Protein AF-A0A9P6J308-F1 (afdb_monomer_lite)

Structure (mmCIF, N/CA/C/O backbone):
data_AF-A0A9P6J308-F1
#
_entry.id   AF-A0A9P6J308-F1
#
loop_
_atom_site.group_PDB
_atom_site.id
_atom_site.type_symbol
_atom_site.label_atom_id
_atom_site.label_alt_id
_atom_site.label_comp_id
_atom_site.label_asym_id
_atom_site.label_entity_id
_atom_site.label_seq_id
_atom_site.pdbx_PDB_ins_code
_atom_site.Cartn_x
_atom_site.Cartn_y
_atom_site.Cartn_z
_atom_site.occupancy
_atom_site.B_iso_or_equiv
_atom_site.auth_seq_id
_atom_site.auth_comp_id
_atom_site.auth_asym_id
_atom_site.auth_atom_id
_atom_site.pdbx_PDB_model_num
ATOM 1 N N . MET A 1 1 ? 26.395 -18.033 -65.351 1.00 56.28 1 MET A N 1
ATOM 2 C CA . MET A 1 1 ? 26.588 -17.649 -63.938 1.00 56.28 1 MET A CA 1
ATOM 3 C C . MET A 1 1 ? 26.725 -16.155 -63.956 1.00 56.28 1 MET A C 1
ATOM 5 O O . MET A 1 1 ? 27.656 -15.675 -64.588 1.00 56.28 1 MET A O 1
ATOM 9 N N . ASP A 1 2 ? 25.729 -15.463 -63.426 1.00 79.50 2 ASP A N 1
ATOM 10 C CA . ASP A 1 2 ? 25.574 -14.035 -63.654 1.00 79.50 2 ASP A CA 1
ATOM 11 C C . ASP A 1 2 ? 26.230 -13.268 -62.506 1.00 79.50 2 ASP A C 1
ATOM 13 O O . ASP A 1 2 ? 25.758 -13.326 -61.374 1.00 79.50 2 ASP A O 1
ATOM 17 N N . CYS A 1 3 ? 27.371 -12.636 -62.785 1.00 91.69 3 CYS A N 1
ATOM 18 C CA . CYS A 1 3 ? 28.010 -11.677 -61.875 1.00 91.69 3 CYS A CA 1
ATOM 19 C C . CYS A 1 3 ? 27.504 -10.253 -62.130 1.00 91.69 3 CYS A C 1
ATOM 21 O O . CYS A 1 3 ? 28.130 -9.292 -61.696 1.00 91.69 3 CYS A O 1
ATOM 23 N N . ARG A 1 4 ? 26.410 -10.126 -62.887 1.00 92.44 4 ARG A N 1
ATOM 24 C CA . ARG A 1 4 ? 25.768 -8.863 -63.204 1.00 92.44 4 ARG A CA 1
ATOM 25 C C . ARG A 1 4 ? 24.772 -8.478 -62.123 1.00 92.44 4 ARG A C 1
ATOM 27 O O . ARG A 1 4 ? 24.201 -9.331 -61.441 1.00 92.44 4 ARG A O 1
ATOM 34 N N . CYS A 1 5 ? 24.558 -7.180 -62.005 1.00 91.94 5 CYS A N 1
ATOM 35 C CA . CYS A 1 5 ? 23.537 -6.606 -61.150 1.00 91.94 5 CYS A CA 1
ATOM 36 C C . CYS A 1 5 ? 22.138 -7.081 -61.558 1.00 91.94 5 CYS A C 1
ATOM 38 O O . CYS A 1 5 ? 21.818 -7.145 -62.747 1.00 91.94 5 CYS A O 1
ATOM 40 N N . LYS A 1 6 ? 21.298 -7.427 -60.577 1.00 89.12 6 LYS A N 1
ATOM 41 C CA . LYS A 1 6 ? 19.918 -7.872 -60.837 1.00 89.12 6 LYS A CA 1
ATOM 42 C C . LYS A 1 6 ? 18.987 -6.698 -61.120 1.00 89.12 6 LYS A C 1
ATOM 44 O O . LYS A 1 6 ? 18.125 -6.798 -61.990 1.00 89.12 6 LYS A O 1
ATOM 49 N N . ASP A 1 7 ? 19.196 -5.587 -60.434 1.00 88.69 7 ASP A N 1
ATOM 50 C CA . ASP A 1 7 ? 18.455 -4.340 -60.575 1.00 88.69 7 ASP A CA 1
ATOM 51 C C . ASP A 1 7 ? 19.418 -3.146 -60.477 1.00 88.69 7 ASP A C 1
ATOM 53 O O . ASP A 1 7 ? 20.635 -3.324 -60.524 1.00 88.69 7 ASP A O 1
ATOM 57 N N . SER A 1 8 ? 18.869 -1.932 -60.428 1.00 89.25 8 SER A N 1
ATOM 58 C CA . SER A 1 8 ? 19.633 -0.685 -60.359 1.00 89.25 8 SER A CA 1
ATOM 59 C C . SER A 1 8 ? 19.885 -0.200 -58.922 1.00 89.25 8 SER A C 1
ATOM 61 O O . SER A 1 8 ? 20.004 1.006 -58.699 1.00 89.25 8 SER A O 1
ATOM 63 N N . THR A 1 9 ? 19.824 -1.087 -57.927 1.00 92.06 9 THR A N 1
ATOM 64 C CA . THR A 1 9 ? 20.034 -0.734 -56.517 1.00 92.06 9 THR A CA 1
ATOM 65 C C . THR A 1 9 ? 21.387 -1.227 -56.025 1.00 92.06 9 THR A C 1
ATOM 67 O O . THR A 1 9 ? 21.919 -2.217 -56.527 1.00 92.06 9 THR A O 1
ATOM 70 N N . SER A 1 10 ? 21.980 -0.513 -55.064 1.00 92.88 10 SER A N 1
ATOM 71 C CA . SER A 1 10 ? 23.251 -0.926 -54.469 1.00 92.88 10 SER A CA 1
ATOM 72 C C . SER A 1 10 ? 23.135 -2.330 -53.881 1.00 92.88 10 SER A C 1
ATOM 74 O O . SER A 1 10 ? 22.136 -2.646 -53.244 1.00 92.88 10 SER A O 1
ATOM 76 N N . ALA A 1 11 ? 24.164 -3.150 -54.066 1.00 93.56 11 ALA A N 1
ATOM 77 C CA . ALA A 1 11 ? 24.170 -4.540 -53.636 1.00 93.56 11 ALA A CA 1
ATOM 78 C C . ALA A 1 11 ? 25.440 -4.875 -52.848 1.00 93.56 11 ALA A C 1
ATOM 80 O O . ALA A 1 11 ? 26.550 -4.476 -53.210 1.00 93.56 11 ALA A O 1
ATOM 81 N N . CYS A 1 12 ? 25.303 -5.660 -51.788 1.00 94.88 12 CYS A N 1
ATOM 82 C CA . CYS A 1 12 ? 26.428 -6.223 -51.065 1.00 94.88 12 CYS A CA 1
ATOM 83 C C . CYS A 1 12 ? 27.186 -7.216 -51.944 1.00 94.88 12 CYS A C 1
ATOM 85 O O . CYS A 1 12 ? 26.590 -7.996 -52.685 1.00 94.88 12 CYS A O 1
ATOM 87 N N . GLY A 1 13 ? 28.513 -7.277 -51.809 1.00 93.44 13 GLY A N 1
ATOM 88 C CA . GLY A 1 13 ? 29.320 -8.287 -52.504 1.00 93.44 13 GLY A CA 1
ATOM 89 C C . GLY A 1 13 ? 28.880 -9.725 -52.194 1.00 93.44 13 GLY A C 1
ATOM 90 O O . GLY A 1 13 ? 29.021 -10.613 -53.034 1.00 93.44 13 GLY A O 1
ATOM 91 N N . SER A 1 14 ? 28.278 -9.942 -51.019 1.00 93.12 14 SER A N 1
ATOM 92 C CA . SER A 1 14 ? 27.678 -11.208 -50.579 1.00 93.12 14 SER A CA 1
ATOM 93 C C . SER A 1 14 ? 26.402 -11.592 -51.341 1.00 93.12 14 SER A C 1
ATOM 95 O O . SER A 1 14 ? 26.068 -12.776 -51.394 1.00 93.12 14 SER A O 1
ATOM 97 N N . SER A 1 15 ? 25.721 -10.631 -51.974 1.00 92.38 15 SER A N 1
ATOM 98 C CA . SER A 1 15 ? 24.547 -10.850 -52.832 1.00 92.38 15 SER A CA 1
ATOM 99 C C . SER A 1 15 ? 24.922 -11.478 -54.185 1.00 92.38 15 SER A C 1
ATOM 101 O O . SER A 1 15 ? 24.056 -11.985 -54.909 1.00 92.38 15 SER A O 1
ATOM 103 N N . PHE A 1 16 ? 26.218 -11.507 -54.518 1.00 91.94 16 PHE A N 1
ATOM 104 C CA . PHE A 1 16 ? 26.763 -12.136 -55.716 1.00 91.94 16 PHE A CA 1
ATOM 105 C C . PHE A 1 16 ? 27.376 -13.505 -55.402 1.00 91.94 16 PHE A C 1
ATOM 107 O O . PHE A 1 16 ? 27.815 -13.807 -54.295 1.00 91.94 16 PHE A O 1
ATOM 114 N N . SER A 1 17 ? 27.440 -14.372 -56.414 1.00 90.50 17 SER A N 1
ATOM 115 C CA . SER A 1 17 ? 28.100 -15.673 -56.276 1.00 90.50 17 SER A CA 1
ATOM 116 C C . SER A 1 17 ? 29.576 -15.488 -55.899 1.00 90.50 17 SER A C 1
ATOM 118 O O . SER A 1 17 ? 30.289 -14.744 -56.565 1.00 90.50 17 SER A O 1
ATOM 120 N N . ALA A 1 18 ? 30.081 -16.260 -54.931 1.00 89.12 18 ALA A N 1
ATOM 121 C CA . ALA A 1 18 ? 31.484 -16.216 -54.490 1.00 89.12 18 ALA A CA 1
ATOM 122 C C . ALA A 1 18 ? 32.519 -16.353 -55.633 1.00 89.12 18 ALA A C 1
ATOM 124 O O . ALA A 1 18 ? 33.642 -15.867 -55.532 1.00 89.12 18 ALA A O 1
ATOM 125 N N . LYS A 1 19 ? 32.141 -16.974 -56.760 1.00 90.19 19 LYS A N 1
ATOM 126 C CA . LYS A 1 19 ? 32.983 -17.073 -57.970 1.00 90.19 19 LYS A CA 1
ATOM 127 C C . LYS A 1 19 ? 33.226 -15.737 -58.688 1.00 90.19 19 LYS A C 1
ATOM 129 O O . LYS A 1 19 ? 34.091 -15.689 -59.554 1.00 90.19 19 LYS A O 1
ATOM 134 N N . CYS A 1 20 ? 32.471 -14.691 -58.357 1.00 91.25 20 CYS A N 1
ATOM 135 C CA . CYS A 1 20 ? 32.609 -13.352 -58.926 1.00 91.25 20 CYS A CA 1
ATOM 136 C C . CYS A 1 20 ? 33.774 -12.559 -58.308 1.00 91.25 20 CYS A C 1
ATOM 138 O O . CYS A 1 20 ? 34.148 -11.526 -58.851 1.00 91.25 20 CYS A O 1
ATOM 140 N N . GLY A 1 21 ? 34.362 -13.032 -57.200 1.00 92.38 21 GLY A N 1
ATOM 141 C CA . GLY A 1 21 ? 35.535 -12.403 -56.581 1.00 92.38 21 GLY A CA 1
ATOM 142 C C . GLY A 1 21 ? 35.266 -11.047 -55.921 1.00 92.38 21 GLY A C 1
ATOM 143 O O . GLY A 1 21 ? 36.209 -10.293 -55.697 1.00 92.38 21 GLY A O 1
ATOM 144 N N . LEU A 1 22 ? 34.002 -10.731 -55.629 1.00 93.56 22 LEU A N 1
ATOM 145 C CA . LEU A 1 22 ? 33.610 -9.508 -54.928 1.00 93.56 22 LEU A CA 1
ATOM 146 C C . LEU A 1 22 ? 33.795 -9.678 -53.414 1.00 93.56 22 LEU A C 1
ATOM 148 O O . LEU A 1 22 ? 33.597 -10.770 -52.880 1.00 93.56 22 LEU A O 1
ATOM 152 N N . ASP A 1 23 ? 34.189 -8.603 -52.730 1.00 93.94 23 ASP A N 1
ATOM 153 C CA . ASP A 1 23 ? 34.382 -8.592 -51.278 1.00 93.94 23 ASP A CA 1
ATOM 154 C C . ASP A 1 23 ? 33.003 -8.591 -50.590 1.00 93.94 23 ASP A C 1
ATOM 156 O O . ASP A 1 23 ? 32.234 -7.645 -50.782 1.00 93.94 23 ASP A O 1
ATOM 160 N N . PRO A 1 24 ? 32.649 -9.619 -49.795 1.00 92.19 24 PRO A N 1
ATOM 161 C CA . PRO A 1 24 ? 31.339 -9.695 -49.150 1.00 92.19 24 PRO A CA 1
ATOM 162 C C . PRO A 1 24 ? 31.083 -8.569 -48.136 1.00 92.19 24 PRO A C 1
ATOM 164 O O . PRO A 1 24 ? 29.929 -8.321 -47.798 1.00 92.19 24 PRO A O 1
ATOM 167 N N . ALA A 1 25 ? 32.131 -7.878 -47.673 1.00 93.50 25 ALA A N 1
ATOM 168 C CA . ALA A 1 25 ? 32.052 -6.741 -46.755 1.00 93.50 25 ALA A CA 1
ATOM 169 C C . ALA A 1 25 ? 31.985 -5.374 -47.470 1.00 93.50 25 ALA A C 1
ATOM 171 O O . ALA A 1 25 ? 32.153 -4.325 -46.840 1.00 93.50 25 ALA A O 1
ATOM 172 N N . SER A 1 26 ? 31.790 -5.369 -48.788 1.00 95.44 26 SER A N 1
ATOM 173 C CA . SER A 1 26 ? 31.740 -4.162 -49.608 1.00 95.44 26 SER A CA 1
ATOM 174 C C . SER A 1 26 ? 30.374 -3.956 -50.245 1.00 95.44 26 SER A C 1
ATOM 176 O O . SER A 1 26 ? 29.692 -4.915 -50.612 1.00 95.44 26 SER A O 1
ATOM 178 N N . LEU A 1 27 ? 30.019 -2.684 -50.412 1.00 94.94 27 LEU A N 1
ATOM 179 C CA . LEU A 1 27 ? 28.841 -2.243 -51.135 1.00 94.94 27 LEU A CA 1
ATOM 180 C C . LEU A 1 27 ? 29.224 -1.902 -52.579 1.00 94.94 27 LEU A C 1
ATOM 182 O O . LEU A 1 27 ? 30.201 -1.185 -52.824 1.00 94.94 27 LEU A O 1
ATOM 186 N N . TYR A 1 28 ? 28.447 -2.411 -53.527 1.00 95.25 28 TYR A N 1
ATOM 187 C CA . TYR A 1 28 ? 28.635 -2.210 -54.957 1.00 95.25 28 TYR A CA 1
ATOM 188 C C . TYR A 1 28 ? 27.468 -1.413 -55.537 1.00 95.25 28 TYR A C 1
ATOM 190 O O . TYR A 1 28 ? 26.317 -1.669 -55.204 1.00 95.25 28 TYR A O 1
ATOM 198 N N . ASP A 1 29 ? 27.776 -0.455 -56.404 1.00 94.44 29 ASP A N 1
ATOM 199 C CA . ASP A 1 29 ? 26.803 0.300 -57.183 1.00 94.44 29 ASP A CA 1
ATOM 200 C C . ASP A 1 29 ? 26.456 -0.468 -58.463 1.00 94.44 29 ASP A C 1
ATOM 202 O O . ASP A 1 29 ? 27.330 -0.955 -59.193 1.00 94.44 29 ASP A O 1
ATOM 206 N N . CYS A 1 30 ? 25.158 -0.562 -58.713 1.00 91.81 30 CYS A N 1
ATOM 207 C CA . CYS A 1 30 ? 24.558 -1.219 -59.854 1.00 91.81 30 CYS A CA 1
ATOM 208 C C . CYS A 1 30 ? 23.804 -0.164 -60.651 1.00 91.81 30 CYS A C 1
ATOM 210 O O . CYS A 1 30 ? 22.642 0.124 -60.387 1.00 91.81 30 CYS A O 1
ATOM 212 N N . SER A 1 31 ? 24.478 0.446 -61.623 1.00 86.69 31 SER A N 1
ATOM 213 C CA . SER A 1 31 ? 23.920 1.572 -62.378 1.00 86.69 31 SER A CA 1
ATOM 214 C C . SER A 1 31 ? 22.654 1.193 -63.162 1.00 86.69 31 SER A C 1
ATOM 216 O O . SER A 1 31 ? 21.773 2.028 -63.350 1.00 86.69 31 SER A O 1
ATOM 218 N N . GLU A 1 32 ? 22.552 -0.063 -63.611 1.00 89.31 32 GLU A N 1
ATOM 219 C CA . GLU A 1 32 ? 21.370 -0.624 -64.270 1.00 89.31 32 GLU A CA 1
ATOM 220 C C . GLU A 1 32 ? 21.344 -2.161 -64.173 1.00 89.31 32 GLU A C 1
ATOM 222 O O . GLU A 1 32 ? 22.366 -2.814 -63.959 1.00 89.31 32 GLU A O 1
ATOM 227 N N . SER A 1 33 ? 20.167 -2.766 -64.361 1.00 90.44 33 SER A N 1
ATOM 228 C CA . SER A 1 33 ? 20.042 -4.229 -64.415 1.00 90.44 33 SER A CA 1
ATOM 229 C C . SER A 1 33 ? 20.904 -4.799 -65.549 1.00 90.44 33 SER A C 1
ATOM 231 O O . SER A 1 33 ? 20.832 -4.341 -66.689 1.00 90.44 33 SER A O 1
ATOM 233 N N . GLY A 1 34 ? 21.728 -5.802 -65.245 1.00 89.38 34 GLY A N 1
ATOM 234 C CA . GLY A 1 34 ? 22.676 -6.394 -66.190 1.00 89.38 34 GLY A CA 1
ATOM 235 C C . GLY A 1 34 ? 24.043 -5.698 -66.262 1.00 89.38 34 GLY A C 1
ATOM 236 O O . GLY A 1 34 ? 24.921 -6.176 -66.989 1.00 89.38 34 GLY A O 1
ATOM 237 N N . SER A 1 35 ? 24.277 -4.612 -65.514 1.00 92.19 35 SER A N 1
ATOM 238 C CA . SER A 1 35 ? 25.592 -3.959 -65.453 1.00 92.19 35 SER A CA 1
ATOM 239 C C . SER A 1 35 ? 26.607 -4.773 -64.642 1.00 92.19 35 SER A C 1
ATOM 241 O O . SER A 1 35 ? 26.249 -5.653 -63.855 1.00 92.19 35 SER A O 1
ATOM 243 N N . ASP A 1 36 ? 27.897 -4.497 -64.851 1.00 92.75 36 ASP A N 1
ATOM 244 C CA . ASP A 1 36 ? 28.943 -4.998 -63.955 1.00 92.75 36 ASP A CA 1
ATOM 245 C C . ASP A 1 36 ? 28.890 -4.209 -62.630 1.00 92.75 36 ASP A C 1
ATOM 247 O O . ASP A 1 36 ? 28.761 -2.983 -62.681 1.00 92.75 36 ASP A O 1
ATOM 251 N N . PRO A 1 37 ? 28.969 -4.869 -61.460 1.00 94.69 37 PRO A N 1
ATOM 252 C CA . PRO A 1 37 ? 28.944 -4.192 -60.167 1.00 94.69 37 PRO A CA 1
ATOM 253 C C . PRO A 1 37 ? 30.229 -3.387 -59.958 1.00 94.69 37 PRO A C 1
ATOM 255 O O . PRO A 1 37 ? 31.338 -3.924 -60.043 1.00 94.69 37 PRO A O 1
ATOM 258 N N . LEU A 1 38 ? 30.088 -2.098 -59.656 1.00 94.81 38 LEU A N 1
ATOM 259 C CA . LEU A 1 38 ? 31.213 -1.202 -59.391 1.00 94.81 38 LEU A CA 1
ATOM 260 C C . LEU A 1 38 ? 31.369 -1.010 -57.888 1.00 94.81 38 LEU A C 1
ATOM 262 O O . LEU A 1 38 ? 30.403 -0.715 -57.200 1.00 94.81 38 LEU A O 1
ATOM 266 N N . LEU A 1 39 ? 32.579 -1.186 -57.354 1.00 94.94 39 LEU A N 1
ATOM 267 C CA . LEU A 1 39 ? 32.820 -0.998 -55.922 1.00 94.94 39 LEU A CA 1
ATOM 268 C C . LEU A 1 39 ? 32.491 0.449 -55.527 1.00 94.94 39 LEU A C 1
ATOM 270 O O . LEU A 1 39 ? 33.200 1.369 -55.934 1.00 94.94 39 LEU A O 1
ATOM 274 N N . ALA A 1 40 ? 31.446 0.634 -54.723 1.00 93.31 40 ALA A N 1
ATOM 275 C CA . ALA A 1 40 ? 31.028 1.943 -54.239 1.00 93.31 40 ALA A CA 1
ATOM 276 C C . ALA A 1 40 ? 31.773 2.299 -52.951 1.00 93.31 40 ALA A C 1
ATOM 278 O O . ALA A 1 40 ? 32.387 3.360 -52.842 1.00 93.31 40 ALA A O 1
ATOM 279 N N . SER A 1 41 ? 31.759 1.390 -51.973 1.00 92.12 41 SER A N 1
ATOM 280 C CA . SER A 1 41 ? 32.439 1.582 -50.695 1.00 92.12 41 SER A CA 1
ATOM 281 C C . SER A 1 41 ? 32.761 0.253 -50.011 1.00 92.12 41 SER A C 1
ATOM 283 O O . SER A 1 41 ? 32.182 -0.797 -50.295 1.00 92.12 41 SER A O 1
ATOM 285 N N . LYS A 1 42 ? 33.727 0.285 -49.092 1.00 91.94 42 LYS A N 1
ATOM 286 C CA . LYS A 1 42 ? 33.983 -0.816 -48.162 1.00 91.94 42 LYS A CA 1
ATOM 287 C C . LYS A 1 42 ? 33.340 -0.475 -46.824 1.00 91.94 42 LYS A C 1
ATOM 289 O O . LYS A 1 42 ? 33.567 0.623 -46.320 1.00 91.94 42 LYS A O 1
ATOM 294 N N . CYS A 1 43 ? 32.552 -1.390 -46.265 1.00 88.88 43 CYS A N 1
ATOM 295 C CA . CYS A 1 43 ? 31.863 -1.130 -45.010 1.00 88.88 43 CYS A CA 1
ATOM 296 C C . CYS A 1 43 ? 32.872 -1.092 -43.860 1.00 88.88 43 CYS A C 1
ATOM 298 O O . CYS A 1 43 ? 33.630 -2.039 -43.657 1.00 88.88 43 CYS A O 1
ATOM 300 N N . GLU A 1 44 ? 32.885 0.011 -43.111 1.00 85.69 44 GLU A N 1
ATOM 301 C CA . GLU A 1 44 ? 33.838 0.259 -42.019 1.00 85.69 44 GLU A CA 1
ATOM 302 C C . GLU A 1 44 ? 33.734 -0.795 -40.904 1.00 85.69 44 GLU A C 1
ATOM 304 O O . GLU A 1 44 ? 34.739 -1.229 -40.349 1.00 85.69 44 GLU A O 1
ATOM 309 N N . THR A 1 45 ? 32.518 -1.276 -40.646 1.00 81.00 45 THR A N 1
ATOM 310 C CA . THR A 1 45 ? 32.206 -2.360 -39.702 1.00 81.00 45 THR A CA 1
ATOM 311 C C . THR A 1 45 ? 32.526 -3.758 -40.245 1.00 81.00 45 THR A C 1
ATOM 313 O O . THR A 1 45 ? 32.398 -4.742 -39.521 1.00 81.00 45 THR A O 1
ATOM 316 N N . GLY A 1 46 ? 32.914 -3.873 -41.520 1.00 85.88 46 GLY A N 1
ATOM 317 C CA . GLY A 1 46 ? 33.088 -5.150 -42.213 1.00 85.88 46 GLY A CA 1
ATOM 318 C C . GLY A 1 46 ? 31.776 -5.876 -42.531 1.00 85.88 46 GLY A C 1
ATOM 319 O O . GLY A 1 46 ? 31.816 -7.018 -42.984 1.00 85.88 46 GLY A O 1
ATOM 320 N N . LEU A 1 47 ? 30.625 -5.235 -42.298 1.00 85.75 47 LEU A N 1
ATOM 321 C CA . LEU A 1 47 ? 29.299 -5.818 -42.486 1.00 85.75 47 LEU A CA 1
ATOM 322 C C . LEU A 1 47 ? 28.475 -4.987 -43.474 1.00 85.75 47 LEU A C 1
ATOM 324 O O . LEU A 1 47 ? 28.247 -3.791 -43.278 1.00 85.75 47 LEU A O 1
ATOM 328 N N . CYS A 1 48 ? 28.025 -5.658 -44.532 1.00 90.12 48 CYS A N 1
ATOM 329 C CA . CYS A 1 48 ? 27.082 -5.139 -45.512 1.00 90.12 48 CYS A CA 1
ATOM 330 C C . CYS A 1 48 ? 25.734 -5.848 -45.316 1.00 90.12 48 CYS A C 1
ATOM 332 O O . CYS A 1 48 ? 25.690 -7.080 -45.237 1.00 90.12 48 CYS A O 1
ATOM 334 N N . LEU A 1 49 ? 24.662 -5.071 -45.174 1.00 90.81 49 LEU A N 1
ATOM 335 C CA . LEU A 1 49 ? 23.313 -5.532 -44.861 1.00 90.81 49 LEU A CA 1
ATOM 336 C C . LEU A 1 49 ? 22.497 -5.650 -46.149 1.00 90.81 49 LEU A C 1
ATOM 338 O O . LEU A 1 49 ? 22.420 -4.690 -46.914 1.00 90.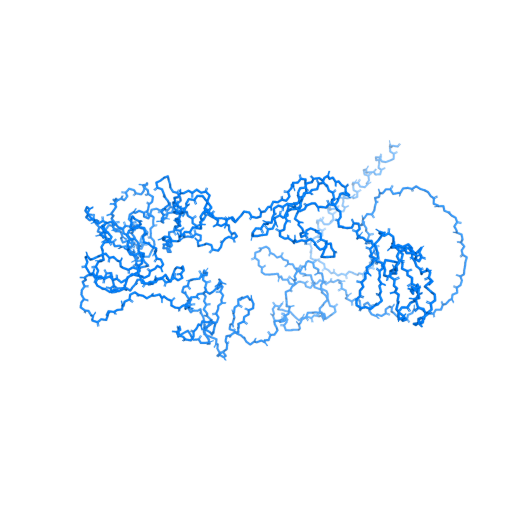81 49 LEU A O 1
ATOM 342 N N . ILE A 1 50 ? 21.895 -6.825 -46.356 1.00 89.50 50 ILE A N 1
ATOM 343 C CA . ILE A 1 50 ? 20.989 -7.076 -47.481 1.00 89.50 50 ILE A CA 1
ATOM 344 C C . ILE A 1 50 ? 19.584 -6.627 -47.075 1.00 89.50 50 ILE A C 1
ATOM 346 O O . ILE A 1 50 ? 19.021 -7.192 -46.133 1.00 89.50 50 ILE A O 1
ATOM 350 N N . GLU A 1 51 ? 19.029 -5.635 -47.765 1.00 87.75 51 GLU A N 1
ATOM 351 C CA . GLU A 1 51 ? 17.734 -5.022 -47.431 1.00 87.75 51 GLU A CA 1
ATOM 352 C C . GLU A 1 51 ? 16.696 -5.223 -48.552 1.00 87.75 51 GLU A C 1
ATOM 354 O O . GLU A 1 51 ? 17.026 -5.595 -49.677 1.00 87.75 51 GLU A O 1
ATOM 359 N N . GLU A 1 52 ? 15.406 -4.999 -48.266 1.00 82.12 52 GLU A N 1
ATOM 360 C CA . GLU A 1 52 ? 14.375 -4.931 -49.315 1.00 82.12 52 GLU A CA 1
ATOM 361 C C . GLU A 1 52 ? 14.515 -3.602 -50.081 1.00 82.12 52 GLU A C 1
ATOM 363 O O . GLU A 1 52 ? 13.780 -2.643 -49.851 1.00 82.12 52 GLU A O 1
ATOM 368 N N . GLY A 1 53 ? 15.512 -3.521 -50.965 1.00 84.81 53 GLY A N 1
ATOM 369 C CA . GLY A 1 53 ? 15.859 -2.310 -51.702 1.00 84.81 53 GLY A CA 1
ATOM 370 C C . GLY A 1 53 ? 17.361 -2.207 -51.947 1.00 84.81 53 GLY A C 1
ATOM 371 O O . GLY A 1 53 ? 17.992 -3.190 -52.313 1.00 84.81 53 GLY A O 1
ATOM 372 N N . ALA A 1 54 ? 17.918 -1.007 -51.764 1.00 87.56 54 ALA A N 1
ATOM 373 C CA . ALA A 1 54 ? 19.359 -0.807 -51.838 1.00 87.56 54 ALA A CA 1
ATOM 374 C C . ALA A 1 54 ? 20.025 -1.310 -50.555 1.00 87.56 54 ALA A C 1
ATOM 376 O O . ALA A 1 54 ? 19.713 -0.828 -49.468 1.00 87.56 54 ALA A O 1
ATOM 377 N N . ASP A 1 55 ? 20.973 -2.226 -50.708 1.00 92.31 55 ASP A N 1
ATOM 378 C CA . ASP A 1 55 ? 21.807 -2.711 -49.620 1.00 92.31 55 ASP A CA 1
ATOM 379 C C . ASP A 1 55 ? 22.621 -1.554 -49.009 1.00 92.31 55 ASP A C 1
ATOM 381 O O . ASP A 1 55 ? 22.966 -0.568 -49.677 1.00 92.31 55 ASP A O 1
ATOM 385 N N . ALA A 1 56 ? 22.960 -1.674 -47.727 1.00 89.56 56 ALA A N 1
ATOM 386 C CA . ALA A 1 56 ? 23.643 -0.619 -46.986 1.00 89.56 56 ALA A CA 1
ATOM 387 C C . ALA A 1 56 ? 24.775 -1.166 -46.115 1.00 89.56 56 ALA A C 1
ATOM 389 O O . ALA A 1 56 ? 24.734 -2.284 -45.602 1.00 89.56 56 ALA A O 1
ATOM 390 N N . CYS A 1 57 ? 25.806 -0.349 -45.900 1.00 88.62 57 CYS A N 1
ATOM 391 C CA . CYS A 1 57 ? 26.811 -0.660 -44.890 1.00 88.62 57 CYS A CA 1
ATOM 392 C C . CYS A 1 57 ? 26.233 -0.458 -43.492 1.00 88.62 57 CYS A C 1
ATOM 394 O O . CYS A 1 57 ? 25.607 0.569 -43.224 1.00 88.62 57 CYS A O 1
ATOM 396 N N . GLN A 1 58 ? 26.514 -1.393 -42.582 1.00 82.31 58 GLN A N 1
ATOM 397 C CA . GLN A 1 58 ? 26.133 -1.217 -41.188 1.00 82.31 58 GLN A CA 1
ATOM 398 C C . GLN A 1 58 ? 26.873 0.006 -40.616 1.00 82.31 58 GLN A C 1
ATOM 400 O O . GLN A 1 58 ? 28.112 0.017 -40.634 1.00 82.31 58 GLN A O 1
ATOM 405 N N . PRO A 1 59 ? 26.155 1.025 -40.110 1.00 71.62 59 PRO A N 1
ATOM 406 C CA . PRO A 1 59 ? 26.784 2.211 -39.548 1.00 71.62 59 PRO A CA 1
ATOM 407 C C . PRO A 1 59 ? 27.631 1.843 -38.316 1.00 71.62 59 PRO A C 1
ATOM 409 O O . PRO A 1 59 ? 27.262 0.927 -37.572 1.00 71.62 59 PRO A O 1
ATOM 412 N N . PRO A 1 60 ? 28.761 2.535 -38.070 1.00 64.56 60 PRO A N 1
ATOM 413 C CA . PRO A 1 60 ? 29.554 2.317 -36.866 1.00 64.56 60 PRO A CA 1
ATOM 414 C C . PRO A 1 60 ? 28.709 2.614 -35.620 1.00 64.56 60 PRO A C 1
ATOM 416 O O . PRO A 1 60 ? 28.022 3.636 -35.544 1.00 64.56 60 PRO A O 1
ATOM 419 N N . LYS A 1 61 ? 28.749 1.706 -34.637 1.00 58.16 61 LYS A N 1
ATOM 420 C CA . LYS A 1 61 ? 28.038 1.867 -33.361 1.00 58.16 61 LYS A CA 1
ATOM 421 C C . LYS A 1 61 ? 28.555 3.141 -32.668 1.00 58.16 61 LYS A C 1
ATOM 423 O O . LYS A 1 61 ? 29.774 3.300 -32.558 1.00 58.16 61 LYS A O 1
ATOM 428 N N . PRO A 1 62 ? 27.686 4.051 -32.196 1.00 58.84 62 PRO A N 1
ATOM 429 C CA . PRO A 1 62 ? 28.131 5.247 -31.489 1.00 58.84 62 PRO A CA 1
ATOM 430 C C . PRO A 1 62 ? 28.985 4.877 -30.266 1.00 58.84 62 PRO A C 1
ATOM 432 O O . PRO A 1 62 ? 28.597 4.019 -29.472 1.00 58.84 62 PRO A O 1
ATOM 435 N N . THR A 1 63 ? 30.114 5.562 -30.052 1.00 60.59 63 THR A N 1
ATOM 436 C CA . THR A 1 63 ? 30.980 5.395 -28.860 1.00 60.59 63 THR A CA 1
ATOM 437 C C . THR A 1 63 ? 30.262 5.691 -27.538 1.00 60.59 63 THR A C 1
ATOM 439 O O . THR A 1 63 ? 30.754 5.354 -26.467 1.00 60.59 63 THR A O 1
ATOM 442 N N . THR A 1 64 ? 29.063 6.273 -27.593 1.00 71.88 64 THR A N 1
ATOM 443 C CA . THR A 1 64 ? 28.178 6.494 -26.443 1.00 71.88 64 THR A CA 1
ATOM 444 C C . THR A 1 64 ? 27.512 5.219 -25.915 1.00 71.88 64 THR A C 1
ATOM 446 O O . THR A 1 64 ? 26.839 5.287 -24.892 1.00 71.88 64 THR A O 1
ATOM 449 N N . CYS A 1 65 ? 27.678 4.077 -26.592 1.00 84.44 65 CYS A N 1
ATOM 450 C CA . CYS A 1 65 ? 27.106 2.781 -26.210 1.00 84.44 65 CYS A CA 1
ATOM 451 C C . CYS A 1 65 ? 28.102 1.838 -25.513 1.00 84.44 65 CYS A C 1
ATOM 453 O O . CYS A 1 65 ? 27.834 0.642 -25.406 1.00 84.44 65 CYS A O 1
ATOM 455 N N . GLN A 1 66 ? 29.260 2.358 -25.100 1.00 90.38 66 GLN A N 1
ATOM 456 C CA . GLN A 1 66 ? 30.292 1.611 -24.384 1.00 90.38 66 GLN A CA 1
ATOM 457 C C . GLN A 1 66 ? 30.272 1.938 -22.892 1.00 90.38 66 GLN A C 1
ATOM 459 O O . GLN A 1 66 ? 29.932 3.054 -22.488 1.00 90.38 66 GLN A O 1
ATOM 464 N N . CYS A 1 67 ? 30.686 0.966 -22.088 1.00 90.25 67 CYS A N 1
ATOM 465 C CA . CYS A 1 67 ? 30.804 1.098 -20.646 1.00 90.25 67 CYS A CA 1
ATOM 466 C C . CYS A 1 67 ? 31.751 2.237 -20.252 1.00 90.25 67 CYS A C 1
ATOM 468 O O . CYS A 1 67 ? 32.848 2.376 -20.801 1.00 90.25 67 CYS A O 1
ATOM 470 N N . LYS A 1 68 ? 31.332 3.049 -19.276 1.00 87.69 68 LYS A N 1
ATOM 471 C CA . LYS A 1 68 ? 32.136 4.161 -18.740 1.00 87.69 68 LYS A CA 1
ATOM 472 C C . LYS A 1 68 ? 33.060 3.737 -17.600 1.00 87.69 68 LYS A C 1
ATOM 474 O O . LYS A 1 68 ? 34.047 4.423 -17.355 1.00 87.69 68 LYS A O 1
ATOM 479 N N . ASP A 1 69 ? 32.756 2.616 -16.955 1.00 87.56 69 ASP A N 1
ATOM 480 C CA . ASP A 1 69 ? 33.498 1.998 -15.856 1.00 87.56 69 ASP A CA 1
ATOM 481 C C . ASP A 1 69 ? 33.353 0.460 -15.917 1.00 87.56 69 ASP A C 1
ATOM 483 O O . ASP A 1 69 ? 33.013 -0.100 -16.963 1.00 87.56 69 ASP A O 1
ATOM 487 N N . SER A 1 70 ? 33.718 -0.229 -14.836 1.00 90.62 70 SER A N 1
ATOM 488 C CA . SER A 1 70 ? 33.617 -1.687 -14.687 1.00 90.62 70 SER A CA 1
ATOM 489 C C . SER A 1 70 ? 32.488 -2.117 -13.743 1.00 90.62 70 SER A C 1
ATOM 491 O O . SER A 1 70 ? 32.552 -3.214 -13.191 1.00 90.62 70 SER A O 1
ATOM 493 N N . LEU A 1 71 ? 31.525 -1.238 -13.463 1.00 91.31 71 LEU 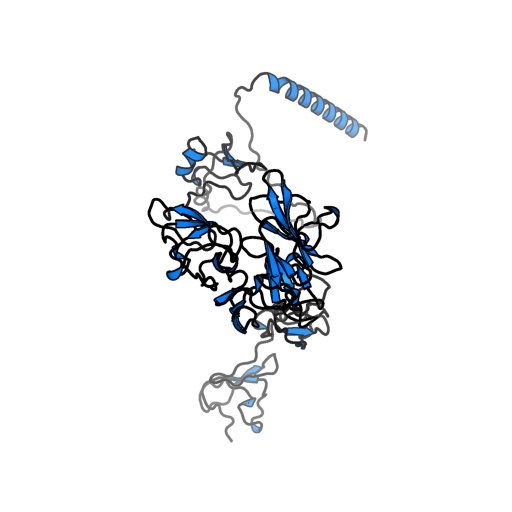A N 1
ATOM 494 C CA . LEU A 1 71 ? 30.390 -1.532 -12.595 1.00 91.31 71 LEU A CA 1
ATOM 495 C C . LEU A 1 71 ? 29.210 -2.050 -13.423 1.00 91.31 71 LEU A C 1
ATOM 497 O O . LEU A 1 71 ? 29.143 -1.841 -14.636 1.00 91.31 71 LEU A O 1
ATOM 501 N N . ASP A 1 72 ? 28.289 -2.759 -12.770 1.00 91.56 72 ASP A N 1
ATOM 502 C CA . ASP A 1 72 ? 27.021 -3.108 -13.407 1.00 91.56 72 ASP A CA 1
ATOM 503 C C . ASP A 1 72 ? 26.187 -1.833 -13.607 1.00 91.56 72 ASP A C 1
ATOM 505 O O . ASP A 1 72 ? 26.150 -0.965 -12.733 1.00 91.56 72 ASP A O 1
ATOM 509 N N . VAL A 1 73 ? 25.531 -1.718 -14.762 1.00 93.19 73 VAL A N 1
ATOM 510 C CA . VAL A 1 73 ? 24.793 -0.521 -15.184 1.00 93.19 73 VAL A CA 1
ATOM 511 C C . VAL A 1 73 ? 23.442 -0.883 -15.787 1.00 93.19 73 VAL A C 1
ATOM 513 O O . VAL A 1 73 ? 23.304 -1.865 -16.518 1.00 93.19 73 VAL A O 1
ATOM 516 N N . CYS A 1 74 ? 22.425 -0.070 -15.539 1.00 93.12 74 CYS A N 1
ATOM 517 C CA . CYS A 1 74 ? 21.120 -0.239 -16.161 1.00 93.12 74 CYS A CA 1
ATOM 518 C C . CYS A 1 74 ? 21.184 0.073 -17.659 1.00 93.12 74 CYS A C 1
ATOM 520 O O . CYS A 1 74 ? 21.770 1.076 -18.073 1.00 93.12 74 CYS A O 1
ATOM 522 N N . GLY A 1 75 ? 20.483 -0.709 -18.487 1.00 91.94 75 GLY A N 1
ATOM 523 C CA . GLY A 1 75 ? 20.379 -0.436 -19.926 1.00 91.94 75 GLY A CA 1
ATOM 524 C C . GLY A 1 75 ? 19.869 0.976 -20.239 1.00 91.94 75 GLY A C 1
ATOM 525 O O . GLY A 1 75 ? 20.298 1.588 -21.213 1.00 91.94 75 GLY A O 1
ATOM 526 N N . LYS A 1 76 ? 19.040 1.540 -19.350 1.00 91.62 76 LYS A N 1
ATOM 527 C CA . LYS A 1 76 ? 18.485 2.900 -19.439 1.00 91.62 76 LYS A CA 1
ATOM 528 C C . LYS A 1 76 ? 19.530 4.023 -19.364 1.00 91.62 76 LYS A C 1
ATOM 530 O O . LYS A 1 76 ? 19.235 5.148 -19.761 1.00 91.62 76 LYS A O 1
ATOM 535 N N . VAL A 1 77 ? 20.740 3.745 -18.869 1.00 88.88 77 VAL A N 1
ATOM 536 C CA . VAL A 1 77 ? 21.862 4.706 -18.870 1.00 88.88 77 VAL A CA 1
ATOM 537 C C . VAL A 1 77 ? 22.313 5.020 -20.299 1.00 88.88 77 VAL A C 1
ATOM 539 O O . VAL A 1 77 ? 22.831 6.106 -20.579 1.00 88.88 77 VAL A O 1
ATOM 542 N N . TYR A 1 78 ? 22.108 4.077 -21.215 1.00 88.12 78 TYR A N 1
ATOM 543 C CA . TYR A 1 78 ? 22.483 4.213 -22.608 1.00 88.12 78 TYR A CA 1
ATOM 544 C C . TYR A 1 78 ? 21.365 4.861 -23.421 1.00 88.12 78 TYR A C 1
ATOM 546 O O . TYR A 1 78 ? 20.177 4.734 -23.133 1.00 88.12 78 TYR A O 1
ATOM 554 N N . ASN A 1 79 ? 21.764 5.587 -24.463 1.00 84.69 79 ASN A N 1
ATOM 555 C CA . ASN A 1 79 ? 20.824 6.197 -25.391 1.00 84.69 79 ASN A CA 1
ATOM 556 C C . ASN A 1 79 ? 20.000 5.108 -26.105 1.00 84.69 79 ASN A C 1
ATOM 558 O O . ASN A 1 79 ? 20.531 4.040 -26.400 1.00 84.69 79 ASN A O 1
ATOM 562 N N . GLU A 1 80 ? 18.744 5.391 -26.458 1.00 81.12 80 GLU A N 1
ATOM 563 C CA . GLU A 1 80 ? 17.865 4.448 -27.175 1.00 81.12 80 GLU A CA 1
ATOM 564 C C . GLU A 1 80 ? 18.488 3.907 -28.476 1.00 81.12 80 GLU A C 1
ATOM 566 O O . GLU A 1 80 ? 18.252 2.763 -28.862 1.00 81.12 80 GLU A O 1
ATOM 571 N N . THR A 1 81 ? 19.368 4.685 -29.116 1.00 83.12 81 THR A N 1
ATOM 572 C CA . THR A 1 81 ? 20.147 4.259 -30.295 1.00 83.12 81 THR A CA 1
ATOM 573 C C . THR A 1 81 ? 21.070 3.061 -30.041 1.00 83.12 81 THR A C 1
ATOM 575 O O . THR A 1 81 ? 21.457 2.385 -30.992 1.00 83.12 81 THR A O 1
ATOM 578 N N . CYS A 1 82 ? 21.399 2.757 -28.783 1.00 84.81 82 CYS A N 1
ATOM 579 C CA . CYS A 1 82 ? 22.201 1.600 -28.391 1.00 84.81 82 CYS A CA 1
ATOM 580 C C . CYS A 1 82 ? 21.406 0.283 -28.364 1.00 84.81 82 CYS A C 1
ATOM 582 O O . CYS A 1 82 ? 22.027 -0.771 -28.241 1.00 84.81 82 CYS A O 1
ATOM 584 N N . GLN A 1 83 ? 20.070 0.335 -28.481 1.00 88.12 83 GLN A N 1
ATOM 585 C CA . GLN A 1 83 ? 19.164 -0.827 -28.503 1.00 88.12 83 GLN A CA 1
ATOM 586 C C . GLN A 1 83 ? 19.314 -1.777 -27.299 1.00 88.12 83 GLN A C 1
ATOM 588 O O . GLN A 1 83 ? 19.102 -2.983 -27.414 1.00 88.12 83 GLN A O 1
ATOM 593 N N . LEU A 1 84 ? 19.687 -1.241 -26.137 1.00 89.12 84 LEU A N 1
ATOM 594 C CA . LEU A 1 84 ? 19.748 -2.003 -24.893 1.00 89.12 84 LEU A CA 1
ATOM 595 C C . LEU A 1 84 ? 18.389 -1.951 -24.194 1.00 89.12 84 LEU A C 1
ATOM 597 O O . LEU A 1 84 ? 17.762 -0.896 -24.122 1.00 89.12 84 LEU A O 1
ATOM 601 N N . ASP A 1 85 ? 17.939 -3.091 -23.671 1.00 90.75 85 ASP A N 1
ATOM 602 C CA . ASP A 1 85 ? 16.723 -3.171 -22.858 1.00 90.75 85 ASP A CA 1
ATOM 603 C C . ASP A 1 85 ? 16.886 -2.307 -21.587 1.00 90.75 85 ASP A C 1
ATOM 605 O O . ASP A 1 85 ? 17.793 -2.585 -20.793 1.00 90.75 85 ASP A O 1
ATOM 609 N N . PRO A 1 86 ? 16.050 -1.269 -21.378 1.00 87.44 86 PRO A N 1
ATOM 610 C CA . PRO A 1 86 ? 16.203 -0.334 -20.266 1.00 87.44 86 PRO A CA 1
ATOM 611 C C . PRO A 1 86 ? 16.055 -0.988 -18.887 1.00 87.44 86 PRO A C 1
ATOM 613 O O . PRO A 1 86 ? 16.609 -0.468 -17.917 1.00 87.44 86 PRO A O 1
ATOM 616 N N . ASP A 1 87 ? 15.367 -2.129 -18.808 1.00 88.38 87 ASP A N 1
ATOM 617 C CA . ASP A 1 87 ? 15.079 -2.850 -17.567 1.00 88.38 87 ASP A CA 1
ATOM 618 C C . ASP A 1 87 ? 16.042 -4.021 -17.334 1.00 88.38 87 ASP A C 1
ATOM 620 O O . ASP A 1 87 ? 15.807 -4.861 -16.473 1.00 88.38 87 ASP A O 1
ATOM 624 N N . THR A 1 88 ? 17.134 -4.113 -18.090 1.00 92.25 88 THR A N 1
ATOM 625 C CA . THR A 1 88 ? 18.175 -5.126 -17.876 1.00 92.25 88 THR A CA 1
ATOM 626 C C . THR A 1 88 ? 19.394 -4.513 -17.200 1.00 92.25 88 THR A C 1
ATOM 628 O O . THR A 1 88 ? 19.829 -3.419 -17.566 1.00 92.25 88 THR A O 1
ATOM 631 N N . LEU A 1 89 ? 19.948 -5.227 -16.219 1.00 93.75 89 LEU A N 1
ATOM 632 C CA . LEU A 1 89 ? 21.231 -4.892 -15.614 1.00 93.75 89 LEU A CA 1
ATOM 633 C C . LEU A 1 89 ? 22.349 -5.461 -16.496 1.00 93.75 89 LEU A C 1
ATOM 635 O O . LEU A 1 89 ? 22.372 -6.663 -16.754 1.00 93.75 89 LEU A O 1
ATOM 639 N N . TYR A 1 90 ? 23.247 -4.614 -16.989 1.00 94.88 90 TYR A N 1
ATOM 640 C CA . TYR A 1 90 ? 24.367 -4.997 -17.849 1.00 94.88 90 TYR A CA 1
ATOM 641 C C . TYR A 1 90 ? 25.674 -4.986 -17.072 1.00 94.88 90 TYR A C 1
ATOM 643 O O . TYR A 1 90 ? 25.930 -4.065 -16.305 1.00 94.88 90 TYR A O 1
ATOM 651 N N . THR A 1 91 ? 26.532 -5.963 -17.344 1.00 94.62 91 THR A N 1
ATOM 652 C CA . THR A 1 91 ? 27.860 -6.071 -16.742 1.00 94.62 91 THR A CA 1
ATOM 653 C C . THR A 1 91 ? 28.922 -5.516 -17.680 1.00 94.62 91 THR A C 1
ATOM 655 O O . THR A 1 91 ? 28.961 -5.841 -18.871 1.00 94.62 91 THR A O 1
ATOM 658 N N . CYS A 1 92 ? 29.810 -4.693 -17.127 1.00 92.62 92 CYS A N 1
ATOM 659 C CA . CYS A 1 92 ? 30.890 -4.041 -17.854 1.00 92.62 92 CYS A CA 1
ATOM 660 C C . CYS A 1 92 ? 32.248 -4.662 -17.506 1.00 92.62 92 CYS A C 1
ATOM 662 O O . CYS A 1 92 ? 32.675 -4.663 -16.355 1.00 92.62 92 CYS A O 1
ATOM 664 N N . ALA A 1 93 ? 32.976 -5.151 -18.514 1.00 90.75 93 ALA A N 1
ATOM 665 C CA . ALA A 1 93 ? 34.315 -5.724 -18.319 1.00 90.75 93 ALA A CA 1
ATOM 666 C C . ALA A 1 93 ? 35.403 -4.653 -18.084 1.00 90.75 93 ALA A C 1
ATOM 668 O O . ALA A 1 93 ? 36.537 -4.976 -17.729 1.00 90.75 93 ALA A O 1
ATOM 669 N N . GLY A 1 94 ? 35.066 -3.381 -18.308 1.00 87.75 94 GLY A N 1
ATOM 670 C CA . GLY A 1 94 ? 35.943 -2.226 -18.157 1.00 87.75 94 GLY A CA 1
ATOM 671 C C . GLY A 1 94 ? 35.537 -1.063 -19.062 1.00 87.75 94 GLY A C 1
ATOM 672 O O . GLY A 1 94 ? 34.656 -1.189 -19.917 1.00 87.75 94 GLY A O 1
ATOM 673 N N . ILE A 1 95 ? 36.218 0.071 -18.900 1.00 87.75 95 ILE A N 1
ATOM 674 C CA . ILE A 1 95 ? 35.986 1.278 -19.705 1.00 87.75 95 ILE A CA 1
ATOM 675 C C . ILE A 1 95 ? 36.165 0.963 -21.196 1.00 87.75 95 ILE A C 1
ATOM 677 O O . ILE A 1 95 ? 37.172 0.380 -21.594 1.00 87.75 95 ILE A O 1
ATOM 681 N N . GLY A 1 96 ? 35.198 1.366 -22.021 1.00 85.62 96 GLY A N 1
ATOM 682 C CA . GLY A 1 96 ? 35.211 1.151 -23.469 1.00 85.62 96 GLY A CA 1
ATOM 683 C C . GLY A 1 96 ? 34.760 -0.245 -23.912 1.00 85.62 96 GLY A C 1
ATOM 684 O O . GLY A 1 96 ? 34.690 -0.497 -25.113 1.00 85.62 96 GLY A O 1
ATOM 685 N N . SER A 1 97 ? 34.446 -1.153 -22.979 1.00 90.31 97 SER A N 1
ATOM 686 C CA . SER A 1 97 ? 33.876 -2.462 -23.323 1.00 90.31 97 SER A CA 1
ATOM 687 C C . SER A 1 97 ? 32.409 -2.351 -23.747 1.00 90.31 97 SER A C 1
ATOM 689 O O . SER A 1 97 ? 31.708 -1.406 -23.375 1.00 90.31 97 SER A O 1
ATOM 691 N N . ASP A 1 98 ? 31.949 -3.317 -24.544 1.00 90.38 98 ASP A N 1
ATOM 692 C CA . ASP A 1 98 ? 30.524 -3.466 -24.823 1.00 90.38 98 ASP A CA 1
ATOM 693 C C . ASP A 1 98 ? 29.800 -4.013 -23.578 1.00 90.38 98 ASP A C 1
ATOM 695 O O . ASP A 1 98 ? 30.273 -4.989 -22.986 1.00 90.38 98 ASP A O 1
ATOM 699 N N . PRO A 1 99 ? 28.654 -3.426 -23.187 1.00 93.31 99 PRO A N 1
ATOM 700 C CA . PRO A 1 99 ? 27.866 -3.917 -22.063 1.00 93.31 99 PRO A CA 1
ATOM 701 C C . PRO A 1 99 ? 27.315 -5.314 -22.366 1.00 93.31 99 PRO A C 1
ATOM 703 O O . PRO A 1 99 ? 26.628 -5.523 -23.370 1.00 93.31 99 PRO A O 1
ATOM 706 N N . ALA A 1 100 ? 27.601 -6.275 -21.488 1.00 94.44 100 ALA A N 1
ATOM 707 C CA . ALA A 1 100 ? 27.097 -7.639 -21.595 1.00 94.44 100 ALA A CA 1
ATOM 708 C C . ALA A 1 100 ? 25.775 -7.773 -20.816 1.00 94.44 100 ALA A C 1
ATOM 710 O O . ALA A 1 100 ? 25.718 -7.344 -19.665 1.00 94.44 100 ALA A O 1
ATOM 711 N N . PRO A 1 101 ? 24.706 -8.345 -21.398 1.00 92.62 101 PRO A N 1
ATOM 712 C CA . PRO A 1 101 ? 23.418 -8.456 -20.719 1.00 92.62 101 PRO A CA 1
ATOM 713 C C . PRO A 1 101 ? 23.511 -9.385 -19.503 1.00 92.62 101 PRO A C 1
ATOM 715 O O . PRO A 1 101 ? 23.930 -10.537 -19.621 1.00 92.62 101 PRO A O 1
ATOM 718 N N . GLY A 1 102 ? 23.106 -8.874 -18.343 1.00 90.38 102 GLY A N 1
ATOM 719 C CA . GLY A 1 102 ? 22.935 -9.618 -17.100 1.00 90.38 102 GLY A CA 1
ATOM 720 C C . GLY A 1 102 ? 21.457 -9.949 -16.837 1.00 90.38 102 GLY A C 1
ATOM 721 O O . GLY A 1 102 ? 20.707 -10.220 -17.782 1.00 90.38 102 GLY A O 1
ATOM 722 N N . PRO A 1 103 ? 21.008 -9.991 -15.567 1.00 87.31 103 PRO A N 1
ATOM 723 C CA . PRO A 1 103 ? 19.620 -10.299 -15.243 1.00 87.31 103 PRO A CA 1
ATOM 724 C C . PRO A 1 103 ? 18.677 -9.174 -15.687 1.00 87.31 103 PRO A C 1
ATOM 726 O O . PRO A 1 103 ? 18.933 -7.989 -15.465 1.00 87.31 103 PRO A O 1
ATOM 729 N N . LYS A 1 104 ? 17.542 -9.561 -16.276 1.00 88.62 104 LYS A N 1
ATOM 730 C CA . LYS A 1 104 ? 16.427 -8.646 -16.518 1.00 88.62 104 LYS A CA 1
ATOM 731 C C . LYS A 1 104 ? 15.711 -8.362 -15.198 1.00 88.62 104 LYS A C 1
ATOM 733 O O . LYS A 1 104 ? 15.379 -9.289 -14.463 1.00 88.62 104 LYS A O 1
ATOM 738 N N . CYS A 1 105 ? 15.503 -7.090 -14.893 1.00 84.31 105 CYS A N 1
ATOM 739 C CA . CYS A 1 105 ? 14.864 -6.635 -13.673 1.00 84.31 105 CYS A CA 1
ATOM 740 C C . CYS A 1 105 ? 13.346 -6.576 -13.866 1.00 84.31 105 CYS A C 1
ATOM 742 O O . CYS A 1 105 ? 12.844 -5.767 -14.643 1.00 84.31 105 CYS A O 1
ATOM 744 N N . ASP A 1 106 ? 12.603 -7.396 -13.123 1.00 80.88 106 ASP A N 1
ATOM 745 C CA . ASP A 1 106 ? 11.142 -7.509 -13.265 1.00 80.88 106 ASP A CA 1
ATOM 746 C C . ASP A 1 106 ? 10.385 -6.197 -12.989 1.00 80.88 106 ASP A C 1
ATOM 748 O O . ASP A 1 106 ? 9.287 -5.992 -13.504 1.00 80.88 106 ASP A O 1
ATOM 752 N N . GLN A 1 107 ? 10.961 -5.308 -12.174 1.00 74.44 107 GLN A N 1
ATOM 753 C CA . GLN A 1 107 ? 10.374 -4.012 -11.807 1.00 74.44 107 GLN A CA 1
ATOM 754 C C . GLN A 1 107 ? 11.230 -2.816 -12.231 1.00 74.44 107 GLN A C 1
ATOM 756 O O . GLN A 1 107 ? 11.063 -1.710 -11.718 1.00 74.44 107 GLN A O 1
ATOM 761 N N . GLY A 1 108 ? 12.139 -3.038 -13.178 1.00 78.19 108 GLY A N 1
ATOM 762 C CA . GLY A 1 108 ? 13.075 -2.029 -13.645 1.00 78.19 108 GLY A CA 1
ATOM 763 C C . GLY A 1 108 ? 14.359 -1.969 -12.823 1.00 78.19 108 GLY A C 1
ATOM 764 O O . GLY A 1 108 ? 14.545 -2.656 -11.814 1.00 78.19 108 GLY A O 1
ATOM 765 N N . CYS A 1 109 ? 15.288 -1.161 -13.311 1.00 83.62 109 CYS A N 1
ATOM 766 C CA . CYS A 1 109 ? 16.652 -1.083 -12.811 1.00 83.62 109 CYS A CA 1
ATOM 767 C C . CYS A 1 109 ? 16.900 0.272 -12.120 1.00 83.62 109 CYS A C 1
ATOM 769 O O . CYS A 1 109 ? 16.491 1.321 -12.627 1.00 83.62 109 CYS A O 1
ATOM 771 N N . LEU A 1 110 ? 17.519 0.244 -10.936 1.00 83.50 110 LEU A N 1
ATOM 772 C CA . LEU A 1 110 ? 17.837 1.414 -10.123 1.00 83.50 110 LEU A CA 1
ATOM 773 C C . LEU A 1 110 ? 19.231 1.926 -10.488 1.00 83.50 110 LEU A C 1
ATOM 775 O O . LEU A 1 110 ? 20.221 1.235 -10.260 1.00 83.50 110 LEU A O 1
ATOM 779 N N . MET A 1 111 ? 19.286 3.154 -11.007 1.00 85.62 111 MET A N 1
ATOM 780 C CA . MET A 1 111 ? 20.546 3.835 -11.302 1.00 85.62 111 MET A CA 1
ATOM 781 C C . MET A 1 111 ? 21.103 4.481 -10.034 1.00 85.62 111 MET A C 1
ATOM 783 O O . MET A 1 111 ? 20.455 5.359 -9.452 1.00 85.62 111 MET A O 1
ATOM 787 N N . HIS A 1 112 ? 22.306 4.093 -9.632 1.00 80.06 112 HIS A N 1
ATOM 788 C CA . HIS A 1 112 ? 23.041 4.745 -8.557 1.00 80.06 112 HIS A CA 1
ATOM 789 C C . HIS A 1 112 ? 23.962 5.833 -9.126 1.00 80.06 112 HIS A C 1
ATOM 791 O O . HIS A 1 112 ? 24.473 5.746 -10.239 1.00 80.06 112 HIS A O 1
ATOM 797 N N . SER A 1 113 ? 24.170 6.915 -8.374 1.00 71.50 113 SER A N 1
ATOM 798 C CA . SER A 1 113 ? 25.097 7.978 -8.777 1.00 71.50 113 SER A CA 1
ATOM 799 C C . SER A 1 113 ? 26.482 7.747 -8.169 1.00 71.50 113 SER A C 1
ATOM 801 O O . SER A 1 113 ? 26.606 7.769 -6.945 1.00 71.50 113 SER A O 1
ATOM 803 N N . GLY A 1 114 ? 27.523 7.627 -8.996 1.00 70.12 114 GLY A N 1
ATOM 804 C CA . GLY A 1 114 ? 28.920 7.545 -8.545 1.00 70.12 114 GLY A CA 1
ATOM 805 C C . GLY A 1 114 ? 29.532 6.151 -8.696 1.00 70.12 114 GLY A C 1
ATOM 806 O O . GLY A 1 114 ? 29.221 5.450 -9.647 1.00 70.12 114 GLY A O 1
ATOM 807 N N . ASP A 1 115 ? 30.409 5.767 -7.761 1.00 79.31 115 ASP A N 1
ATOM 808 C CA . ASP A 1 115 ? 31.229 4.539 -7.815 1.00 79.31 115 ASP A CA 1
ATOM 809 C C . ASP A 1 115 ? 30.498 3.276 -7.300 1.00 79.31 115 ASP A C 1
ATOM 811 O O . ASP A 1 115 ? 31.117 2.330 -6.807 1.00 79.31 115 ASP A O 1
ATOM 815 N N . THR A 1 116 ? 29.168 3.263 -7.357 1.00 82.50 116 THR A N 1
ATOM 816 C CA . THR A 1 116 ? 28.317 2.151 -6.904 1.00 82.50 116 THR A CA 1
ATOM 817 C C . THR A 1 116 ? 27.593 1.537 -8.088 1.00 82.50 116 THR A C 1
ATOM 819 O O . THR A 1 116 ? 26.983 2.267 -8.861 1.00 82.50 116 THR A O 1
ATOM 822 N N . ALA A 1 117 ? 27.653 0.208 -8.205 1.00 87.44 117 ALA A N 1
ATOM 823 C CA . ALA A 1 117 ? 26.965 -0.531 -9.258 1.00 87.44 117 ALA A CA 1
ATOM 824 C C . ALA A 1 117 ? 25.447 -0.364 -9.157 1.00 87.44 117 ALA A C 1
ATOM 826 O O . ALA A 1 117 ? 24.894 -0.372 -8.054 1.00 87.44 117 ALA A O 1
ATOM 827 N N . ASP A 1 118 ? 24.801 -0.256 -10.313 1.00 90.56 118 ASP A N 1
ATOM 828 C CA . ASP A 1 118 ? 23.352 -0.280 -10.433 1.00 90.56 118 ASP A CA 1
ATOM 829 C C . ASP A 1 118 ? 22.808 -1.634 -9.962 1.00 90.56 118 ASP A C 1
ATOM 831 O O . ASP A 1 118 ? 23.492 -2.661 -9.985 1.00 90.56 118 ASP A O 1
ATOM 835 N N . GLU A 1 119 ? 21.553 -1.661 -9.528 1.00 89.31 119 GLU A N 1
ATOM 836 C CA . GLU A 1 119 ? 20.915 -2.904 -9.102 1.00 89.31 119 GLU A CA 1
ATOM 837 C C . GLU A 1 119 ? 19.477 -2.988 -9.602 1.00 89.31 119 GLU A C 1
ATOM 839 O O . GLU A 1 119 ? 18.812 -1.979 -9.837 1.00 89.31 119 GLU A O 1
ATOM 844 N N . CYS A 1 120 ? 18.958 -4.206 -9.747 1.00 83.25 120 CYS A N 1
ATOM 845 C CA . CYS A 1 120 ? 17.533 -4.367 -9.995 1.00 83.25 120 CYS A CA 1
ATOM 846 C C . CYS A 1 120 ? 16.731 -3.815 -8.818 1.00 83.25 120 CYS A C 1
ATOM 848 O O . CYS A 1 120 ? 17.048 -4.104 -7.659 1.00 83.25 120 CYS A O 1
ATOM 850 N N . ILE A 1 121 ? 15.656 -3.081 -9.123 1.00 73.31 121 ILE A N 1
ATOM 851 C CA . ILE A 1 121 ? 14.697 -2.638 -8.116 1.00 73.31 121 ILE A CA 1
ATOM 852 C C . ILE A 1 121 ? 14.110 -3.900 -7.488 1.00 73.31 121 ILE A C 1
ATOM 854 O O . ILE A 1 121 ? 13.287 -4.601 -8.076 1.00 73.31 121 ILE A O 1
ATOM 858 N N . LYS A 1 122 ? 14.568 -4.218 -6.278 1.00 68.31 122 LYS A N 1
ATOM 859 C CA . LYS A 1 122 ? 13.862 -5.150 -5.407 1.00 68.31 122 LYS A CA 1
ATOM 860 C C . LYS A 1 122 ? 12.589 -4.424 -5.026 1.00 68.31 122 LYS A C 1
ATOM 862 O O . LYS A 1 122 ? 12.691 -3.321 -4.498 1.00 68.31 122 LYS A O 1
ATOM 867 N N . ASP A 1 123 ? 11.436 -5.013 -5.330 1.00 65.75 123 ASP A N 1
ATOM 868 C CA . ASP A 1 123 ? 10.125 -4.464 -4.986 1.00 65.75 123 ASP A CA 1
ATOM 869 C C . ASP A 1 123 ? 10.128 -4.100 -3.492 1.00 65.75 123 ASP A C 1
ATOM 871 O O . ASP A 1 123 ? 10.014 -4.954 -2.607 1.00 65.75 123 ASP A O 1
ATOM 875 N N . SER A 1 124 ? 10.377 -2.820 -3.203 1.00 68.56 124 SER A N 1
ATOM 876 C CA . SER A 1 124 ? 10.561 -2.310 -1.845 1.00 68.56 124 SER A CA 1
ATOM 877 C C . SER A 1 124 ? 9.242 -2.346 -1.075 1.00 68.56 124 SER A C 1
ATOM 879 O O . SER A 1 124 ? 9.213 -2.104 0.127 1.00 68.56 124 SER A O 1
ATOM 881 N N . CYS A 1 125 ? 8.149 -2.667 -1.771 1.00 80.75 125 CYS A N 1
ATOM 882 C CA . CYS A 1 125 ? 6.808 -2.811 -1.242 1.00 80.75 125 CYS A CA 1
ATOM 883 C C . CYS A 1 125 ? 6.478 -4.253 -0.837 1.00 80.75 125 CYS A C 1
ATOM 885 O O . CYS A 1 125 ? 5.323 -4.553 -0.530 1.00 80.75 125 CYS A O 1
ATOM 887 N N . LEU A 1 126 ? 7.477 -5.139 -0.806 1.00 84.38 126 LEU A N 1
ATOM 888 C CA . LEU A 1 126 ? 7.357 -6.485 -0.262 1.00 84.38 126 LEU A CA 1
ATOM 889 C C . LEU A 1 126 ? 7.811 -6.545 1.195 1.00 84.38 126 LEU A C 1
ATOM 891 O O . LEU A 1 126 ? 8.666 -5.793 1.658 1.00 84.38 126 LEU A O 1
ATOM 895 N N . CYS A 1 127 ? 7.252 -7.509 1.910 1.00 85.62 127 CYS A N 1
ATOM 896 C CA . CYS A 1 127 ? 7.607 -7.812 3.280 1.00 85.62 127 CYS A CA 1
ATOM 897 C C . CYS A 1 127 ? 9.079 -8.221 3.399 1.00 85.62 127 CYS A C 1
ATOM 899 O O . CYS A 1 127 ? 9.549 -9.128 2.707 1.00 85.62 127 CYS A O 1
ATOM 901 N N . THR A 1 128 ? 9.811 -7.587 4.311 1.00 81.31 128 THR A N 1
ATOM 902 C CA . THR A 1 128 ? 11.204 -7.939 4.627 1.00 81.31 128 THR A CA 1
ATOM 903 C C . THR A 1 128 ? 11.293 -9.136 5.572 1.00 81.31 128 THR A C 1
ATOM 905 O O . THR A 1 128 ? 12.248 -9.912 5.493 1.00 81.31 128 THR A O 1
ATOM 908 N N . GLU A 1 129 ? 10.272 -9.324 6.407 1.00 82.25 129 GLU A N 1
ATOM 909 C CA . GLU A 1 129 ? 10.155 -10.382 7.410 1.00 82.25 129 GLU A CA 1
ATOM 910 C C . GLU A 1 129 ? 8.725 -10.947 7.439 1.00 82.25 129 GLU A C 1
ATOM 912 O O . GLU A 1 129 ? 7.791 -10.357 6.894 1.00 82.25 129 GLU A O 1
ATOM 917 N N . SER A 1 130 ? 8.550 -12.120 8.049 1.00 86.56 130 SER A N 1
ATOM 918 C CA . SER A 1 130 ? 7.225 -12.686 8.325 1.00 86.56 130 SER A CA 1
ATOM 919 C C . SER A 1 130 ? 6.613 -12.053 9.571 1.00 86.56 130 SER A C 1
ATOM 921 O O . SER A 1 130 ? 7.311 -11.875 10.567 1.00 86.56 130 SER A O 1
ATOM 923 N N . GLY A 1 131 ? 5.301 -11.831 9.560 1.00 87.88 131 GLY A N 1
ATOM 924 C CA . GLY A 1 131 ? 4.562 -11.305 10.705 1.00 87.88 131 GLY A CA 1
ATOM 925 C C . GLY A 1 131 ? 3.783 -10.043 10.364 1.00 87.88 131 GLY A C 1
ATOM 926 O O . GLY A 1 131 ? 3.600 -9.694 9.201 1.00 87.88 131 GLY A O 1
ATOM 927 N N . ARG A 1 132 ? 3.299 -9.361 11.399 1.00 91.56 132 ARG A N 1
ATOM 928 C CA . ARG A 1 132 ? 2.504 -8.143 11.244 1.00 91.56 132 ARG A CA 1
ATOM 929 C C . ARG A 1 132 ? 3.409 -6.918 11.329 1.00 91.56 132 ARG A C 1
ATOM 931 O O . ARG A 1 132 ? 4.275 -6.858 12.197 1.00 91.56 132 ARG A O 1
ATOM 938 N N . ILE A 1 133 ? 3.170 -5.933 10.471 1.00 92.25 133 ILE A N 1
ATOM 939 C CA . ILE A 1 133 ? 3.921 -4.674 10.411 1.00 92.25 133 ILE A CA 1
ATOM 940 C C . ILE A 1 133 ? 2.975 -3.474 10.363 1.00 92.25 133 ILE A C 1
ATOM 942 O O . ILE A 1 133 ? 1.832 -3.584 9.921 1.00 92.25 133 ILE A O 1
ATOM 946 N N . CYS A 1 134 ? 3.454 -2.312 10.797 1.00 92.75 134 CYS A N 1
ATOM 947 C CA . CYS A 1 134 ? 2.755 -1.057 10.541 1.00 92.75 134 CYS A CA 1
ATOM 948 C C . CYS A 1 134 ? 3.028 -0.572 9.119 1.00 92.75 134 CYS A C 1
ATOM 950 O O . CYS A 1 134 ? 4.148 -0.692 8.628 1.00 92.75 134 CYS A O 1
ATOM 952 N N . GLY A 1 135 ? 2.035 0.046 8.480 1.00 89.44 135 GLY A N 1
ATOM 953 C CA . GLY A 1 135 ? 2.203 0.698 7.182 1.00 89.44 135 GLY A CA 1
ATOM 954 C C . GLY A 1 135 ? 3.275 1.789 7.214 1.00 89.44 135 GLY A C 1
ATOM 955 O O . GLY A 1 135 ? 3.968 1.993 6.227 1.00 89.44 135 GLY A O 1
ATOM 956 N N . SER A 1 136 ? 3.486 2.418 8.372 1.00 88.12 136 SER A N 1
ATOM 957 C CA . SER A 1 136 ? 4.579 3.364 8.625 1.00 88.12 136 SER A CA 1
ATOM 958 C C . SER A 1 136 ? 5.985 2.761 8.567 1.00 88.12 136 SER A C 1
ATOM 960 O O . SER A 1 136 ? 6.946 3.496 8.357 1.00 88.12 136 SER A O 1
ATOM 962 N N . ALA A 1 137 ? 6.118 1.444 8.748 1.00 89.00 137 ALA A N 1
ATOM 963 C CA . ALA A 1 137 ? 7.384 0.730 8.601 1.00 89.00 137 ALA A CA 1
ATOM 964 C C . ALA A 1 137 ? 7.682 0.360 7.137 1.00 89.00 137 ALA A C 1
ATOM 966 O O . ALA A 1 137 ? 8.796 -0.067 6.834 1.00 89.00 137 ALA A O 1
ATOM 967 N N . MET A 1 138 ? 6.706 0.517 6.234 1.00 85.38 138 MET A N 1
ATOM 968 C CA . MET A 1 138 ? 6.909 0.309 4.804 1.00 85.38 138 MET A CA 1
ATOM 969 C C . MET A 1 138 ? 7.524 1.555 4.154 1.00 85.38 138 MET A C 1
ATOM 971 O O . MET A 1 138 ? 7.277 2.677 4.604 1.00 85.38 138 MET A O 1
ATOM 975 N N . PRO A 1 139 ? 8.307 1.391 3.074 1.00 81.25 139 PRO A N 1
ATOM 976 C CA . PRO A 1 139 ? 8.850 2.517 2.325 1.00 81.25 139 PRO A CA 1
ATOM 977 C C . PRO A 1 139 ? 7.757 3.472 1.823 1.00 81.25 139 PRO A C 1
ATOM 979 O O . PRO A 1 139 ? 6.709 3.044 1.343 1.00 81.25 139 PRO A O 1
ATOM 982 N N . SER A 1 140 ? 8.009 4.781 1.903 1.00 75.56 140 SER A N 1
ATOM 983 C CA . SER A 1 140 ? 7.031 5.826 1.557 1.00 75.56 140 SER A CA 1
ATOM 984 C C . SER A 1 140 ? 6.675 5.891 0.068 1.00 75.56 140 SER A C 1
ATOM 986 O O . SER A 1 140 ? 5.670 6.498 -0.292 1.00 75.56 140 SER A O 1
ATOM 988 N N . ASN A 1 141 ? 7.473 5.264 -0.802 1.00 72.31 141 ASN A N 1
ATOM 989 C CA . ASN A 1 141 ? 7.160 5.104 -2.224 1.00 72.31 141 ASN A CA 1
ATOM 990 C C . ASN A 1 141 ? 6.075 4.045 -2.481 1.00 72.31 141 ASN A C 1
ATOM 992 O O . ASN A 1 141 ? 5.587 3.935 -3.604 1.00 72.31 141 ASN A O 1
ATOM 996 N N . CYS A 1 142 ? 5.689 3.275 -1.465 1.00 75.12 142 CYS A N 1
ATOM 997 C CA . CYS A 1 142 ? 4.624 2.295 -1.556 1.00 75.12 142 CYS A CA 1
ATOM 998 C C . CYS A 1 142 ? 3.284 2.928 -1.169 1.00 75.12 142 CYS A C 1
ATOM 1000 O O . CYS A 1 142 ? 3.180 3.585 -0.136 1.00 75.12 142 CYS A O 1
ATOM 1002 N N . SER A 1 143 ? 2.231 2.703 -1.962 1.00 76.69 143 SER A N 1
ATOM 1003 C CA . SER A 1 143 ? 0.871 3.222 -1.718 1.00 76.69 143 SER A CA 1
ATOM 1004 C C . SER A 1 143 ? 0.141 2.517 -0.559 1.00 76.69 143 SER A C 1
ATOM 1006 O O . SER A 1 143 ? -1.039 2.185 -0.668 1.00 76.69 143 SER A O 1
ATOM 1008 N N . PHE A 1 144 ? 0.839 2.243 0.544 1.00 82.81 144 PHE A N 1
ATOM 1009 C CA . PHE A 1 144 ? 0.257 1.695 1.764 1.00 82.81 144 PHE A CA 1
ATOM 1010 C C . PHE A 1 144 ? -0.260 2.814 2.666 1.00 82.81 144 PHE A C 1
ATOM 1012 O O . PHE A 1 144 ? 0.295 3.909 2.745 1.00 82.81 144 PHE A O 1
ATOM 1019 N N . THR A 1 145 ? -1.330 2.524 3.394 1.00 80.94 145 THR A N 1
ATOM 1020 C CA . THR A 1 145 ? -1.875 3.412 4.410 1.00 80.94 145 THR A CA 1
ATOM 1021 C C . THR A 1 145 ? -0.918 3.440 5.598 1.00 80.94 145 THR A C 1
ATOM 1023 O O . THR A 1 145 ? -0.769 2.445 6.303 1.00 80.94 145 THR A O 1
ATOM 1026 N N . PHE A 1 146 ? -0.282 4.589 5.842 1.00 81.88 146 PHE A N 1
ATOM 1027 C CA . PHE A 1 146 ? 0.690 4.771 6.930 1.00 81.88 146 PHE A CA 1
ATOM 1028 C C . PHE A 1 146 ? 0.123 4.350 8.297 1.00 81.88 146 PHE A C 1
ATOM 1030 O O . PHE A 1 146 ? 0.809 3.731 9.109 1.00 81.88 146 PHE A O 1
ATOM 1037 N N . ASN A 1 147 ? -1.161 4.644 8.522 1.00 85.06 147 ASN A N 1
ATOM 1038 C CA . ASN A 1 147 ? -1.866 4.369 9.766 1.00 85.06 147 ASN A CA 1
ATOM 1039 C C . ASN A 1 147 ? -2.677 3.061 9.735 1.00 85.06 147 ASN A C 1
ATOM 1041 O O . ASN A 1 147 ? -3.878 3.043 10.007 1.00 85.06 147 ASN A O 1
ATOM 1045 N N . ALA A 1 148 ? -2.037 1.967 9.340 1.00 87.31 148 ALA A N 1
ATOM 1046 C CA . ALA A 1 148 ? -2.678 0.664 9.256 1.00 87.31 148 ALA A CA 1
ATOM 1047 C C . ALA A 1 148 ? -1.720 -0.471 9.624 1.00 87.31 148 ALA A C 1
ATOM 1049 O O . ALA A 1 148 ? -0.502 -0.318 9.561 1.00 87.31 148 ALA A O 1
ATOM 1050 N N . ILE A 1 149 ? -2.286 -1.616 9.992 1.00 91.19 149 ILE A N 1
ATOM 1051 C CA . ILE A 1 149 ? -1.573 -2.861 10.263 1.00 91.19 149 ILE A CA 1
ATOM 1052 C C . ILE A 1 149 ? -1.699 -3.764 9.040 1.00 91.19 149 ILE A C 1
ATOM 1054 O O . ILE A 1 149 ? -2.807 -4.084 8.599 1.00 91.19 149 ILE A O 1
ATOM 1058 N N . TYR A 1 150 ? -0.557 -4.212 8.537 1.00 92.31 150 TYR A N 1
ATOM 1059 C CA . TYR A 1 150 ? -0.434 -5.180 7.458 1.00 92.31 150 TYR A CA 1
ATOM 1060 C C . TYR A 1 150 ? 0.121 -6.501 7.984 1.00 92.31 150 TYR A C 1
ATOM 1062 O O . TYR A 1 150 ? 0.803 -6.539 9.006 1.00 92.31 150 TYR A O 1
ATOM 1070 N N . ASP A 1 151 ? -0.158 -7.583 7.270 1.00 91.12 151 ASP A N 1
ATOM 1071 C CA . ASP A 1 151 ? 0.325 -8.924 7.572 1.00 91.12 151 ASP A CA 1
ATOM 1072 C C . ASP A 1 151 ? 1.069 -9.523 6.387 1.00 91.12 151 ASP A C 1
ATOM 1074 O O . ASP A 1 151 ? 0.614 -9.499 5.242 1.00 91.12 151 ASP A O 1
ATOM 1078 N N . CYS A 1 152 ? 2.239 -10.055 6.701 1.00 89.19 152 CYS A N 1
ATOM 1079 C CA . CYS A 1 152 ? 3.197 -10.648 5.792 1.00 89.19 152 CYS A CA 1
ATOM 1080 C C . CYS A 1 152 ? 3.124 -12.172 5.882 1.00 89.19 152 CYS A C 1
ATOM 1082 O O . CYS A 1 152 ? 4.111 -12.844 6.197 1.00 89.19 152 CYS A O 1
ATOM 1084 N N . THR A 1 153 ? 1.937 -12.729 5.630 1.00 80.81 153 THR A N 1
ATOM 1085 C CA . THR A 1 153 ? 1.647 -14.165 5.792 1.00 80.81 153 THR A CA 1
ATOM 1086 C C . THR A 1 153 ? 2.481 -15.059 4.877 1.00 80.81 153 THR A C 1
ATOM 1088 O O . THR A 1 153 ? 2.792 -16.190 5.243 1.00 80.81 153 THR A O 1
ATOM 1091 N N . GLY A 1 154 ? 2.895 -14.558 3.710 1.00 74.81 154 GLY A N 1
ATOM 1092 C CA . GLY A 1 154 ? 3.785 -15.276 2.793 1.00 74.81 154 GLY A CA 1
ATOM 1093 C C . GLY A 1 154 ? 5.271 -15.194 3.164 1.00 74.81 154 GLY A C 1
ATOM 1094 O O . GLY A 1 154 ? 6.105 -15.750 2.454 1.00 74.81 154 GLY A O 1
ATOM 1095 N N . GLY A 1 155 ? 5.620 -14.502 4.252 1.00 79.56 155 GLY A N 1
ATOM 1096 C CA . GLY A 1 155 ? 6.998 -14.296 4.683 1.00 79.56 155 GLY A CA 1
ATOM 1097 C C . GLY A 1 155 ? 7.764 -13.281 3.831 1.00 79.56 155 GLY A C 1
ATOM 1098 O O . GLY A 1 155 ? 7.181 -12.417 3.169 1.00 79.56 155 GLY A O 1
ATOM 1099 N N . ARG A 1 156 ? 9.098 -13.366 3.873 1.00 78.38 156 ARG A N 1
ATOM 1100 C CA . ARG A 1 156 ? 9.988 -12.450 3.149 1.00 78.38 156 ARG A CA 1
ATOM 1101 C C . ARG A 1 156 ? 9.735 -12.519 1.640 1.00 78.38 156 ARG A C 1
ATOM 1103 O O . ARG A 1 156 ? 9.781 -13.596 1.057 1.00 78.38 156 ARG A O 1
ATOM 1110 N N . GLY A 1 157 ? 9.518 -11.364 1.016 1.00 72.81 157 GLY A N 1
ATOM 1111 C CA . GLY A 1 157 ? 9.197 -11.240 -0.407 1.00 72.81 157 GLY A CA 1
ATOM 1112 C C . GLY A 1 157 ? 7.706 -11.378 -0.734 1.00 72.81 157 GLY A C 1
ATOM 1113 O O . GLY A 1 157 ? 7.341 -11.343 -1.904 1.00 72.81 157 GLY A O 1
ATOM 1114 N N . SER A 1 158 ? 6.828 -11.528 0.262 1.00 80.75 158 SER A N 1
ATOM 1115 C CA . SER A 1 158 ? 5.379 -11.509 0.033 1.00 80.75 158 SER A CA 1
ATOM 1116 C C . SER A 1 158 ? 4.820 -10.086 0.004 1.00 80.75 158 SER A C 1
ATOM 1118 O O . SER A 1 158 ? 5.409 -9.163 0.566 1.00 80.75 158 SER A O 1
ATOM 1120 N N . ARG A 1 159 ? 3.675 -9.895 -0.661 1.00 81.75 159 ARG A N 1
ATOM 1121 C CA . ARG A 1 159 ? 2.947 -8.623 -0.606 1.00 81.75 159 ARG A CA 1
ATOM 1122 C C . ARG A 1 159 ? 2.217 -8.498 0.737 1.00 81.75 159 ARG A C 1
ATOM 1124 O O . ARG A 1 159 ? 1.467 -9.417 1.070 1.00 81.75 159 ARG A O 1
ATOM 1131 N N . PRO A 1 160 ? 2.374 -7.381 1.469 1.00 88.62 160 PRO A N 1
ATOM 1132 C CA . PRO A 1 160 ? 1.637 -7.159 2.704 1.00 88.62 160 PRO A CA 1
ATOM 1133 C C . PRO A 1 160 ? 0.128 -7.106 2.442 1.00 88.62 160 PRO A C 1
ATOM 1135 O O . PRO A 1 160 ? -0.339 -6.398 1.547 1.00 88.62 160 PRO A O 1
ATOM 1138 N N . VAL A 1 161 ? -0.642 -7.831 3.249 1.00 87.44 161 VAL A N 1
ATOM 1139 C CA . VAL A 1 161 ? -2.108 -7.832 3.209 1.00 87.44 161 VAL A CA 1
ATOM 1140 C C . VAL A 1 161 ? -2.627 -6.936 4.323 1.00 87.44 161 VAL A C 1
ATOM 1142 O O . VAL A 1 161 ? -2.242 -7.092 5.478 1.00 87.44 161 VAL A O 1
ATOM 1145 N N . LEU A 1 162 ? -3.491 -5.979 3.993 1.00 85.50 162 LEU A N 1
ATOM 1146 C CA . LEU A 1 162 ? -4.079 -5.075 4.979 1.00 85.50 162 LEU A CA 1
ATOM 1147 C C . LEU A 1 162 ? -4.971 -5.857 5.957 1.00 85.50 162 LEU A C 1
ATOM 1149 O O . LEU A 1 162 ? -5.966 -6.446 5.541 1.00 85.50 162 LEU A O 1
ATOM 1153 N N . GLN A 1 163 ? -4.625 -5.836 7.246 1.00 84.75 163 GLN A N 1
ATOM 1154 C CA . GLN A 1 163 ? -5.384 -6.514 8.301 1.00 84.75 163 GLN A CA 1
ATOM 1155 C C . GLN A 1 163 ? -6.260 -5.573 9.119 1.00 84.75 163 GLN A C 1
ATOM 1157 O O . GLN A 1 163 ? -7.303 -5.998 9.591 1.00 84.75 163 GLN A O 1
ATOM 1162 N N . LYS A 1 164 ? -5.847 -4.323 9.356 1.00 82.12 164 LYS A N 1
ATOM 1163 C CA . LYS A 1 164 ? -6.634 -3.381 10.170 1.00 82.12 164 LYS A CA 1
ATOM 1164 C C . LYS A 1 164 ? -6.250 -1.941 9.862 1.00 82.12 164 LYS A C 1
ATOM 1166 O O . LYS A 1 164 ? -5.062 -1.630 9.838 1.00 82.12 164 LYS A O 1
ATOM 1171 N N . LEU A 1 165 ? -7.228 -1.056 9.672 1.00 80.31 165 LEU A N 1
ATOM 1172 C CA . LEU A 1 165 ? -6.980 0.387 9.712 1.00 80.31 165 LEU A CA 1
ATOM 1173 C C . LEU A 1 165 ? -7.031 0.880 11.157 1.00 80.31 165 LEU A C 1
ATOM 1175 O O . LEU A 1 165 ? -7.892 0.471 11.937 1.00 80.31 165 LEU A O 1
ATOM 1179 N N . CYS A 1 166 ? -6.122 1.783 11.505 1.00 78.94 166 CYS A N 1
ATOM 1180 C CA . CYS A 1 166 ? -6.168 2.457 12.790 1.00 78.94 166 CYS A CA 1
ATOM 1181 C C . CYS A 1 166 ? -7.150 3.632 12.727 1.00 78.94 166 CYS A C 1
ATOM 1183 O O . CYS A 1 166 ? -7.159 4.408 11.769 1.00 78.94 166 CYS A O 1
ATOM 1185 N N . LEU A 1 167 ? -7.995 3.744 13.754 1.00 71.19 167 LEU A N 1
ATOM 1186 C CA . LEU A 1 167 ? -9.029 4.772 13.835 1.00 71.19 167 LEU A CA 1
ATOM 1187 C C . LEU A 1 167 ? -8.410 6.177 13.951 1.00 71.19 167 LEU A C 1
ATOM 1189 O O . LEU A 1 167 ? -7.297 6.315 14.475 1.00 71.19 167 LEU A O 1
ATOM 1193 N N . PRO A 1 168 ? -9.118 7.234 13.511 1.00 60.03 168 PRO A N 1
ATOM 1194 C CA . PRO A 1 168 ? -8.681 8.613 13.704 1.00 60.03 168 PRO A CA 1
ATOM 1195 C C . PRO A 1 168 ? -8.325 8.902 15.171 1.00 60.03 168 PRO A C 1
ATOM 1197 O O . PRO A 1 168 ? -9.112 8.634 16.072 1.00 60.03 168 PRO A O 1
ATOM 1200 N N . GLY A 1 169 ? -7.132 9.453 15.413 1.00 61.28 169 GLY A N 1
ATOM 1201 C CA . GLY A 1 169 ? -6.615 9.710 16.765 1.00 61.28 169 GLY A CA 1
ATOM 1202 C C . GLY A 1 169 ? -5.768 8.579 17.361 1.00 61.28 169 GLY A C 1
ATOM 1203 O O . GLY A 1 169 ? -5.143 8.790 18.397 1.00 61.28 169 GLY A O 1
ATOM 1204 N N . SER A 1 170 ? -5.687 7.426 16.693 1.00 73.19 170 SER A N 1
ATOM 1205 C CA . SER A 1 170 ? -4.716 6.365 16.984 1.00 73.19 170 SER A CA 1
ATOM 1206 C C . SER A 1 170 ? -3.658 6.293 15.881 1.00 73.19 170 SER A C 1
AT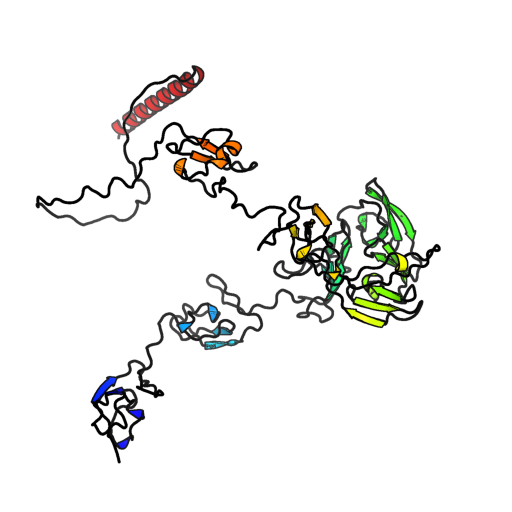OM 1208 O O . SER A 1 170 ? -3.952 6.610 14.728 1.00 73.19 170 SER A O 1
ATOM 1210 N N . THR A 1 171 ? -2.445 5.873 16.229 1.00 81.56 171 THR A N 1
ATOM 1211 C CA . THR A 1 171 ? -1.339 5.625 15.297 1.00 81.56 171 THR A CA 1
ATOM 1212 C C . THR A 1 171 ? -0.984 4.138 15.330 1.00 81.56 171 THR A C 1
ATOM 1214 O O . THR A 1 171 ? -1.049 3.508 16.384 1.00 81.56 171 THR A O 1
ATOM 1217 N N . CYS A 1 172 ? -0.603 3.541 14.202 1.00 87.81 172 CYS A N 1
ATOM 1218 C CA . CYS A 1 172 ? -0.011 2.206 14.230 1.00 87.81 172 CYS A CA 1
ATOM 1219 C C . CYS A 1 172 ? 1.358 2.257 14.919 1.00 87.81 172 CYS A C 1
ATOM 1221 O O . CYS A 1 172 ? 2.290 2.892 14.418 1.00 87.81 172 CYS A O 1
ATOM 1223 N N . LEU A 1 173 ? 1.475 1.575 16.054 1.00 86.38 173 LEU A N 1
ATOM 1224 C CA . LEU A 1 173 ? 2.691 1.464 16.846 1.00 86.38 173 LEU A CA 1
ATOM 1225 C C . LEU A 1 173 ? 3.250 0.048 16.707 1.00 86.38 173 LEU A C 1
ATOM 1227 O O . LEU A 1 173 ? 2.538 -0.934 16.911 1.00 86.38 173 LEU A O 1
ATOM 1231 N N . GLY A 1 174 ? 4.530 -0.068 16.353 1.00 82.00 174 GLY A N 1
ATOM 1232 C CA . GLY A 1 174 ? 5.230 -1.351 16.347 1.00 82.00 174 GLY A CA 1
ATOM 1233 C C . GLY A 1 174 ? 5.643 -1.750 17.765 1.00 82.00 174 GLY A C 1
ATOM 1234 O O . GLY A 1 174 ? 6.448 -1.052 18.379 1.00 82.00 174 GLY A O 1
ATOM 1235 N N . HIS A 1 175 ? 5.132 -2.875 18.273 1.00 74.81 175 HIS A N 1
ATOM 1236 C CA . HIS A 1 175 ? 5.558 -3.466 19.548 1.00 74.81 175 HIS A CA 1
ATOM 1237 C C . HIS A 1 175 ? 6.248 -4.819 19.337 1.00 74.81 175 HIS A C 1
ATOM 1239 O O . HIS A 1 175 ? 6.106 -5.445 18.286 1.00 74.81 175 HIS A O 1
ATOM 1245 N N . THR A 1 176 ? 6.964 -5.302 20.359 1.00 71.62 176 THR A N 1
ATOM 1246 C CA . THR A 1 176 ? 7.592 -6.638 20.354 1.00 71.62 176 THR A CA 1
ATOM 1247 C C . THR A 1 176 ? 6.575 -7.769 20.205 1.00 71.62 176 THR A C 1
ATOM 1249 O O . THR A 1 176 ? 6.894 -8.798 19.619 1.00 71.62 176 THR A O 1
ATOM 1252 N N . ASP A 1 177 ? 5.344 -7.553 20.673 1.00 71.12 177 ASP A N 1
ATOM 1253 C CA . ASP A 1 177 ? 4.247 -8.527 20.603 1.00 71.12 177 ASP A CA 1
ATOM 1254 C C . ASP A 1 177 ? 3.418 -8.396 19.304 1.00 71.12 177 ASP A C 1
ATOM 1256 O O . ASP A 1 177 ? 2.408 -9.081 19.104 1.00 71.12 177 ASP A O 1
ATOM 1260 N N . GLY A 1 178 ? 3.864 -7.526 18.394 1.00 80.44 178 GLY A N 1
ATOM 1261 C CA . GLY A 1 178 ? 3.214 -7.191 17.134 1.00 80.44 178 GLY A CA 1
ATOM 1262 C C . GLY A 1 178 ? 2.649 -5.766 17.119 1.00 80.44 178 GLY A C 1
ATOM 1263 O O . GLY A 1 178 ? 2.460 -5.150 18.165 1.00 80.44 178 GLY A O 1
ATOM 1264 N N . PRO A 1 179 ? 2.391 -5.208 15.929 1.00 86.38 179 PRO A N 1
ATOM 1265 C CA . PRO A 1 179 ? 1.843 -3.872 15.789 1.00 86.38 179 PRO A CA 1
ATOM 1266 C C . PRO A 1 179 ? 0.410 -3.785 16.320 1.00 86.38 179 PRO A C 1
ATOM 1268 O O . PRO A 1 179 ? -0.399 -4.699 16.126 1.00 86.38 179 PRO A O 1
ATOM 1271 N N . SER A 1 180 ? 0.085 -2.651 16.933 1.00 82.94 180 SER A N 1
ATOM 1272 C CA . SER A 1 180 ? -1.262 -2.309 17.391 1.00 82.94 180 SER A CA 1
ATOM 1273 C C . SER A 1 180 ? -1.589 -0.855 17.070 1.00 82.94 180 SER A C 1
ATOM 1275 O O . SER A 1 180 ? -0.710 -0.002 16.983 1.00 82.94 180 SER A O 1
ATOM 1277 N N . CYS A 1 181 ? -2.872 -0.564 16.884 1.00 82.00 181 CYS A N 1
ATOM 1278 C CA . CYS A 1 181 ? -3.350 0.802 16.711 1.00 82.00 181 CYS A CA 1
ATOM 1279 C C . CYS A 1 181 ? -3.525 1.434 18.085 1.00 82.00 181 CYS A C 1
ATOM 1281 O O . CYS A 1 181 ? -4.372 0.950 18.826 1.00 82.00 181 CYS A O 1
ATOM 1283 N N . GLY A 1 182 ? -2.779 2.486 18.423 1.00 77.25 182 GLY A N 1
ATOM 1284 C CA . GLY A 1 182 ? -2.908 3.152 19.716 1.00 77.25 182 GLY A CA 1
ATOM 1285 C C . GLY A 1 182 ? -2.391 4.589 19.760 1.00 77.25 182 GLY A C 1
ATOM 1286 O O . GLY A 1 182 ? -1.734 5.062 18.837 1.00 77.25 182 GLY A O 1
ATOM 1287 N N . GLY A 1 183 ? -2.741 5.314 20.820 1.00 71.94 183 GLY A N 1
ATOM 1288 C CA . GLY A 1 183 ? -2.256 6.675 21.069 1.00 71.94 183 GLY A CA 1
ATOM 1289 C C . GLY A 1 183 ? -0.885 6.694 21.756 1.00 71.94 183 GLY A C 1
ATOM 1290 O O . GLY A 1 183 ? -0.580 5.823 22.567 1.00 71.94 183 GLY A O 1
ATOM 1291 N N . GLU A 1 184 ? -0.066 7.718 21.483 1.00 70.19 184 GLU A N 1
ATOM 1292 C CA . GLU A 1 184 ? 1.165 7.984 22.259 1.00 70.19 184 GLU A CA 1
ATOM 1293 C C . GLU A 1 184 ? 0.864 8.427 23.701 1.00 70.19 184 GLU A C 1
ATOM 1295 O O . GLU A 1 184 ? 1.723 8.361 24.581 1.00 70.19 184 GLU A O 1
ATOM 1300 N N . THR A 1 185 ? -0.360 8.891 23.952 1.00 80.88 185 THR A N 1
ATOM 1301 C CA . THR A 1 185 ? -0.834 9.315 25.266 1.00 80.88 185 THR A CA 1
ATOM 1302 C C . THR A 1 185 ? -1.974 8.422 25.744 1.00 80.88 185 THR A C 1
ATOM 1304 O O . THR A 1 185 ? -2.635 7.733 24.971 1.00 80.88 185 THR A O 1
ATOM 1307 N N . CYS A 1 186 ? -2.235 8.461 27.049 1.00 85.50 186 CYS A N 1
ATOM 1308 C CA . CYS A 1 186 ? -3.379 7.782 27.662 1.00 85.50 186 CYS A CA 1
ATOM 1309 C C . CYS A 1 186 ? -4.704 8.530 27.467 1.00 85.50 186 CYS A C 1
ATOM 1311 O O . CYS A 1 186 ? -5.700 8.179 28.103 1.00 85.50 186 CYS A O 1
ATOM 1313 N N . ASP A 1 187 ? -4.700 9.579 26.644 1.00 84.00 187 ASP A N 1
ATOM 1314 C CA . ASP A 1 187 ? -5.870 10.397 26.385 1.00 84.00 187 ASP A CA 1
ATOM 1315 C C . ASP A 1 187 ? -6.543 9.932 25.096 1.00 84.00 187 ASP A C 1
ATOM 1317 O O . ASP A 1 187 ? -5.884 9.728 24.079 1.00 84.00 187 ASP A O 1
ATOM 1321 N N . CYS A 1 188 ? -7.865 9.830 25.108 1.00 84.62 188 CYS A N 1
ATOM 1322 C CA . CYS A 1 188 ? -8.655 9.641 23.905 1.00 84.62 188 CYS A CA 1
ATOM 1323 C C . CYS A 1 188 ? -9.687 10.764 23.768 1.00 84.62 188 CYS A C 1
ATOM 1325 O O . CYS A 1 188 ? -10.296 11.207 24.743 1.00 84.62 188 CYS A O 1
ATOM 1327 N N . LYS A 1 189 ? -9.827 11.291 22.549 1.00 78.88 189 LYS A N 1
ATOM 1328 C CA . LYS A 1 189 ? -10.681 12.445 22.242 1.00 78.88 189 LYS A CA 1
ATOM 1329 C C . LYS A 1 189 ? -11.908 12.003 21.452 1.00 78.88 189 LYS A C 1
ATOM 1331 O O . LYS A 1 189 ? -11.814 11.119 20.609 1.00 78.88 189 LYS A O 1
ATOM 1336 N N . GLY A 1 190 ? -13.025 12.690 21.681 1.00 82.38 190 GLY A N 1
ATOM 1337 C CA . GLY A 1 190 ? -14.306 12.421 21.026 1.00 82.38 190 GLY A CA 1
ATOM 1338 C C . GLY A 1 190 ? -15.225 11.529 21.858 1.00 82.38 190 GLY A C 1
ATOM 1339 O O . GLY A 1 190 ? -14.907 11.197 22.996 1.00 82.38 190 GLY A O 1
ATOM 1340 N N . ASP A 1 191 ? -16.356 11.149 21.264 1.00 83.81 191 ASP A N 1
ATOM 1341 C CA . ASP A 1 191 ? -17.411 10.348 21.904 1.00 83.81 191 ASP A CA 1
ATOM 1342 C C . ASP A 1 191 ? -17.385 8.878 21.448 1.00 83.81 191 ASP A C 1
ATOM 1344 O O . ASP A 1 191 ? -18.383 8.163 21.536 1.00 83.81 191 ASP A O 1
ATOM 1348 N N . GLN A 1 192 ? -16.244 8.408 20.945 1.00 85.62 192 GLN A N 1
ATOM 1349 C CA . GLN A 1 192 ? -16.098 7.042 20.451 1.00 85.62 192 GLN A CA 1
ATOM 1350 C C . GLN A 1 192 ? -15.751 6.065 21.576 1.00 85.62 192 GLN A C 1
ATOM 1352 O O . GLN A 1 192 ? -15.167 6.430 22.602 1.00 85.62 192 GLN A O 1
ATOM 1357 N N . THR A 1 193 ? -16.101 4.799 21.362 1.00 91.94 193 THR A N 1
ATOM 1358 C CA . THR A 1 193 ? -15.614 3.699 22.190 1.00 91.94 193 THR A CA 1
ATOM 1359 C C . THR A 1 193 ? -14.323 3.144 21.600 1.00 91.94 193 THR A C 1
ATOM 1361 O O . THR A 1 193 ? -14.182 3.010 20.389 1.00 91.94 193 THR A O 1
ATOM 1364 N N . VAL A 1 194 ? -13.364 2.821 22.458 1.00 90.31 194 VAL A N 1
ATOM 1365 C CA . VAL A 1 194 ? -12.037 2.324 22.084 1.00 90.31 194 VAL A CA 1
ATOM 1366 C C . VAL A 1 194 ? -11.668 1.125 22.943 1.00 90.31 194 VAL A C 1
ATOM 1368 O O . VAL A 1 194 ? -12.101 0.993 24.089 1.00 90.31 194 VAL A O 1
ATOM 1371 N N . CYS A 1 195 ? -10.872 0.220 22.389 1.00 92.00 195 CYS A N 1
ATOM 1372 C CA . CYS A 1 195 ? -10.385 -0.926 23.138 1.00 92.00 195 CYS A CA 1
ATOM 1373 C C . CYS A 1 195 ? -9.179 -0.554 23.999 1.00 92.00 195 CYS A C 1
ATOM 1375 O O . CYS A 1 195 ? -8.389 0.321 23.660 1.00 92.00 195 CYS A O 1
ATOM 1377 N N . SER A 1 196 ? -9.019 -1.252 25.123 1.00 91.75 196 SER A N 1
ATOM 1378 C CA . SER A 1 196 ? -7.894 -1.081 26.048 1.00 91.75 196 SER A CA 1
ATOM 1379 C C . SER A 1 196 ? -6.517 -1.273 25.400 1.00 91.75 196 SER A C 1
ATOM 1381 O O . SER A 1 196 ? -5.524 -0.802 25.938 1.00 91.75 196 SER A O 1
ATOM 1383 N N . ASP A 1 197 ? -6.450 -2.024 24.296 1.00 86.19 197 ASP A N 1
ATOM 1384 C CA . ASP A 1 197 ? -5.232 -2.276 23.516 1.00 86.19 197 ASP A CA 1
ATOM 1385 C C . ASP A 1 197 ? -4.809 -1.071 22.660 1.00 86.19 197 ASP A C 1
ATOM 1387 O O . ASP A 1 197 ? -3.680 -1.039 22.182 1.00 86.19 197 ASP A O 1
ATOM 1391 N N . GLN A 1 198 ? -5.674 -0.058 22.521 1.00 85.19 198 GLN A N 1
ATOM 1392 C CA . GLN A 1 198 ? -5.329 1.210 21.879 1.00 85.19 198 GLN A CA 1
ATOM 1393 C C . GLN A 1 198 ? -4.565 2.177 22.785 1.00 85.19 198 GLN A C 1
ATOM 1395 O O . GLN A 1 198 ? -4.207 3.280 22.371 1.00 85.19 198 GLN A O 1
ATOM 1400 N N . PHE A 1 199 ? -4.312 1.785 24.026 1.00 85.06 199 PHE A N 1
ATOM 1401 C CA . PHE A 1 199 ? -3.560 2.582 24.978 1.00 85.06 199 PHE A CA 1
ATOM 1402 C C . PHE A 1 199 ? -2.266 1.869 25.331 1.00 85.06 199 PHE A C 1
ATOM 1404 O O . PHE A 1 199 ? -2.217 0.640 25.414 1.00 85.06 199 PHE A O 1
ATOM 1411 N N . LEU A 1 200 ? -1.226 2.657 25.600 1.00 83.00 200 LEU A N 1
ATOM 1412 C CA . LEU A 1 200 ? 0.028 2.138 26.129 1.00 83.00 200 LEU A CA 1
ATOM 1413 C C . LEU A 1 200 ? -0.212 1.375 27.438 1.00 83.00 200 LEU A C 1
ATOM 1415 O O . LEU A 1 200 ? -1.022 1.772 28.276 1.00 83.00 200 LEU A O 1
ATOM 1419 N N . ASP A 1 201 ? 0.569 0.323 27.668 1.00 83.69 201 ASP A N 1
ATOM 1420 C CA . ASP A 1 201 ? 0.531 -0.452 28.915 1.00 83.69 201 ASP A CA 1
ATOM 1421 C C . ASP A 1 201 ? 0.760 0.420 30.157 1.00 83.69 201 ASP A C 1
ATOM 1423 O O . ASP A 1 201 ? 0.185 0.173 31.220 1.00 83.69 201 ASP A O 1
ATOM 1427 N N . SER A 1 202 ? 1.547 1.491 30.005 1.00 84.81 202 SER A N 1
ATOM 1428 C CA . SER A 1 202 ? 1.814 2.491 31.043 1.00 84.81 202 SER A CA 1
ATOM 1429 C C . SER A 1 202 ? 0.562 3.238 31.514 1.00 84.81 202 SER A C 1
ATOM 1431 O O . SER A 1 202 ? 0.570 3.793 32.612 1.00 84.81 202 SER A O 1
ATOM 1433 N N . CYS A 1 203 ? -0.524 3.221 30.738 1.00 88.06 203 CYS A N 1
ATOM 1434 C CA . CYS A 1 203 ? -1.798 3.826 31.109 1.00 88.06 203 CYS A CA 1
ATOM 1435 C C . CYS A 1 203 ? -2.539 3.049 32.205 1.00 88.06 203 CYS A C 1
ATOM 1437 O O . CYS A 1 203 ? -3.494 3.573 32.778 1.00 88.06 203 CYS A O 1
ATOM 1439 N N . GLY A 1 204 ? -2.128 1.809 32.505 1.00 91.81 204 GLY A N 1
ATOM 1440 C CA . GLY A 1 204 ? -2.711 1.006 33.584 1.00 91.81 204 GLY A CA 1
ATOM 1441 C C . GLY A 1 204 ? -4.180 0.631 33.363 1.00 91.81 204 GLY A C 1
ATOM 1442 O O . GLY A 1 204 ? -4.891 0.335 34.324 1.00 91.81 204 GLY A O 1
ATOM 1443 N N . LEU A 1 205 ? -4.653 0.666 32.114 1.00 92.88 205 LEU A N 1
ATOM 1444 C CA . LEU A 1 205 ? -6.017 0.279 31.771 1.00 92.88 205 LEU A CA 1
ATOM 1445 C C . LEU A 1 205 ? -6.182 -1.241 31.841 1.00 92.88 205 LEU A C 1
ATOM 1447 O O . LEU A 1 205 ? -5.270 -2.013 31.536 1.00 92.88 205 LEU A O 1
ATOM 1451 N N . GLN A 1 206 ? -7.374 -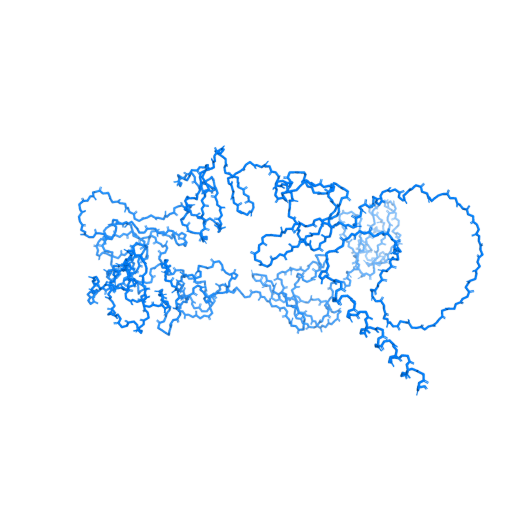1.679 32.236 1.00 94.38 206 GLN A N 1
ATOM 1452 C CA . GLN A 1 206 ? -7.709 -3.091 32.302 1.00 94.38 206 GLN A CA 1
ATOM 1453 C C . GLN A 1 206 ? -7.724 -3.668 30.885 1.00 94.38 206 GLN A C 1
ATOM 1455 O O . GLN A 1 206 ? -8.472 -3.209 30.024 1.00 94.38 206 GLN A O 1
ATOM 1460 N N . LYS A 1 207 ? -6.898 -4.690 30.644 1.00 92.62 207 LYS A N 1
ATOM 1461 C CA . LYS A 1 207 ? -6.830 -5.382 29.352 1.00 92.62 207 LYS A CA 1
ATOM 1462 C C . LYS A 1 207 ? -8.183 -5.992 28.975 1.00 92.62 207 LYS A C 1
ATOM 1464 O O . LYS A 1 207 ? -8.995 -6.316 29.843 1.00 92.62 207 LYS A O 1
ATOM 1469 N N . ASN A 1 208 ? -8.399 -6.178 27.676 1.00 92.25 208 ASN A N 1
ATOM 1470 C CA . ASN A 1 208 ? -9.616 -6.758 27.109 1.00 92.25 208 ASN A CA 1
ATOM 1471 C C . ASN A 1 208 ? -10.907 -6.024 27.530 1.00 92.25 208 ASN A C 1
ATOM 1473 O O . ASN A 1 208 ? -11.906 -6.648 27.891 1.00 92.25 208 ASN A O 1
ATOM 1477 N N . THR A 1 209 ? -10.869 -4.691 27.545 1.00 94.88 209 THR A N 1
ATOM 1478 C CA . THR A 1 209 ? -11.976 -3.844 28.015 1.00 94.88 209 THR A CA 1
ATOM 1479 C C . THR A 1 209 ? -12.276 -2.740 27.002 1.00 94.88 209 THR A C 1
ATOM 1481 O O . THR A 1 209 ? -11.358 -2.152 26.435 1.00 94.88 209 THR A O 1
ATOM 1484 N N . VAL A 1 210 ? -13.561 -2.463 26.788 1.00 94.62 210 VAL A N 1
ATOM 1485 C CA . VAL A 1 210 ? -14.083 -1.330 26.019 1.00 94.62 210 VAL A CA 1
ATOM 1486 C C . VAL A 1 210 ? -14.152 -0.104 26.929 1.00 94.62 210 VAL A C 1
ATOM 1488 O O . VAL A 1 210 ? -14.753 -0.145 28.009 1.00 94.62 210 VAL A O 1
ATOM 1491 N N . TYR A 1 211 ? -13.561 0.994 26.476 1.00 94.81 211 TYR A N 1
ATOM 1492 C CA . TYR A 1 211 ? -13.560 2.296 27.128 1.00 94.81 211 TYR A CA 1
ATOM 1493 C C . TYR A 1 211 ? -14.332 3.311 26.286 1.00 94.81 211 TYR A C 1
ATOM 1495 O O . TYR A 1 211 ? -14.238 3.306 25.066 1.00 94.81 211 TYR A O 1
ATOM 1503 N N . GLN A 1 212 ? -15.079 4.196 26.936 1.00 94.50 212 GLN A N 1
ATOM 1504 C CA . GLN A 1 212 ? -15.718 5.357 26.325 1.00 94.50 212 GLN A CA 1
ATOM 1505 C C . GLN A 1 212 ? -14.787 6.563 26.459 1.00 94.50 212 GLN A C 1
ATOM 1507 O O . GLN A 1 212 ? -14.344 6.882 27.567 1.00 94.50 212 GLN A O 1
ATOM 1512 N N . CYS A 1 213 ? -14.517 7.259 25.358 1.00 90.50 213 CYS A N 1
ATOM 1513 C CA . CYS A 1 213 ? -13.792 8.520 25.414 1.00 90.50 213 CYS A CA 1
ATOM 1514 C C . CYS A 1 213 ? -14.669 9.613 26.018 1.00 90.50 213 CYS A C 1
ATOM 1516 O O . CYS A 1 213 ? -15.845 9.747 25.674 1.00 90.50 213 CYS A O 1
ATOM 1518 N N . ALA A 1 214 ? -14.102 10.345 26.979 1.00 88.44 214 ALA A N 1
ATOM 1519 C CA . ALA A 1 214 ? -14.758 11.464 27.637 1.00 88.44 214 ALA A CA 1
ATOM 1520 C C . ALA A 1 214 ? -14.165 12.795 27.144 1.00 88.44 214 ALA A C 1
ATOM 1522 O O . ALA A 1 214 ? -12.975 12.852 26.825 1.00 88.44 214 ALA A O 1
ATOM 1523 N N . PRO A 1 215 ? -14.921 13.910 27.195 1.00 83.12 215 PRO A N 1
ATOM 1524 C CA . PRO A 1 215 ? -14.418 15.238 26.820 1.00 83.12 215 PRO A CA 1
ATOM 1525 C C . PRO A 1 215 ? -13.172 15.688 27.599 1.00 83.12 215 PRO A C 1
ATOM 1527 O O . PRO A 1 215 ? -12.435 16.561 27.151 1.00 83.12 215 PRO A O 1
ATOM 1530 N N . SER A 1 216 ? -12.928 15.092 28.770 1.00 84.56 216 SER A N 1
ATOM 1531 C CA . SER A 1 216 ? -11.740 15.326 29.594 1.00 84.56 216 SER A CA 1
ATOM 1532 C C . SER A 1 216 ? -10.456 14.710 29.027 1.00 84.56 216 SER A C 1
ATOM 1534 O O . SER A 1 216 ? -9.394 14.921 29.607 1.00 84.56 216 SER A O 1
ATOM 1536 N N . GLY A 1 217 ? -10.549 13.918 27.956 1.00 85.62 217 GLY A N 1
ATOM 1537 C CA . GLY A 1 217 ? -9.461 13.106 27.419 1.00 85.62 217 GLY A CA 1
ATOM 1538 C C . GLY A 1 217 ? -9.309 11.757 28.122 1.00 85.62 217 GLY A C 1
ATOM 1539 O O . GLY A 1 217 ? -8.742 10.839 27.550 1.00 85.62 217 GLY A O 1
ATOM 1540 N N . LYS A 1 218 ? -9.841 11.577 29.337 1.00 89.94 218 LYS A N 1
ATOM 1541 C CA . LYS A 1 218 ? -9.622 10.339 30.097 1.00 89.94 218 LYS A CA 1
ATOM 1542 C C . LYS A 1 218 ? -10.613 9.241 29.695 1.00 89.94 218 LYS A C 1
ATOM 1544 O O . LYS A 1 218 ? -11.818 9.480 29.787 1.00 89.94 218 LYS A O 1
ATOM 1549 N N . PRO A 1 219 ? -10.145 8.033 29.333 1.00 93.44 219 PRO A N 1
ATOM 1550 C CA . PRO A 1 219 ? -11.027 6.921 29.003 1.00 93.44 219 PRO A CA 1
ATOM 1551 C C . PRO A 1 219 ? -11.809 6.453 30.237 1.00 93.44 219 PRO A C 1
ATOM 1553 O O . PRO A 1 219 ? -11.246 6.239 31.312 1.00 93.44 219 PRO A O 1
ATOM 1556 N N . VAL A 1 220 ? -13.120 6.272 30.080 1.00 95.75 220 VAL A N 1
ATOM 1557 C CA . VAL A 1 220 ? -14.025 5.767 31.122 1.00 95.75 220 VAL A CA 1
ATOM 1558 C C . VAL A 1 220 ? -14.363 4.314 30.815 1.00 95.75 220 VAL A C 1
ATOM 1560 O O . VAL A 1 220 ? -14.791 3.998 29.709 1.00 95.75 220 VAL A O 1
ATOM 1563 N N . LEU A 1 221 ? -14.155 3.413 31.777 1.00 96.44 221 LEU A N 1
ATOM 1564 C CA . LEU A 1 221 ? -14.445 1.988 31.603 1.00 96.44 221 LEU A CA 1
ATOM 1565 C C . LEU A 1 221 ? -15.938 1.787 31.311 1.00 96.44 221 LEU A C 1
ATOM 1567 O O . LEU A 1 221 ? -16.775 2.154 32.135 1.00 96.44 221 LEU A O 1
ATOM 1571 N N . LEU A 1 222 ? -16.256 1.206 30.151 1.00 96.25 222 LEU A N 1
ATOM 1572 C CA . LEU A 1 222 ? -17.630 0.938 29.726 1.00 96.25 222 LEU A CA 1
ATOM 1573 C C . LEU A 1 222 ? -17.992 -0.535 29.941 1.00 96.25 222 LEU A C 1
ATOM 1575 O O . LEU A 1 222 ? -19.002 -0.839 30.572 1.00 96.25 222 LEU A O 1
ATOM 1579 N N . GLN A 1 223 ? -17.160 -1.456 29.443 1.00 96.00 223 GLN A N 1
ATOM 1580 C CA . GLN A 1 223 ? -17.433 -2.892 29.522 1.00 96.00 223 GLN A CA 1
ATOM 1581 C C . GLN A 1 223 ? -16.158 -3.737 29.441 1.00 96.00 223 GLN A C 1
ATOM 1583 O O . GLN A 1 223 ? -15.393 -3.618 28.492 1.00 96.00 223 GLN A O 1
ATOM 1588 N N . THR A 1 224 ? -15.960 -4.670 30.373 1.00 96.31 224 THR A N 1
ATOM 1589 C CA . THR A 1 224 ? -14.915 -5.705 30.258 1.00 96.31 224 THR A CA 1
ATOM 1590 C C . THR A 1 224 ? -15.426 -6.890 29.439 1.00 96.31 224 THR A C 1
ATOM 1592 O O . THR A 1 224 ? -16.505 -7.425 29.713 1.00 96.31 224 THR A O 1
ATOM 1595 N N . CYS A 1 225 ? -14.657 -7.328 28.443 1.00 93.94 225 CYS A N 1
ATOM 1596 C CA . CYS A 1 225 ? -15.012 -8.478 27.622 1.00 93.94 225 CYS A CA 1
ATOM 1597 C C . CYS A 1 225 ? -14.794 -9.788 28.399 1.00 93.94 225 CYS A C 1
ATOM 1599 O O . CYS A 1 225 ? -13.790 -9.970 29.087 1.00 93.94 225 CYS A O 1
ATOM 1601 N N . GLY A 1 226 ? -15.758 -10.711 28.304 1.00 92.19 226 GLY A N 1
ATOM 1602 C CA . GLY A 1 226 ? -15.682 -12.021 28.962 1.00 92.19 226 GLY A CA 1
ATOM 1603 C C . GLY A 1 226 ? -14.550 -12.905 28.420 1.00 92.19 226 GLY A C 1
ATOM 1604 O O . GLY A 1 226 ? -13.944 -12.597 27.403 1.00 92.19 226 GLY A O 1
ATOM 1605 N N . VAL A 1 227 ? -14.294 -14.045 29.069 1.00 89.56 227 VAL A N 1
ATOM 1606 C CA . VAL A 1 227 ? -13.136 -14.927 28.779 1.00 89.56 227 VAL A CA 1
ATOM 1607 C C . VAL A 1 227 ? -13.066 -15.386 27.310 1.00 89.56 227 VAL A C 1
ATOM 1609 O O . VAL A 1 227 ? -11.981 -15.438 26.725 1.00 89.56 227 VAL A O 1
ATOM 1612 N N . ASN A 1 228 ? -14.230 -15.632 26.699 1.00 86.69 228 ASN A N 1
ATOM 1613 C CA . ASN A 1 228 ? -14.372 -16.086 25.308 1.00 86.69 228 ASN A CA 1
ATOM 1614 C C . ASN A 1 228 ? -14.574 -14.931 24.314 1.00 86.69 228 ASN A C 1
ATOM 1616 O O . ASN A 1 228 ? -14.899 -15.156 23.150 1.00 86.69 228 ASN A O 1
ATOM 1620 N N . LYS A 1 229 ? -14.437 -13.687 24.776 1.00 89.19 229 LYS A N 1
ATOM 1621 C CA . LYS A 1 229 ? -14.565 -12.495 23.949 1.00 89.19 229 LYS A CA 1
ATOM 1622 C C . LYS A 1 229 ? -13.277 -11.689 23.965 1.00 89.19 229 LYS A C 1
ATOM 1624 O O . LYS A 1 229 ? -12.525 -11.705 24.939 1.00 89.19 229 LYS A O 1
ATOM 1629 N N . GLU A 1 230 ? -13.041 -10.987 22.878 1.00 91.50 230 GLU A N 1
ATOM 1630 C CA . GLU A 1 230 ? -11.932 -10.068 22.706 1.00 91.50 230 GLU A CA 1
ATOM 1631 C C . GLU A 1 230 ? -12.481 -8.692 22.351 1.00 91.50 230 GLU A C 1
ATOM 1633 O O . GLU A 1 230 ? -13.456 -8.579 21.606 1.00 91.50 230 GLU A O 1
ATOM 1638 N N . CYS A 1 231 ? -11.897 -7.649 22.930 1.00 90.12 231 CYS A N 1
ATOM 1639 C CA . CYS A 1 231 ? -12.203 -6.293 22.517 1.00 90.12 231 CYS A CA 1
ATOM 1640 C C . CYS A 1 231 ? -11.651 -6.073 21.108 1.00 90.12 231 CYS A C 1
ATOM 1642 O O . CYS A 1 231 ? -10.454 -6.231 20.883 1.00 90.12 231 CYS A O 1
ATOM 1644 N N . VAL A 1 232 ? -12.514 -5.688 20.176 1.00 86.44 232 VAL A N 1
ATOM 1645 C CA . VAL A 1 232 ? -12.147 -5.347 18.802 1.00 86.44 232 VAL A CA 1
ATOM 1646 C C . VAL A 1 232 ? -12.597 -3.936 18.490 1.00 86.44 232 VAL A C 1
ATOM 1648 O O . VAL A 1 232 ? -13.690 -3.515 18.868 1.00 86.44 232 VAL A O 1
ATOM 1651 N N . SER A 1 233 ? -11.728 -3.206 17.801 1.00 80.38 233 SER A N 1
ATOM 1652 C CA . SER A 1 233 ? -12.027 -1.873 17.281 1.00 80.38 233 SER A CA 1
ATOM 1653 C C . SER A 1 233 ? -12.543 -2.003 15.855 1.00 80.38 233 SER A C 1
ATOM 1655 O O . SER A 1 233 ? -11.872 -2.623 15.033 1.00 80.38 233 SER A O 1
ATOM 1657 N N . VAL A 1 234 ? -13.693 -1.399 15.598 1.00 77.62 234 VAL A N 1
ATOM 1658 C CA . VAL A 1 234 ? -14.421 -1.317 14.329 1.00 77.62 234 VAL A CA 1
ATOM 1659 C C . VAL A 1 234 ? -14.587 0.156 13.940 1.00 77.62 234 VAL A C 1
ATOM 1661 O O . VAL A 1 234 ? -14.320 1.035 14.761 1.00 77.62 234 VAL A O 1
ATOM 1664 N N . SER A 1 235 ? -15.019 0.448 12.710 1.00 67.44 235 SER A N 1
ATOM 1665 C CA . SER A 1 235 ? -15.138 1.825 12.195 1.00 67.44 235 SER A CA 1
ATOM 1666 C C . SER A 1 235 ? -15.912 2.782 13.116 1.00 67.44 235 SER A C 1
ATOM 1668 O O . SER A 1 235 ? -15.536 3.948 13.237 1.00 67.44 235 SER A O 1
ATOM 1670 N N . ASP A 1 236 ? -16.941 2.278 13.806 1.00 70.69 236 ASP A N 1
ATOM 1671 C CA . ASP A 1 236 ? -17.839 3.089 14.642 1.00 70.69 236 ASP A CA 1
ATOM 1672 C C . ASP A 1 236 ? -17.555 2.960 16.151 1.00 70.69 236 ASP A C 1
ATOM 1674 O O . ASP A 1 236 ? -18.335 3.440 16.978 1.00 70.69 236 ASP A O 1
ATOM 1678 N N . GLY A 1 237 ? -16.447 2.320 16.542 1.00 83.56 237 GLY A N 1
ATOM 1679 C CA . GLY A 1 237 ? -16.025 2.239 17.940 1.00 83.56 237 GLY A CA 1
ATOM 1680 C C . GLY A 1 237 ? -15.389 0.909 18.331 1.00 83.56 237 GLY A C 1
ATOM 1681 O O . GLY A 1 237 ? -14.676 0.279 17.560 1.00 83.56 237 GLY A O 1
ATOM 1682 N N . ALA A 1 238 ? -15.623 0.466 19.561 1.00 87.50 238 ALA A N 1
ATOM 1683 C CA . ALA A 1 238 ? -15.076 -0.764 20.110 1.00 87.50 238 ALA A CA 1
ATOM 1684 C C . ALA A 1 238 ? -16.172 -1.644 20.705 1.00 87.50 238 ALA A C 1
ATOM 1686 O O . ALA A 1 238 ? -17.079 -1.171 21.389 1.00 87.50 238 ALA A O 1
ATOM 1687 N N . THR A 1 239 ? -16.062 -2.949 20.476 1.00 89.38 239 THR A N 1
ATOM 1688 C CA . THR A 1 239 ? -17.026 -3.941 20.958 1.00 89.38 239 THR A CA 1
ATOM 1689 C C . THR A 1 239 ? -16.335 -5.236 21.370 1.00 89.38 239 THR A C 1
ATOM 1691 O O . THR A 1 239 ? -15.191 -5.495 21.012 1.00 89.38 239 THR A O 1
ATOM 1694 N N . CYS A 1 240 ? -17.028 -6.073 22.137 1.00 89.50 240 CYS A N 1
ATOM 1695 C CA . CYS A 1 240 ? -16.534 -7.388 22.528 1.00 89.50 240 CYS A CA 1
ATOM 1696 C C . CYS A 1 240 ? -16.992 -8.455 21.520 1.00 89.50 240 CYS A C 1
ATOM 1698 O O . CYS A 1 240 ? -18.123 -8.947 21.628 1.00 89.50 240 CYS A O 1
ATOM 1700 N N . ALA A 1 241 ? -16.123 -8.863 20.593 1.00 86.56 241 ALA A N 1
ATOM 1701 C CA . ALA A 1 241 ? -16.406 -9.954 19.655 1.00 86.56 241 ALA A CA 1
ATOM 1702 C C . ALA A 1 241 ? -15.960 -11.316 20.199 1.00 86.56 241 ALA A C 1
ATOM 1704 O O . ALA A 1 241 ? -15.189 -11.399 21.150 1.00 86.56 241 ALA A O 1
ATOM 1705 N N . SER A 1 242 ? -16.468 -12.402 19.618 1.00 85.06 242 SER A N 1
ATOM 1706 C CA . SER A 1 242 ? -16.077 -13.762 20.007 1.00 85.06 242 SER A CA 1
ATOM 1707 C C . SER A 1 242 ? -14.668 -14.098 19.517 1.00 85.06 242 SER A C 1
ATOM 1709 O O . SER A 1 242 ? -14.345 -13.827 18.362 1.00 85.06 242 SER A O 1
ATOM 1711 N N . LYS A 1 243 ? -13.865 -14.758 20.359 1.00 86.06 243 LYS A N 1
ATOM 1712 C CA . LYS A 1 243 ? -12.561 -15.321 19.957 1.00 86.06 243 LYS A CA 1
ATOM 1713 C C . LYS A 1 243 ? -12.689 -16.513 19.013 1.00 86.06 243 LYS A C 1
ATOM 1715 O O . LYS A 1 243 ? -11.751 -16.821 18.293 1.00 86.06 243 LYS A O 1
ATOM 1720 N N . ASP A 1 244 ? -13.854 -17.154 18.987 1.00 88.31 244 ASP A N 1
ATOM 1721 C CA . ASP A 1 244 ? -14.112 -18.329 18.149 1.00 88.31 244 ASP A CA 1
ATOM 1722 C C . ASP A 1 244 ? -14.363 -17.967 16.674 1.00 88.31 244 ASP A C 1
ATOM 1724 O O . ASP A 1 244 ? -14.801 -18.814 15.898 1.00 88.31 244 ASP A O 1
ATOM 1728 N N . CYS A 1 245 ? -14.164 -16.697 16.298 1.00 90.62 245 CYS A N 1
ATOM 1729 C CA . CYS A 1 245 ? -14.362 -16.170 14.945 1.00 90.62 245 CYS A CA 1
ATOM 1730 C C . CYS A 1 245 ? -15.765 -16.411 14.377 1.00 90.62 245 CYS A C 1
ATOM 1732 O O . CYS A 1 245 ? -15.965 -16.358 13.169 1.00 90.62 245 CYS A O 1
ATOM 1734 N N . LYS A 1 246 ? -16.749 -16.669 15.246 1.00 91.06 246 LYS A N 1
ATOM 1735 C CA . LYS A 1 246 ? -18.139 -16.901 14.859 1.00 91.06 246 LYS A CA 1
ATOM 1736 C C . LYS A 1 246 ? -18.867 -15.590 14.617 1.00 91.06 246 LYS A C 1
ATOM 1738 O O . LYS A 1 246 ? -18.672 -14.612 15.340 1.00 91.06 246 LYS A O 1
ATOM 1743 N N . CYS A 1 247 ? -19.766 -15.606 13.645 1.00 89.69 247 CYS A N 1
ATOM 1744 C CA . CYS A 1 247 ? -20.566 -14.452 13.279 1.00 89.69 247 CYS A CA 1
ATOM 1745 C C . CYS A 1 247 ? -21.462 -13.994 14.448 1.00 89.69 247 CYS A C 1
ATOM 1747 O O . CYS A 1 247 ? -22.232 -14.801 14.985 1.00 89.69 247 CYS A O 1
ATOM 1749 N N . PRO A 1 248 ? -21.413 -12.713 14.848 1.00 84.00 248 PRO A N 1
ATOM 1750 C CA . PRO A 1 248 ? -22.230 -12.198 15.949 1.00 84.00 248 PRO A CA 1
ATOM 1751 C C . PRO A 1 248 ? -23.722 -12.078 15.595 1.00 84.00 248 PRO A C 1
ATOM 1753 O O . PRO A 1 248 ? -24.574 -12.157 16.485 1.00 84.00 248 PRO A O 1
ATOM 1756 N N . ALA A 1 249 ? -24.039 -11.924 14.309 1.00 86.50 249 ALA A N 1
ATOM 1757 C CA . ALA A 1 249 ? -25.386 -11.776 13.771 1.00 86.50 249 ALA A CA 1
ATOM 1758 C C . ALA A 1 249 ? -25.495 -12.424 12.380 1.00 86.50 249 ALA A C 1
ATOM 1760 O O . ALA A 1 249 ? -24.479 -12.721 11.748 1.00 86.50 249 ALA A O 1
ATOM 1761 N N . ASP A 1 250 ? -26.728 -12.654 11.929 1.00 88.38 250 ASP A N 1
ATOM 1762 C CA . ASP A 1 250 ? -27.016 -13.019 10.541 1.00 88.38 250 ASP A CA 1
ATOM 1763 C C . ASP A 1 250 ? -26.816 -11.798 9.630 1.00 88.38 250 ASP A C 1
ATOM 1765 O O . ASP A 1 250 ? -27.148 -10.678 10.021 1.00 88.38 250 ASP A O 1
ATOM 1769 N N . GLY A 1 251 ? -26.316 -12.002 8.412 1.00 91.12 251 GLY A N 1
ATOM 1770 C CA . GLY A 1 251 ? -26.180 -10.940 7.411 1.00 91.12 251 GLY A CA 1
ATOM 1771 C C . GLY A 1 251 ? -24.825 -10.933 6.716 1.00 91.12 251 GLY A C 1
ATOM 1772 O O . GLY A 1 251 ? -24.124 -11.938 6.687 1.00 91.12 251 GLY A O 1
ATOM 1773 N N . THR A 1 252 ? -24.471 -9.801 6.113 1.00 91.81 252 THR A N 1
ATOM 1774 C CA . THR A 1 252 ? -23.131 -9.588 5.547 1.00 91.81 252 THR A CA 1
ATOM 1775 C C . THR A 1 252 ? -22.353 -8.691 6.489 1.00 91.81 252 THR A C 1
ATOM 1777 O O . THR A 1 252 ? -22.897 -7.681 6.935 1.00 91.81 252 THR A O 1
ATOM 1780 N N . LEU A 1 253 ? -21.124 -9.091 6.805 1.00 91.19 253 LEU A N 1
ATOM 1781 C CA . LEU A 1 253 ? -20.267 -8.455 7.793 1.00 91.19 253 LEU A CA 1
ATOM 1782 C C . LEU A 1 253 ? -18.886 -8.152 7.210 1.00 91.19 253 LEU A C 1
ATOM 1784 O O . LEU A 1 253 ? -18.331 -8.957 6.458 1.00 91.19 253 LEU A O 1
ATOM 1788 N N . CYS A 1 254 ? -18.313 -7.013 7.576 1.00 90.31 254 CYS A N 1
ATOM 1789 C CA . CYS A 1 254 ? -16.939 -6.673 7.238 1.00 90.31 254 CYS A CA 1
ATOM 1790 C C . CYS A 1 254 ? -15.941 -7.502 8.040 1.00 90.31 254 CYS A C 1
ATOM 1792 O O . CYS A 1 254 ? -16.124 -7.724 9.231 1.00 90.31 254 CYS A O 1
ATOM 1794 N N . GLY A 1 255 ? -14.842 -7.923 7.413 1.00 88.38 255 GLY A N 1
ATOM 1795 C CA . GLY A 1 255 ? -13.788 -8.690 8.082 1.00 88.38 255 GLY A CA 1
ATOM 1796 C C . GLY A 1 255 ? -13.215 -7.994 9.319 1.00 88.38 255 GLY A C 1
ATOM 1797 O O . GLY A 1 255 ? -12.773 -8.666 10.243 1.00 88.38 255 GLY A O 1
ATOM 1798 N N . GLU A 1 256 ? -13.267 -6.658 9.361 1.00 84.81 256 GLU A N 1
ATOM 1799 C CA . GLU A 1 256 ? -12.750 -5.848 10.469 1.00 84.81 256 GLU A CA 1
ATOM 1800 C C . GLU A 1 256 ? -13.465 -6.075 11.809 1.00 84.81 256 GLU A C 1
ATOM 1802 O O . GLU A 1 256 ? -12.890 -5.784 12.856 1.00 84.81 256 GLU A O 1
ATOM 1807 N N . ILE A 1 257 ? -14.696 -6.608 11.805 1.00 84.88 257 ILE A N 1
ATOM 1808 C CA . ILE A 1 257 ? -15.421 -6.890 13.055 1.00 84.88 257 ILE A CA 1
ATOM 1809 C C . ILE A 1 257 ? -14.839 -8.089 13.805 1.00 84.88 257 ILE A C 1
ATOM 1811 O O . ILE A 1 257 ? -15.131 -8.295 14.987 1.00 84.88 257 ILE A O 1
ATOM 1815 N N . PHE A 1 258 ? -14.075 -8.925 13.103 1.00 87.50 258 PHE A N 1
ATOM 1816 C CA . PHE A 1 258 ? -13.496 -10.127 13.664 1.00 87.50 258 PHE A CA 1
ATOM 1817 C C . PHE A 1 258 ? -12.146 -9.800 14.309 1.00 87.50 258 PHE A C 1
ATOM 1819 O O . PHE A 1 258 ? -11.381 -8.990 13.780 1.00 87.50 258 PHE A O 1
ATOM 1826 N N . PRO A 1 259 ? -11.818 -10.426 15.451 1.00 84.00 259 PRO A N 1
ATOM 1827 C CA . PRO A 1 259 ? -10.499 -10.291 16.053 1.00 84.00 259 PRO A CA 1
ATOM 1828 C C . PRO A 1 259 ? -9.371 -10.610 15.067 1.00 84.00 259 PRO A C 1
ATOM 1830 O O . PRO A 1 259 ? -9.493 -11.506 14.234 1.00 84.00 259 PRO A O 1
ATOM 1833 N N . LEU A 1 260 ? -8.223 -9.941 15.220 1.00 78.88 260 LEU A N 1
ATOM 1834 C CA . LEU A 1 260 ? -7.027 -10.196 14.400 1.00 78.88 260 LEU A CA 1
ATOM 1835 C C . LEU A 1 260 ? -6.571 -11.665 14.453 1.00 78.88 260 LEU A C 1
ATOM 1837 O O . LEU A 1 260 ? -5.972 -12.167 13.504 1.00 78.88 260 LEU A O 1
ATOM 1841 N N . SER A 1 261 ? -6.873 -12.364 15.549 1.00 81.50 261 SER A N 1
ATOM 1842 C CA . SER A 1 261 ? -6.611 -13.796 15.720 1.00 81.50 261 SER A CA 1
ATOM 1843 C C . SER A 1 261 ? -7.349 -14.679 14.703 1.00 81.50 261 SER A C 1
ATOM 1845 O O . SER A 1 261 ? -6.902 -15.795 14.445 1.00 81.50 261 SER A O 1
ATOM 1847 N N . CYS A 1 262 ? -8.412 -14.172 14.075 1.00 86.50 262 CYS A N 1
ATOM 1848 C CA . CYS A 1 262 ? -9.194 -14.876 13.062 1.00 86.50 262 CYS A CA 1
ATOM 1849 C C . CYS A 1 262 ? -8.557 -14.894 11.669 1.00 86.50 262 CYS A C 1
ATOM 1851 O O . CYS A 1 262 ? -9.016 -15.653 10.820 1.00 86.50 262 CYS A O 1
ATOM 1853 N N . GLN A 1 263 ? -7.522 -14.079 11.422 1.00 85.19 263 GLN A N 1
ATOM 1854 C CA . GLN A 1 263 ? -6.822 -13.988 10.128 1.00 85.19 263 GLN A CA 1
ATOM 1855 C C . GLN A 1 263 ? -7.743 -13.688 8.929 1.00 85.19 263 GLN A C 1
ATOM 1857 O O . GLN A 1 263 ? -7.440 -14.040 7.788 1.00 85.19 263 GLN A O 1
ATOM 1862 N N . LEU A 1 264 ? -8.880 -13.036 9.174 1.00 88.62 264 LEU A N 1
ATOM 1863 C CA . LEU A 1 264 ? -9.802 -12.614 8.127 1.00 88.62 264 LEU A CA 1
ATOM 1864 C C . LEU A 1 264 ? -9.359 -11.260 7.580 1.00 88.62 264 LEU A C 1
ATOM 1866 O O . LEU A 1 264 ? -9.062 -10.344 8.337 1.00 88.62 264 LEU A O 1
ATOM 1870 N N . ASN A 1 265 ? -9.352 -11.113 6.256 1.00 86.44 265 ASN A N 1
ATOM 1871 C CA . ASN A 1 265 ? -9.022 -9.843 5.618 1.00 86.44 265 ASN A CA 1
ATOM 1872 C C . ASN A 1 265 ? -10.077 -8.781 5.980 1.00 86.44 265 ASN A C 1
ATOM 1874 O O . ASN A 1 265 ? -11.240 -8.927 5.590 1.00 86.44 265 ASN A O 1
ATOM 1878 N N . ALA A 1 266 ? -9.666 -7.714 6.676 1.00 83.25 266 ALA A N 1
ATOM 1879 C CA . ALA A 1 266 ? -10.560 -6.659 7.157 1.00 83.25 266 ALA A CA 1
ATOM 1880 C C . ALA A 1 266 ? -11.330 -5.928 6.057 1.00 83.25 266 ALA A C 1
ATOM 1882 O O . ALA A 1 266 ? -12.436 -5.448 6.292 1.00 83.25 266 ALA A O 1
ATOM 1883 N N . THR A 1 267 ? -10.778 -5.870 4.846 1.00 82.56 267 THR A N 1
ATOM 1884 C CA . THR A 1 267 ? -11.420 -5.200 3.714 1.00 82.56 267 THR A CA 1
ATOM 1885 C C . THR A 1 267 ? -12.384 -6.121 2.982 1.00 82.56 267 THR A C 1
ATOM 1887 O O . THR A 1 267 ? -12.969 -5.711 1.992 1.00 82.56 267 THR A O 1
ATOM 1890 N N . SER A 1 268 ? -12.545 -7.376 3.401 1.00 89.75 268 SER A N 1
ATOM 1891 C CA . SER A 1 268 ? -13.438 -8.324 2.734 1.00 89.75 268 SER A CA 1
ATOM 1892 C C . SER A 1 268 ? -14.802 -8.390 3.409 1.00 89.75 268 SER A C 1
ATOM 1894 O O . SER A 1 268 ? -14.912 -8.232 4.621 1.00 89.75 268 SER A O 1
ATOM 1896 N N . LEU A 1 269 ? -15.838 -8.637 2.612 1.00 91.69 269 LEU A N 1
ATOM 1897 C CA . LEU A 1 269 ? -17.173 -8.968 3.093 1.00 91.69 269 LEU A CA 1
ATOM 1898 C C . LEU A 1 269 ? -17.297 -10.473 3.290 1.00 91.69 269 LEU A C 1
ATOM 1900 O O . LEU A 1 269 ? -16.843 -11.266 2.456 1.00 91.69 269 LEU A O 1
ATOM 1904 N N . TYR A 1 270 ? -17.982 -10.834 4.365 1.00 93.94 270 TYR A N 1
ATOM 1905 C CA . TYR A 1 270 ? -18.299 -12.201 4.725 1.00 93.94 270 TYR A CA 1
ATOM 1906 C C . TYR A 1 270 ? -19.804 -12.341 4.910 1.00 93.94 270 TYR A C 1
ATOM 1908 O O . TYR A 1 270 ? -20.427 -11.557 5.625 1.00 93.94 270 TYR A O 1
ATOM 1916 N N . THR A 1 271 ? -20.393 -13.360 4.296 1.00 94.69 271 THR A N 1
ATOM 1917 C CA . THR A 1 271 ? -21.759 -13.772 4.601 1.00 94.69 271 THR A CA 1
ATOM 1918 C C . THR A 1 271 ? -21.750 -14.593 5.886 1.00 94.69 271 THR A C 1
ATOM 1920 O O . THR A 1 271 ? -20.934 -15.498 6.070 1.00 94.69 271 THR A O 1
ATOM 1923 N N . CYS A 1 272 ? -22.673 -14.278 6.781 1.00 93.38 272 CYS A N 1
ATOM 1924 C CA . CYS A 1 272 ? -22.682 -14.747 8.149 1.00 93.38 272 CYS A CA 1
ATOM 1925 C C . CYS A 1 272 ? -24.054 -15.284 8.552 1.00 93.38 272 CYS A C 1
ATOM 1927 O O . CYS A 1 272 ? -25.079 -14.644 8.322 1.00 93.38 272 CYS A O 1
ATOM 1929 N N . ALA A 1 273 ? -24.049 -16.449 9.201 1.00 92.88 273 ALA A N 1
ATOM 1930 C CA . ALA A 1 273 ? -25.168 -16.952 9.990 1.00 92.88 273 ALA A CA 1
ATOM 1931 C C . ALA A 1 273 ? -24.788 -16.848 11.469 1.00 92.88 273 ALA A C 1
ATOM 1933 O O . ALA A 1 273 ? -23.676 -17.223 11.837 1.00 92.88 273 ALA A O 1
ATOM 1934 N N . LYS A 1 274 ? -25.675 -16.353 12.330 1.00 89.75 274 LYS A N 1
ATOM 1935 C CA . LYS A 1 274 ? -25.415 -16.106 13.750 1.00 89.75 274 LYS A CA 1
ATOM 1936 C C . LYS A 1 274 ? -24.869 -17.362 14.438 1.00 89.75 274 LYS A C 1
ATOM 1938 O O . LYS A 1 274 ? -25.527 -18.398 14.489 1.00 89.75 274 LYS A O 1
ATOM 1943 N N . GLY A 1 275 ? -23.667 -17.254 15.003 1.00 88.19 275 GLY A N 1
ATOM 1944 C CA . GLY A 1 275 ? -22.942 -18.358 15.642 1.00 88.19 275 GLY A CA 1
ATOM 1945 C C . GLY A 1 275 ? -22.231 -19.324 14.681 1.00 88.19 275 GLY A C 1
ATOM 1946 O O . GLY A 1 275 ? -21.522 -20.213 15.149 1.00 88.19 275 GLY A O 1
ATOM 1947 N N . GLY A 1 276 ? -22.394 -19.160 13.367 1.00 92.81 276 GLY A N 1
ATOM 1948 C CA . GLY A 1 276 ? -21.693 -19.901 12.316 1.00 92.81 276 GLY A CA 1
ATOM 1949 C C . GLY A 1 276 ? -20.339 -19.292 11.940 1.00 92.81 276 GLY A C 1
ATOM 1950 O O . GLY A 1 276 ? -19.959 -18.235 12.447 1.00 92.81 276 GLY A O 1
ATOM 1951 N N . ASP A 1 277 ? -19.602 -19.986 11.069 1.00 93.56 277 ASP A N 1
ATOM 1952 C CA . ASP A 1 277 ? -18.336 -19.499 10.507 1.00 93.56 277 ASP A CA 1
ATOM 1953 C C . ASP A 1 277 ? -18.586 -18.455 9.404 1.00 93.56 277 ASP A C 1
ATOM 1955 O O . ASP A 1 277 ? -19.489 -18.655 8.584 1.00 93.56 277 ASP A O 1
ATOM 1959 N N . PRO A 1 278 ? -17.807 -17.360 9.354 1.00 95.25 278 PRO A N 1
ATOM 1960 C CA . PRO A 1 278 ? -17.907 -16.364 8.297 1.00 95.25 278 PRO A CA 1
ATOM 1961 C C . PRO A 1 278 ? -17.491 -16.972 6.959 1.00 95.25 278 PRO A C 1
ATOM 1963 O O . PRO A 1 278 ? -16.407 -17.540 6.819 1.00 95.25 278 PRO A O 1
ATOM 1966 N N . VAL A 1 279 ? -18.351 -16.832 5.953 1.00 96.19 279 VAL A N 1
ATOM 1967 C CA . VAL A 1 279 ? -18.102 -17.325 4.597 1.00 96.19 279 VAL A CA 1
ATOM 1968 C C . VAL A 1 279 ? -17.659 -16.155 3.734 1.00 96.19 279 VAL A C 1
ATOM 1970 O O . VAL A 1 279 ? -18.408 -15.198 3.568 1.00 96.19 279 VAL A O 1
ATOM 1973 N N . PHE A 1 280 ? -16.443 -16.215 3.189 1.00 94.38 280 PHE A N 1
ATOM 1974 C CA . PHE A 1 280 ? -15.923 -15.170 2.306 1.00 94.38 280 PHE A CA 1
ATOM 1975 C C . PHE A 1 280 ? -16.857 -14.940 1.110 1.00 94.38 280 PHE A C 1
ATOM 1977 O O . PHE A 1 280 ? -17.179 -15.882 0.385 1.00 94.38 280 PHE A O 1
ATOM 1984 N N . GLU A 1 281 ? -17.252 -13.687 0.890 1.00 93.25 281 GLU A N 1
ATOM 1985 C CA . GLU A 1 281 ? -18.082 -13.292 -0.249 1.00 93.25 281 GLU A CA 1
ATOM 1986 C C . GLU A 1 281 ? -17.242 -12.593 -1.324 1.00 93.25 281 GLU A C 1
ATOM 1988 O O . GLU A 1 281 ? -17.217 -13.020 -2.479 1.00 93.25 281 GLU A O 1
ATOM 1993 N N . LYS A 1 282 ? -16.544 -11.512 -0.954 1.00 89.12 282 LYS A N 1
ATOM 1994 C CA . LYS A 1 282 ? -15.682 -10.735 -1.859 1.00 89.12 282 LYS A CA 1
ATOM 1995 C C . LYS A 1 282 ? -14.739 -9.813 -1.094 1.00 89.12 282 LYS A C 1
ATOM 1997 O O . LYS A 1 282 ? -15.051 -9.366 0.005 1.00 89.12 282 LYS A O 1
ATOM 2002 N N . THR A 1 283 ? -13.625 -9.446 -1.718 1.00 83.94 283 THR A N 1
ATOM 2003 C CA . THR A 1 283 ? -12.705 -8.426 -1.198 1.00 83.94 283 THR A CA 1
ATOM 2004 C C . THR A 1 283 ? -13.141 -7.035 -1.656 1.00 83.94 283 THR A C 1
ATOM 2006 O O . THR A 1 283 ? -13.269 -6.794 -2.856 1.00 83.94 283 THR A O 1
ATOM 2009 N N . CYS A 1 284 ? -13.372 -6.115 -0.717 1.00 80.00 284 CYS A N 1
ATOM 2010 C CA . CYS A 1 284 ? -13.497 -4.689 -1.012 1.00 80.00 284 CYS A CA 1
ATOM 2011 C C . CYS A 1 284 ? -12.103 -4.067 -1.161 1.00 80.00 284 CYS A C 1
ATOM 2013 O O . CYS A 1 284 ? -11.098 -4.597 -0.672 1.00 80.00 284 CYS A O 1
ATOM 2015 N N . LEU A 1 285 ? -12.049 -2.906 -1.811 1.00 69.44 285 LEU A N 1
ATOM 2016 C CA . LEU A 1 285 ? -10.841 -2.089 -1.853 1.00 69.44 285 LEU A CA 1
ATOM 2017 C C . LEU A 1 285 ? -10.377 -1.733 -0.408 1.00 69.44 285 LEU A C 1
ATOM 2019 O O . LEU A 1 285 ? -11.203 -1.704 0.512 1.00 69.44 285 LEU A O 1
ATOM 2023 N N . PRO A 1 286 ? -9.082 -1.446 -0.181 1.00 59.56 286 PRO A N 1
ATOM 2024 C CA . PRO A 1 286 ? -8.550 -1.048 1.127 1.00 59.56 286 PRO A CA 1
ATOM 2025 C C . PRO A 1 286 ? -9.335 0.082 1.811 1.00 59.56 286 PRO A C 1
ATOM 2027 O O . PRO A 1 286 ? -9.431 1.166 1.259 1.00 59.56 286 PRO A O 1
ATOM 2030 N N . GLY A 1 287 ? -9.890 -0.160 3.007 1.00 59.28 287 GLY A N 1
ATOM 2031 C CA . GLY A 1 287 ? -10.693 0.836 3.741 1.00 59.28 287 GLY A CA 1
ATOM 2032 C C . GLY A 1 287 ? -12.141 1.002 3.254 1.00 59.28 287 GLY A C 1
ATOM 2033 O O . GLY A 1 287 ? -12.812 1.953 3.643 1.00 59.28 287 GLY A O 1
ATOM 2034 N N . HIS A 1 288 ? -12.638 0.094 2.408 1.00 70.00 288 HIS A N 1
ATOM 2035 C CA . HIS A 1 288 ? -13.953 0.219 1.768 1.00 70.00 288 HIS A CA 1
ATOM 2036 C C . HIS A 1 288 ? -14.976 -0.821 2.204 1.00 70.00 288 HIS A C 1
ATOM 2038 O O . HIS A 1 288 ? -15.948 -1.036 1.489 1.00 70.00 288 HIS A O 1
ATOM 2044 N N . CYS A 1 289 ? -14.793 -1.459 3.352 1.00 78.38 289 CYS A N 1
ATOM 2045 C CA . CYS A 1 289 ? -15.869 -2.203 3.987 1.00 78.38 289 CYS A CA 1
ATOM 2046 C C . CYS A 1 289 ? -16.406 -1.331 5.125 1.00 78.38 289 CYS A C 1
ATOM 2048 O O . CYS A 1 289 ? -15.634 -1.011 6.019 1.00 78.38 289 CYS A O 1
ATOM 2050 N N . ILE A 1 290 ? -17.665 -0.877 5.051 1.00 72.81 290 ILE A N 1
ATOM 2051 C CA . ILE A 1 290 ? -18.287 -0.165 6.178 1.00 72.81 290 ILE A CA 1
ATOM 2052 C C . ILE A 1 290 ? -19.135 -1.158 6.960 1.00 72.81 290 ILE A C 1
ATOM 2054 O O . ILE A 1 290 ? -20.110 -1.692 6.414 1.00 72.81 290 ILE A O 1
ATOM 2058 N N . ALA A 1 291 ? -18.802 -1.336 8.235 1.00 65.75 291 ALA A N 1
ATOM 2059 C CA . ALA A 1 291 ? -19.701 -1.963 9.181 1.00 65.75 291 ALA A CA 1
ATOM 2060 C C . ALA A 1 291 ? -20.948 -1.086 9.373 1.00 65.75 291 ALA A C 1
ATOM 2062 O O . ALA A 1 291 ? -20.879 0.083 9.739 1.00 65.75 291 ALA A O 1
ATOM 2063 N N . SER A 1 292 ? -22.117 -1.635 9.080 1.00 63.78 292 SER A N 1
ATOM 2064 C CA . SER A 1 292 ? -23.394 -0.992 9.353 1.00 63.78 292 SER A CA 1
ATOM 2065 C C . SER A 1 292 ? -23.626 -0.894 10.865 1.00 63.78 292 SER A C 1
ATOM 2067 O O . SER A 1 292 ? -23.402 -1.843 11.608 1.00 63.78 292 SER A O 1
ATOM 2069 N N . ALA A 1 293 ? -24.180 0.214 11.360 1.00 54.59 293 ALA A N 1
ATOM 2070 C CA . ALA A 1 293 ? -24.530 0.328 12.784 1.00 54.59 293 ALA A CA 1
ATOM 2071 C C . ALA A 1 293 ? -25.472 -0.805 13.276 1.00 54.59 293 ALA A C 1
ATOM 2073 O O . ALA A 1 293 ? -25.493 -1.145 14.462 1.00 54.59 293 ALA A O 1
ATOM 2074 N N . ALA A 1 294 ? -26.224 -1.428 12.358 1.00 54.91 294 ALA A N 1
ATOM 2075 C CA . ALA A 1 294 ? -27.104 -2.562 12.626 1.00 54.91 294 ALA A CA 1
ATOM 2076 C C . ALA A 1 294 ? -26.344 -3.851 12.994 1.00 54.91 294 ALA A C 1
ATOM 2078 O O . ALA A 1 294 ? -26.870 -4.652 13.767 1.00 54.91 294 ALA A O 1
ATOM 2079 N N . SER A 1 295 ? -25.110 -4.048 12.515 1.00 52.75 295 SER A N 1
ATOM 2080 C CA . SER A 1 295 ? -24.294 -5.208 12.892 1.00 52.75 295 SER A CA 1
ATOM 2081 C C . SER A 1 295 ? -23.689 -5.096 14.302 1.00 52.75 295 SER A C 1
ATOM 2083 O O . SER A 1 295 ? -23.214 -6.097 14.844 1.00 52.75 295 SER A O 1
ATOM 2085 N N . MET A 1 296 ? -23.776 -3.922 14.948 1.00 52.50 296 MET A N 1
ATOM 2086 C CA . MET A 1 296 ? -23.180 -3.658 16.267 1.00 52.50 296 MET A CA 1
ATOM 2087 C C . MET A 1 296 ? -24.181 -3.613 17.432 1.00 52.50 296 MET A C 1
ATOM 2089 O O . MET A 1 296 ? -23.811 -3.886 18.577 1.00 52.50 296 MET A O 1
ATOM 2093 N N . ALA A 1 297 ? -25.452 -3.289 17.178 1.00 47.31 297 ALA A N 1
ATOM 2094 C CA . ALA A 1 297 ? -26.451 -3.115 18.230 1.00 47.31 297 ALA A CA 1
ATOM 2095 C C . ALA A 1 297 ? -27.264 -4.398 18.472 1.00 47.31 297 ALA A C 1
ATOM 2097 O O . ALA A 1 297 ? -28.268 -4.666 17.820 1.00 47.31 297 ALA A O 1
ATOM 2098 N N . ALA A 1 298 ? -26.897 -5.165 19.502 1.00 43.78 298 ALA A N 1
ATOM 2099 C CA . ALA A 1 298 ? -27.713 -6.284 19.984 1.00 43.78 298 ALA A CA 1
ATOM 2100 C C . ALA A 1 298 ? -29.010 -5.850 20.711 1.00 43.78 298 ALA A C 1
ATOM 2102 O O . ALA A 1 298 ? -29.702 -6.702 21.269 1.00 43.78 298 ALA A O 1
ATOM 2103 N N . VAL A 1 299 ? -29.351 -4.553 20.764 1.00 41.81 299 VAL A N 1
ATOM 2104 C CA . VAL A 1 299 ? -30.484 -4.060 21.561 1.00 41.81 299 VAL A CA 1
ATOM 2105 C C . VAL A 1 299 ? -31.208 -2.884 20.881 1.00 41.81 299 VAL A C 1
ATOM 2107 O O . VAL A 1 299 ? -30.637 -1.814 20.715 1.00 41.81 299 VAL A O 1
ATOM 2110 N N . ALA A 1 300 ? -32.504 -3.111 20.622 1.00 37.47 300 ALA A N 1
ATOM 2111 C CA . ALA A 1 300 ? -33.618 -2.172 20.396 1.00 37.47 300 ALA A CA 1
ATOM 2112 C C . ALA A 1 300 ? -34.062 -1.810 18.951 1.00 37.47 300 ALA A C 1
ATOM 2114 O O . ALA A 1 300 ? -33.682 -0.796 18.384 1.00 37.47 300 ALA A O 1
ATOM 2115 N N . VAL A 1 301 ? -35.010 -2.619 18.448 1.00 40.28 301 VAL A N 1
ATOM 2116 C CA . VAL A 1 301 ? -36.291 -2.240 17.800 1.00 40.28 301 VAL A CA 1
ATOM 2117 C C . VAL A 1 301 ? -36.264 -1.088 16.774 1.00 40.28 301 VAL A C 1
ATOM 2119 O O . VAL A 1 301 ? -36.913 -0.079 16.998 1.00 40.28 301 VAL A O 1
ATOM 2122 N N . PHE A 1 302 ? -35.615 -1.252 15.618 1.00 38.62 302 PHE A N 1
ATOM 2123 C CA . PHE A 1 302 ? -36.083 -0.659 14.349 1.00 38.62 302 PHE A CA 1
ATOM 2124 C C . PHE A 1 302 ? -35.603 -1.516 13.162 1.00 38.62 302 PHE A C 1
ATOM 2126 O O . PHE A 1 302 ? -34.431 -1.861 13.057 1.00 38.62 302 PHE A O 1
ATOM 2133 N N . ASP A 1 303 ? -36.545 -1.895 12.298 1.00 41.09 303 ASP A N 1
ATOM 2134 C CA . ASP A 1 303 ? -36.449 -2.981 11.310 1.00 41.09 303 ASP A CA 1
ATOM 2135 C C . ASP A 1 303 ? -35.834 -2.513 9.974 1.00 41.09 303 ASP A C 1
ATOM 2137 O O . ASP A 1 303 ? -36.460 -2.557 8.916 1.00 41.09 303 ASP A O 1
ATOM 2141 N N . VAL A 1 304 ? -34.610 -1.979 10.025 1.00 43.03 304 VAL A N 1
ATOM 2142 C CA . VAL A 1 304 ? -33.834 -1.648 8.820 1.00 43.03 304 VAL A CA 1
ATOM 2143 C C . VAL A 1 304 ? -32.499 -2.378 8.903 1.00 43.03 304 VAL A C 1
ATOM 2145 O O . VAL A 1 304 ? -31.521 -1.858 9.436 1.00 43.03 304 VAL A O 1
ATOM 2148 N N . SER A 1 305 ? -32.459 -3.610 8.390 1.00 49.19 305 SER A N 1
ATOM 2149 C CA . SER A 1 305 ? -31.213 -4.362 8.227 1.00 49.19 305 SER A CA 1
ATOM 2150 C C . SER A 1 305 ? -30.381 -3.725 7.112 1.00 49.19 305 SER A C 1
ATOM 2152 O O . SER A 1 305 ? -30.464 -4.106 5.941 1.00 49.19 305 SER A O 1
ATOM 2154 N N . VAL A 1 306 ? -29.591 -2.713 7.445 1.00 58.75 306 VAL A N 1
ATOM 2155 C CA . VAL A 1 306 ? -28.527 -2.275 6.545 1.00 58.75 306 VAL A CA 1
ATOM 2156 C C . VAL A 1 306 ? -27.443 -3.337 6.675 1.00 58.75 306 VAL A C 1
ATOM 2158 O O . VAL A 1 306 ? -26.854 -3.446 7.734 1.00 58.75 306 VAL A O 1
ATOM 2161 N N . ALA A 1 307 ? -27.260 -4.196 5.675 1.00 70.38 307 ALA A N 1
ATOM 2162 C CA . ALA A 1 307 ? -26.129 -5.124 5.658 1.00 70.38 307 ALA A CA 1
ATOM 2163 C C . ALA A 1 307 ? -24.831 -4.342 5.417 1.00 70.38 307 ALA A C 1
ATOM 2165 O O . ALA A 1 307 ? -24.870 -3.305 4.744 1.00 70.38 307 ALA A O 1
ATOM 2166 N N . ASP A 1 308 ? -23.699 -4.847 5.911 1.00 74.56 308 ASP A N 1
ATOM 2167 C CA . ASP A 1 308 ? -22.396 -4.281 5.572 1.00 74.56 308 ASP A CA 1
ATOM 2168 C C . ASP A 1 308 ? -22.199 -4.382 4.057 1.00 74.56 308 ASP A C 1
ATOM 2170 O O . ASP A 1 308 ? -22.555 -5.376 3.414 1.00 74.56 308 ASP A O 1
ATOM 2174 N N . GLN A 1 309 ? -21.669 -3.323 3.456 1.00 80.25 309 GLN A N 1
ATOM 2175 C CA . GLN A 1 309 ? -21.464 -3.255 2.015 1.00 80.25 309 GLN A CA 1
ATOM 2176 C C . GLN A 1 309 ? -20.063 -2.745 1.724 1.00 80.25 309 GLN A C 1
ATOM 2178 O O . GLN A 1 309 ? -19.533 -1.885 2.430 1.00 80.25 309 GLN A O 1
ATOM 2183 N N . CYS A 1 310 ? -19.485 -3.229 0.622 1.00 78.38 310 CYS A N 1
ATOM 2184 C CA . CYS A 1 310 ? -18.340 -2.553 0.053 1.00 78.38 310 CYS A CA 1
ATOM 2185 C C . CYS A 1 310 ? -18.822 -1.168 -0.379 1.00 78.38 310 CYS A C 1
ATOM 2187 O O . CYS A 1 310 ? -19.718 -1.082 -1.228 1.00 78.38 310 CYS A O 1
ATOM 2189 N N . LEU A 1 311 ? -18.222 -0.108 0.161 1.00 67.62 311 LEU A N 1
ATOM 2190 C CA . LEU A 1 311 ? -18.270 1.225 -0.430 1.00 67.62 311 LEU A CA 1
ATOM 2191 C C . LEU A 1 311 ? -17.820 1.078 -1.880 1.00 67.62 311 LEU A C 1
ATOM 2193 O O . LEU A 1 311 ? -16.636 0.920 -2.173 1.00 67.62 311 LEU A O 1
ATOM 2197 N N . ARG A 1 312 ? -18.775 1.072 -2.807 1.00 59.31 312 ARG A N 1
ATOM 2198 C CA . ARG A 1 312 ? -18.453 1.102 -4.229 1.00 59.31 312 ARG A CA 1
ATOM 2199 C C . ARG A 1 312 ? -17.915 2.492 -4.517 1.00 59.31 312 ARG A C 1
ATOM 2201 O O . ARG A 1 312 ? -18.692 3.421 -4.435 1.00 59.31 312 ARG A O 1
ATOM 2208 N N . ASN A 1 313 ? -16.623 2.632 -4.806 1.00 66.38 313 ASN A N 1
ATOM 2209 C CA . ASN A 1 313 ? -15.973 3.762 -5.492 1.00 66.38 313 ASN A CA 1
ATOM 2210 C C . ASN A 1 313 ? -16.288 5.219 -5.038 1.00 66.38 313 ASN A C 1
ATOM 2212 O O . ASN A 1 313 ? -15.838 6.158 -5.686 1.00 66.38 313 ASN A O 1
ATOM 2216 N N . CYS A 1 314 ? -17.012 5.452 -3.938 1.00 82.00 314 CYS A N 1
ATOM 2217 C CA . CYS A 1 314 ? -17.452 6.780 -3.477 1.00 82.00 314 CYS A CA 1
ATOM 2218 C C . CYS A 1 314 ? -16.477 7.445 -2.513 1.00 82.00 314 CYS A C 1
ATOM 2220 O O . CYS A 1 314 ? -16.873 8.079 -1.533 1.00 82.00 314 CYS A O 1
ATOM 2222 N N . VAL A 1 315 ? -15.198 7.243 -2.773 1.00 83.12 315 VAL A N 1
ATOM 2223 C CA . VAL A 1 315 ? -14.099 7.643 -1.907 1.00 83.12 315 VAL A CA 1
ATOM 2224 C C . VAL A 1 315 ? -13.074 8.427 -2.691 1.00 83.12 315 VAL A C 1
ATOM 2226 O O . VAL A 1 315 ? -13.016 8.354 -3.917 1.00 83.12 315 VAL A O 1
ATOM 2229 N N . CYS A 1 316 ? -12.292 9.212 -1.972 1.00 87.62 316 CYS A N 1
ATOM 2230 C CA . CYS A 1 316 ? -11.296 10.082 -2.560 1.00 87.62 316 CYS A CA 1
ATOM 2231 C C . CYS A 1 316 ? -10.238 9.278 -3.321 1.00 87.62 316 CYS A C 1
ATOM 2233 O O . CYS A 1 316 ? -9.556 8.445 -2.724 1.00 87.62 316 CYS A O 1
ATOM 2235 N N . SER A 1 317 ? -10.070 9.528 -4.621 1.00 83.81 317 SER A N 1
ATOM 2236 C CA . SER A 1 317 ? -8.980 8.916 -5.391 1.00 83.81 317 SER A CA 1
ATOM 2237 C C . SER A 1 317 ? -7.639 9.616 -5.162 1.00 83.81 317 SER A C 1
ATOM 2239 O O . SER A 1 317 ? -6.604 8.988 -5.344 1.00 83.81 317 SER A O 1
ATOM 2241 N N . ASN A 1 318 ? -7.662 10.884 -4.737 1.00 83.56 318 ASN A N 1
ATOM 2242 C CA . ASN A 1 318 ? -6.499 11.712 -4.422 1.00 83.56 318 ASN A CA 1
ATOM 2243 C C . ASN A 1 318 ? -6.700 12.436 -3.080 1.00 83.56 318 ASN A C 1
ATOM 2245 O O . ASN A 1 318 ? -7.824 12.574 -2.598 1.00 83.56 318 ASN A O 1
ATOM 2249 N N . THR A 1 319 ? -5.608 12.895 -2.468 1.00 87.38 319 THR A N 1
ATOM 2250 C CA . THR A 1 319 ? -5.665 13.875 -1.371 1.00 87.38 319 THR A CA 1
ATOM 2251 C C . THR A 1 319 ? -5.917 15.272 -1.921 1.00 87.38 319 THR A C 1
ATOM 2253 O O . THR A 1 319 ? -5.442 15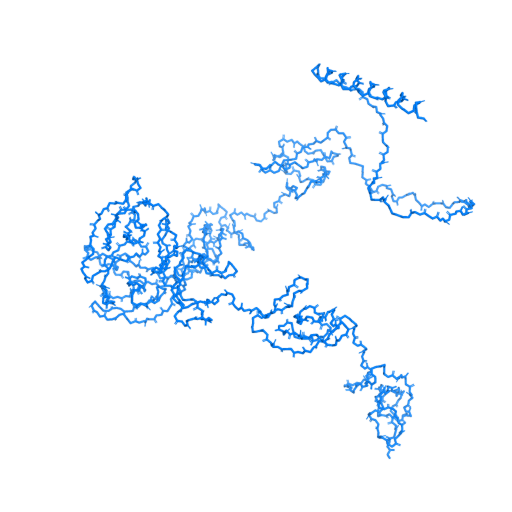.568 -3.013 1.00 87.38 319 THR A O 1
ATOM 2256 N N . GLY A 1 320 ? -6.573 16.132 -1.143 1.00 92.56 320 GLY A N 1
ATOM 2257 C CA . GLY A 1 320 ? -6.829 17.523 -1.511 1.00 92.56 320 GLY A CA 1
ATOM 2258 C C . GLY A 1 320 ? -8.303 17.795 -1.786 1.00 92.56 320 GLY A C 1
ATOM 2259 O O . GLY A 1 320 ? -9.165 17.255 -1.089 1.00 92.56 320 GLY A O 1
ATOM 2260 N N . PHE A 1 321 ? -8.604 18.644 -2.761 1.00 95.50 321 PHE A N 1
ATOM 2261 C CA . PHE A 1 321 ? -9.984 18.977 -3.119 1.00 95.50 321 PHE A CA 1
ATOM 2262 C C . PHE A 1 321 ? -10.426 18.237 -4.381 1.00 95.50 321 PHE A C 1
ATOM 2264 O O . PHE A 1 321 ? -9.689 18.171 -5.360 1.00 95.50 321 PHE A O 1
ATOM 2271 N N . MET A 1 322 ? -11.637 17.679 -4.352 1.00 96.00 322 MET A N 1
ATOM 2272 C CA . MET A 1 322 ? -12.217 16.901 -5.447 1.00 96.00 322 MET A CA 1
ATOM 2273 C C . MET A 1 322 ? -13.662 17.317 -5.715 1.00 96.00 322 MET A C 1
ATOM 2275 O O . MET A 1 322 ? -14.484 17.414 -4.803 1.00 96.00 322 MET A O 1
ATOM 2279 N N . CYS A 1 323 ? -14.014 17.502 -6.978 1.00 97.50 323 CYS A N 1
ATOM 2280 C CA . CYS A 1 323 ? -15.371 17.780 -7.407 1.00 97.50 323 CYS A CA 1
ATOM 2281 C C . CYS A 1 323 ? -16.252 16.552 -7.244 1.00 97.50 323 CYS A C 1
ATOM 2283 O O . CYS A 1 323 ? -15.871 15.448 -7.628 1.00 97.50 323 CYS A O 1
ATOM 2285 N N . GLY A 1 324 ? -17.493 16.746 -6.802 1.00 95.75 324 GLY A N 1
ATOM 2286 C CA . GLY A 1 324 ? -18.486 15.679 -6.702 1.00 95.75 324 GLY A CA 1
ATOM 2287 C C . GLY A 1 324 ? -18.713 14.914 -8.009 1.00 95.75 324 GLY A C 1
ATOM 2288 O O . GLY A 1 324 ? -19.054 13.737 -7.984 1.00 95.75 324 GLY A O 1
ATOM 2289 N N . ALA A 1 325 ? -18.464 15.560 -9.154 1.00 94.62 325 ALA A N 1
ATOM 2290 C CA . ALA A 1 325 ? -18.545 14.955 -10.481 1.00 94.62 325 ALA A CA 1
ATOM 2291 C C . ALA A 1 325 ? -17.434 13.931 -10.789 1.00 94.62 325 ALA A C 1
ATOM 2293 O O . ALA A 1 325 ? -17.600 13.136 -11.712 1.00 94.62 325 ALA A O 1
ATOM 2294 N N . THR A 1 326 ? -16.321 13.944 -10.047 1.00 93.12 326 THR A N 1
ATOM 2295 C CA . THR A 1 326 ? -15.245 12.942 -10.175 1.00 93.12 326 THR A CA 1
ATOM 2296 C C . THR A 1 326 ? -15.611 11.613 -9.515 1.00 93.12 326 THR A C 1
ATOM 2298 O O . THR A 1 326 ? -15.021 10.582 -9.835 1.00 93.12 326 THR A O 1
ATOM 2301 N N . PHE A 1 327 ? -16.616 11.616 -8.635 1.00 91.19 327 PHE A N 1
ATOM 2302 C CA . PHE A 1 327 ? -17.138 10.405 -8.020 1.00 91.19 327 PHE A CA 1
ATOM 2303 C C . PHE A 1 327 ? -18.170 9.741 -8.944 1.00 91.19 327 PHE A C 1
ATOM 2305 O O . PHE A 1 327 ? -18.917 10.432 -9.645 1.00 91.19 327 PHE A O 1
ATOM 2312 N N . PRO A 1 328 ? -18.262 8.401 -8.940 1.00 83.62 328 PRO A N 1
ATOM 2313 C CA . PRO A 1 328 ? -19.268 7.691 -9.718 1.00 83.62 328 PRO A CA 1
ATOM 2314 C C . PRO A 1 328 ? -20.707 8.141 -9.407 1.00 83.62 328 PRO A C 1
ATOM 2316 O O . PRO A 1 328 ? -21.008 8.507 -8.267 1.00 83.62 328 PRO A O 1
ATOM 2319 N N . PRO A 1 329 ? -21.632 8.102 -10.386 1.00 80.94 329 PRO A N 1
ATOM 2320 C CA . PRO A 1 329 ? -23.007 8.578 -10.209 1.00 80.94 329 PRO A CA 1
ATOM 2321 C C . PRO A 1 329 ? -23.761 7.919 -9.047 1.00 80.94 329 PRO A C 1
ATOM 2323 O O . PRO A 1 329 ? -24.573 8.570 -8.394 1.00 80.94 329 PRO A O 1
ATOM 2326 N N . GLU A 1 330 ? -23.476 6.648 -8.757 1.00 78.25 330 GLU A N 1
ATOM 2327 C CA . GLU A 1 330 ? -24.053 5.891 -7.641 1.00 78.25 330 GLU A CA 1
ATOM 2328 C C . GLU A 1 330 ? -23.729 6.475 -6.255 1.00 78.25 330 GLU A C 1
ATOM 2330 O O . GLU A 1 330 ? -24.395 6.142 -5.275 1.00 78.25 330 GLU A O 1
ATOM 2335 N N . CYS A 1 331 ? -22.748 7.376 -6.168 1.00 84.75 331 CYS A N 1
ATOM 2336 C CA . CYS A 1 331 ? -22.303 7.999 -4.927 1.00 84.75 331 CYS A CA 1
ATOM 2337 C C . CYS A 1 331 ? -23.179 9.147 -4.444 1.00 84.75 331 CYS A C 1
ATOM 2339 O O . CYS A 1 331 ? -22.992 9.612 -3.319 1.00 84.75 331 CYS A O 1
ATOM 2341 N N . ASN A 1 332 ? -24.103 9.629 -5.282 1.00 90.69 332 ASN A N 1
ATOM 2342 C CA . ASN A 1 332 ? -24.983 10.761 -4.979 1.00 90.69 332 ASN A CA 1
ATOM 2343 C C . ASN A 1 332 ? -24.234 12.003 -4.449 1.00 90.69 332 ASN A C 1
ATOM 2345 O O . ASN A 1 332 ? -24.777 12.779 -3.662 1.00 90.69 332 ASN A O 1
ATOM 2349 N N . LYS A 1 333 ? -22.978 12.197 -4.870 1.00 93.31 333 LYS A N 1
ATOM 2350 C CA . LYS A 1 333 ? -22.206 13.4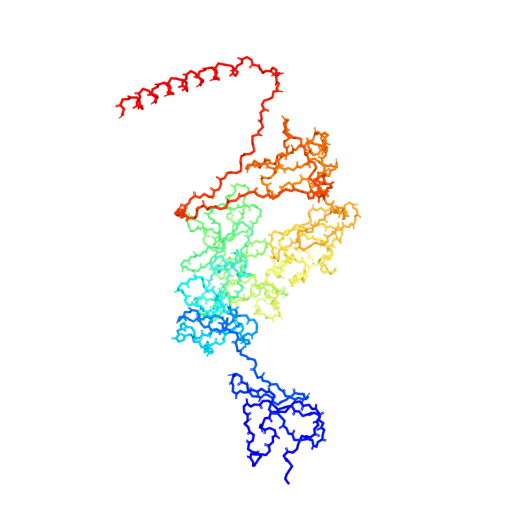06 -4.575 1.00 93.31 333 LYS A CA 1
ATOM 2351 C C . LYS A 1 333 ? -22.676 14.512 -5.516 1.00 93.31 333 LYS A C 1
ATOM 2353 O O . LYS A 1 333 ? -22.866 14.281 -6.712 1.00 93.31 333 LYS A O 1
ATOM 2358 N N . GLY A 1 334 ? -22.929 15.702 -4.974 1.00 95.19 334 GLY A N 1
ATOM 2359 C CA . GLY A 1 334 ? -23.410 16.828 -5.773 1.00 95.19 334 GLY A CA 1
ATOM 2360 C C . GLY A 1 334 ? -22.350 17.211 -6.800 1.00 95.19 334 GLY A C 1
ATOM 2361 O O . GLY A 1 334 ? -21.228 17.520 -6.420 1.00 95.19 334 GLY A O 1
ATOM 2362 N N . LYS A 1 335 ? -22.670 17.176 -8.099 1.00 95.62 335 LYS A N 1
ATOM 2363 C CA . LYS A 1 335 ? -21.699 17.479 -9.174 1.00 95.62 335 LYS A CA 1
ATOM 2364 C C . LYS A 1 335 ? -21.109 18.894 -9.070 1.00 95.62 335 LYS A C 1
ATOM 2366 O O . LYS A 1 335 ? -20.027 19.145 -9.584 1.00 95.62 335 LYS A O 1
ATOM 2371 N N . ASP A 1 336 ? -21.836 19.778 -8.402 1.00 95.62 336 ASP A N 1
ATOM 2372 C CA . ASP A 1 336 ? -21.556 21.181 -8.107 1.00 95.62 336 ASP A CA 1
ATOM 2373 C C . ASP A 1 336 ? -20.917 21.401 -6.723 1.00 95.62 336 ASP A C 1
ATOM 2375 O O . ASP A 1 336 ? -20.821 22.535 -6.263 1.00 95.62 336 ASP A O 1
ATOM 2379 N N . VAL A 1 337 ? -20.526 20.335 -6.026 1.00 95.88 337 VAL A N 1
ATOM 2380 C CA . VAL A 1 337 ? -19.975 20.394 -4.669 1.00 95.88 337 VAL A CA 1
ATOM 2381 C C . VAL A 1 337 ? -18.496 20.034 -4.696 1.00 95.88 337 VAL A C 1
ATOM 2383 O O . VAL A 1 337 ? -18.107 19.032 -5.298 1.00 95.88 337 VAL A O 1
ATOM 2386 N N . LEU A 1 338 ? -17.684 20.837 -4.019 1.00 96.44 338 LEU A N 1
ATOM 2387 C CA . LEU A 1 338 ? -16.285 20.558 -3.752 1.00 96.44 338 LEU A CA 1
ATOM 2388 C C . LEU A 1 338 ? -16.163 19.789 -2.438 1.00 96.44 338 LEU A C 1
ATOM 2390 O O . LEU A 1 338 ? -16.668 20.208 -1.392 1.00 96.44 338 LEU A O 1
ATOM 2394 N N . TYR A 1 339 ? -15.480 18.655 -2.491 1.00 96.31 339 TYR A N 1
ATOM 2395 C CA . TYR A 1 339 ? -15.217 17.801 -1.347 1.00 96.31 339 TYR A CA 1
ATOM 2396 C C . TYR A 1 339 ? -13.747 17.887 -0.948 1.00 96.31 339 TYR A C 1
ATOM 2398 O O . TYR A 1 339 ? -12.877 17.947 -1.811 1.00 96.31 339 TYR A O 1
ATOM 2406 N N . VAL A 1 340 ? -13.466 17.860 0.354 1.00 94.19 340 VAL A N 1
ATOM 2407 C CA . VAL A 1 340 ? -12.109 17.714 0.883 1.00 94.19 340 VAL A CA 1
ATOM 2408 C C . VAL A 1 340 ? -11.819 16.249 1.195 1.00 94.19 340 VAL A C 1
ATOM 2410 O O . VAL A 1 340 ? -12.629 15.528 1.786 1.00 94.19 340 VAL A O 1
ATOM 2413 N N . CYS A 1 341 ? -10.631 15.831 0.787 1.00 91.06 341 CYS A N 1
ATOM 2414 C CA . CYS A 1 341 ? -10.109 14.484 0.856 1.00 91.06 341 CYS A CA 1
ATOM 2415 C C . CYS A 1 341 ? -8.793 14.495 1.630 1.00 91.06 341 CYS A C 1
ATOM 2417 O O . CYS A 1 341 ? -7.739 14.827 1.093 1.00 91.06 341 CYS A O 1
ATOM 2419 N N . TYR A 1 342 ? -8.829 14.126 2.909 1.00 71.44 342 TYR A N 1
ATOM 2420 C CA . TYR A 1 342 ? -7.617 14.133 3.735 1.00 71.44 342 TYR A CA 1
ATOM 2421 C C . TYR A 1 342 ? -6.623 13.038 3.336 1.00 71.44 342 TYR A C 1
ATOM 2423 O O . TYR A 1 342 ? -5.423 13.194 3.539 1.00 71.44 342 TYR A O 1
ATOM 2431 N N . GLN A 1 343 ? -7.126 11.918 2.809 1.00 67.75 343 GLN A N 1
ATOM 2432 C CA . GLN A 1 343 ? -6.349 10.727 2.458 1.00 67.75 343 GLN A CA 1
ATOM 2433 C C . GLN A 1 343 ? -6.975 10.046 1.234 1.00 67.75 343 GLN A C 1
ATOM 2435 O O . GLN A 1 343 ? -8.202 10.067 1.077 1.00 67.75 343 GLN A O 1
ATOM 2440 N N . VAL A 1 344 ? -6.166 9.395 0.397 1.00 74.50 344 VAL A N 1
ATOM 2441 C CA . VAL A 1 344 ? -6.690 8.482 -0.634 1.00 74.50 344 VAL A CA 1
ATOM 2442 C C . VAL A 1 344 ? -7.486 7.371 0.059 1.00 74.50 344 VAL A C 1
ATOM 2444 O O . VAL A 1 344 ? -7.047 6.832 1.073 1.00 74.50 344 VAL A O 1
ATOM 2447 N N . GLY A 1 345 ? -8.680 7.071 -0.447 1.00 67.75 345 GLY A N 1
ATOM 2448 C CA . GLY A 1 345 ? -9.621 6.121 0.150 1.00 67.75 345 GLY A CA 1
ATOM 2449 C C . GLY A 1 345 ? -10.506 6.694 1.266 1.00 67.75 345 GLY A C 1
ATOM 2450 O O . GLY A 1 345 ? -11.424 6.011 1.716 1.00 67.75 345 GLY A O 1
ATOM 2451 N N . SER A 1 346 ? -10.298 7.941 1.704 1.00 77.44 346 SER A N 1
ATOM 2452 C CA . SER A 1 346 ? -11.174 8.554 2.714 1.00 77.44 346 SER A CA 1
ATOM 2453 C C . SER A 1 346 ? -12.562 8.894 2.159 1.00 77.44 346 SER A C 1
ATOM 2455 O O . SER A 1 346 ? -12.758 9.045 0.948 1.00 77.44 346 SER A O 1
ATOM 2457 N N . ILE A 1 347 ? -13.541 9.014 3.061 1.00 80.94 347 ILE A N 1
ATOM 2458 C CA . ILE A 1 347 ? -14.880 9.489 2.714 1.00 80.94 347 ILE A CA 1
ATOM 2459 C C . ILE A 1 347 ? -14.790 10.996 2.422 1.00 80.94 347 ILE A C 1
ATOM 2461 O O . ILE A 1 347 ? -14.390 11.750 3.311 1.00 80.94 347 ILE A O 1
ATOM 2465 N N . PRO A 1 348 ? -15.183 11.454 1.221 1.00 91.25 348 PRO A N 1
ATOM 2466 C CA . PRO A 1 348 ? -15.142 12.868 0.864 1.00 91.25 348 PRO A CA 1
ATOM 2467 C C . PRO A 1 348 ? -16.106 13.674 1.741 1.00 91.25 348 PRO A C 1
ATOM 2469 O O . PRO A 1 348 ? -17.316 13.394 1.761 1.00 91.25 348 PRO A O 1
ATOM 2472 N N . ILE A 1 349 ? -15.571 14.686 2.432 1.00 89.62 349 ILE A N 1
ATOM 2473 C CA . ILE A 1 349 ? -16.330 15.615 3.279 1.00 89.62 349 ILE A CA 1
ATOM 2474 C C . ILE A 1 349 ? -16.699 16.836 2.442 1.00 89.62 349 ILE A C 1
ATOM 2476 O O . ILE A 1 349 ? -15.842 17.411 1.783 1.00 89.62 349 ILE A O 1
ATOM 2480 N N . GLU A 1 350 ? -17.977 17.214 2.428 1.00 94.19 350 GLU A N 1
ATOM 2481 C CA . GLU A 1 350 ? -18.442 18.406 1.709 1.00 94.19 350 GLU A CA 1
ATOM 2482 C C . GLU A 1 350 ? -17.750 19.647 2.285 1.00 94.19 350 GLU A C 1
ATOM 2484 O O . GLU A 1 350 ? -17.898 19.946 3.469 1.00 94.19 350 GLU A O 1
ATOM 2489 N N . SER A 1 351 ? -16.951 20.321 1.456 1.00 93.69 351 SER A N 1
ATOM 2490 C CA . SER A 1 351 ? -16.229 21.538 1.830 1.00 93.69 351 SER A CA 1
ATOM 2491 C C . SER A 1 351 ? -17.071 22.761 1.497 1.00 93.69 351 SER A C 1
ATOM 2493 O O . SER A 1 351 ? -17.394 23.559 2.373 1.00 93.69 351 SER A O 1
ATOM 2495 N N . GLU A 1 352 ? -17.462 22.896 0.230 1.00 94.56 352 GLU A N 1
ATOM 2496 C CA . GLU A 1 352 ? -18.300 23.997 -0.236 1.00 94.56 352 GLU A CA 1
ATOM 2497 C C . GLU A 1 352 ? -19.108 23.608 -1.475 1.00 94.56 352 GLU A C 1
ATOM 2499 O O . GLU A 1 352 ? -18.732 22.717 -2.237 1.00 94.56 352 GLU A O 1
ATOM 2504 N N . ARG A 1 353 ? -20.231 24.295 -1.694 1.00 95.56 353 ARG A N 1
ATOM 2505 C CA . ARG A 1 353 ? -21.025 24.180 -2.919 1.00 95.56 353 ARG A CA 1
ATOM 2506 C C . ARG A 1 353 ? -20.678 25.339 -3.843 1.00 95.56 353 ARG A C 1
ATOM 2508 O O . ARG A 1 353 ? -20.786 26.494 -3.436 1.00 95.56 353 ARG A O 1
ATOM 2515 N N . CYS A 1 354 ? -20.298 25.037 -5.079 1.00 94.00 354 CYS A N 1
ATOM 2516 C CA . CYS A 1 354 ? -19.881 26.042 -6.043 1.00 94.00 354 CYS A CA 1
ATOM 2517 C C . CYS A 1 354 ? -21.068 26.938 -6.416 1.00 94.00 354 CYS A C 1
ATOM 2519 O O . CYS A 1 354 ? -22.081 26.460 -6.929 1.00 94.00 354 CYS A O 1
ATOM 2521 N N . THR A 1 355 ? -20.943 28.247 -6.179 1.00 89.38 355 THR A N 1
ATOM 2522 C CA . THR A 1 355 ? -22.019 29.233 -6.400 1.00 89.38 355 THR A CA 1
ATOM 2523 C C . THR A 1 355 ? -22.491 29.299 -7.847 1.00 89.38 355 THR A C 1
ATOM 2525 O O . THR A 1 355 ? -23.662 29.574 -8.100 1.00 89.38 355 THR A O 1
ATOM 2528 N N . ASP A 1 356 ? -21.599 28.985 -8.784 1.00 84.44 356 ASP A N 1
ATOM 2529 C CA . ASP A 1 356 ? -21.870 29.034 -10.221 1.00 84.44 356 ASP A CA 1
ATOM 2530 C C . ASP A 1 356 ? -22.406 27.690 -10.748 1.00 84.44 356 ASP A C 1
ATOM 2532 O O . ASP A 1 356 ? -22.628 27.523 -11.946 1.00 84.44 356 ASP A O 1
ATOM 2536 N N . GLY A 1 357 ? -22.599 26.706 -9.859 1.00 87.88 357 GLY A N 1
ATOM 2537 C CA . GLY A 1 357 ? -23.059 25.357 -10.192 1.00 87.88 357 GLY A CA 1
ATOM 2538 C C . GLY A 1 357 ? -22.022 24.493 -10.917 1.00 87.88 357 GLY A C 1
ATOM 2539 O O . GLY A 1 357 ? -22.348 23.389 -11.353 1.00 87.88 357 GLY A O 1
ATOM 2540 N N . VAL A 1 358 ? -20.785 24.978 -11.063 1.00 91.19 358 VAL A N 1
ATOM 2541 C CA . VAL A 1 358 ? -19.704 24.288 -11.775 1.00 91.19 358 VAL A CA 1
ATOM 2542 C C . VAL A 1 358 ? -18.515 24.097 -10.846 1.00 91.19 358 VAL A C 1
ATOM 2544 O O . VAL A 1 358 ? -17.943 25.064 -10.348 1.00 91.19 358 VAL A O 1
ATOM 2547 N N . CYS A 1 359 ? -18.142 22.836 -10.650 1.00 95.31 359 CYS A N 1
ATOM 2548 C CA . CYS A 1 359 ? -16.892 22.444 -10.021 1.00 95.31 359 CYS A CA 1
ATOM 2549 C C . CYS A 1 359 ? -15.911 22.001 -11.118 1.00 95.31 359 CYS A C 1
ATOM 2551 O O . CYS A 1 359 ? -16.264 21.165 -11.957 1.00 95.31 359 CYS A O 1
ATOM 2553 N N . SER A 1 360 ? -14.709 22.579 -11.141 1.00 94.06 360 SER A N 1
ATOM 2554 C CA . SER A 1 360 ? -13.718 22.373 -12.204 1.00 94.06 360 SER A CA 1
ATOM 2555 C C . SER A 1 360 ? -12.686 21.317 -11.804 1.00 94.06 360 SER A C 1
ATOM 2557 O O . SER A 1 360 ? -11.998 21.488 -10.798 1.00 94.06 360 SER A O 1
ATOM 2559 N N . VAL A 1 361 ? -12.563 20.257 -12.616 1.00 93.56 361 VAL A N 1
ATOM 2560 C CA . VAL A 1 361 ? -11.597 19.167 -12.395 1.00 93.56 361 VAL A CA 1
ATOM 2561 C C . VAL A 1 361 ? -10.223 19.554 -12.938 1.00 93.56 361 VAL A C 1
ATOM 2563 O O . VAL A 1 361 ? -10.101 19.831 -14.134 1.00 93.56 361 VAL A O 1
ATOM 2566 N N . ASN A 1 362 ? -9.192 19.550 -12.092 1.00 89.56 362 ASN A N 1
ATOM 2567 C CA . ASN A 1 362 ? -7.828 19.940 -12.464 1.00 89.56 362 ASN A CA 1
ATOM 2568 C C . ASN A 1 362 ? -6.834 18.769 -12.315 1.00 89.56 362 ASN A C 1
ATOM 2570 O O . ASN A 1 362 ? -7.106 17.808 -11.607 1.00 89.56 362 ASN A O 1
ATOM 2574 N N . PRO A 1 363 ? -5.632 18.838 -12.927 1.00 84.38 363 PRO A N 1
ATOM 2575 C CA . PRO A 1 363 ? -4.551 17.873 -12.671 1.00 84.38 363 PRO A CA 1
ATOM 2576 C C . PRO A 1 363 ? -4.021 17.863 -11.221 1.00 84.38 363 PRO A C 1
ATOM 2578 O O . PRO A 1 363 ? -3.183 17.030 -10.889 1.00 84.38 363 PRO A O 1
ATOM 2581 N N . GLY A 1 364 ? -4.465 18.810 -10.390 1.00 86.75 364 GLY A N 1
ATOM 2582 C CA . GLY A 1 364 ? -4.172 18.917 -8.961 1.00 86.75 364 GLY A CA 1
ATOM 2583 C C . GLY A 1 364 ? -5.473 19.053 -8.172 1.00 86.75 364 GLY A C 1
ATOM 2584 O O . GLY A 1 364 ? -6.410 18.306 -8.423 1.00 86.75 364 GLY A O 1
ATOM 2585 N N . ASP A 1 365 ? -5.544 20.019 -7.256 1.00 89.50 365 ASP A N 1
ATOM 2586 C CA . ASP A 1 365 ? -6.777 20.289 -6.512 1.00 89.50 365 ASP A CA 1
ATOM 2587 C C . ASP A 1 365 ? -7.885 20.842 -7.419 1.00 89.50 365 ASP A C 1
ATOM 2589 O O . ASP A 1 365 ? -7.704 21.812 -8.171 1.00 89.50 365 ASP A O 1
ATOM 2593 N N . ASP A 1 366 ? -9.061 20.236 -7.307 1.00 95.62 366 ASP A N 1
ATOM 2594 C CA . ASP A 1 366 ? -10.284 20.752 -7.897 1.00 95.62 366 ASP A CA 1
ATOM 2595 C C . ASP A 1 366 ? -10.712 22.038 -7.177 1.00 95.62 366 ASP A C 1
ATOM 2597 O O . ASP A 1 366 ? -10.350 22.286 -6.025 1.00 95.62 366 ASP A O 1
ATOM 2601 N N . ASN A 1 367 ? -11.485 22.892 -7.845 1.00 93.19 367 ASN A N 1
ATOM 2602 C CA . ASN A 1 367 ? -11.940 24.140 -7.237 1.00 93.19 367 ASN A CA 1
ATOM 2603 C C . ASN A 1 367 ? -13.333 24.564 -7.704 1.00 93.19 367 ASN A C 1
ATOM 2605 O O . ASN A 1 367 ? -13.796 24.219 -8.796 1.00 93.19 367 ASN A O 1
ATOM 2609 N N . CYS A 1 368 ? -13.994 25.347 -6.850 1.00 91.00 368 CYS A N 1
ATOM 2610 C CA . CYS A 1 368 ? -15.180 26.103 -7.214 1.00 91.00 368 CYS A CA 1
ATOM 2611 C C . CYS A 1 368 ? -14.755 27.424 -7.862 1.00 91.00 368 CYS A C 1
ATOM 2613 O O . CYS A 1 368 ? -14.367 28.368 -7.175 1.00 91.00 368 CYS A O 1
ATOM 2615 N N . GLY A 1 369 ? -14.816 27.505 -9.192 1.00 73.94 369 GLY A N 1
ATOM 2616 C CA . GLY A 1 369 ? -14.523 28.751 -9.892 1.00 73.94 369 GLY A CA 1
ATOM 2617 C C . GLY A 1 369 ? -14.474 28.638 -11.411 1.00 73.94 369 GLY A C 1
ATOM 2618 O O . GLY A 1 369 ? -14.050 27.631 -11.982 1.00 73.94 369 GLY A O 1
ATOM 2619 N N . THR A 1 370 ? -14.905 29.717 -12.069 1.00 51.94 370 THR A N 1
ATOM 2620 C CA . THR A 1 370 ? -14.754 29.948 -13.508 1.00 51.94 370 THR A CA 1
ATOM 2621 C C . THR A 1 370 ? -13.284 29.887 -13.908 1.00 51.94 370 THR A C 1
ATOM 2623 O O . THR A 1 370 ? -12.452 30.498 -13.240 1.00 51.94 370 THR A O 1
ATOM 2626 N N . ILE A 1 371 ? -12.976 29.244 -15.038 1.00 46.19 371 ILE A N 1
ATOM 2627 C CA . ILE A 1 371 ? -11.694 29.380 -15.743 1.00 46.19 371 ILE A CA 1
ATOM 2628 C C . ILE A 1 371 ? -11.539 30.850 -16.178 1.00 46.19 371 ILE A C 1
ATOM 2630 O O . ILE A 1 371 ? -11.786 31.220 -17.321 1.00 46.19 371 ILE A O 1
ATOM 2634 N N . ALA A 1 372 ? -11.164 31.716 -15.248 1.00 43.31 372 ALA A N 1
ATOM 2635 C CA . ALA A 1 372 ? -10.481 32.957 -15.518 1.00 43.31 372 ALA A CA 1
ATOM 2636 C C . ALA A 1 372 ? -9.054 32.694 -15.062 1.00 43.31 372 ALA A C 1
ATOM 2638 O O . ALA A 1 372 ? -8.796 32.542 -13.870 1.00 43.31 372 ALA A O 1
ATOM 2639 N N . SER A 1 373 ? -8.156 32.562 -16.039 1.00 45.72 373 SER A N 1
ATOM 2640 C CA . SER A 1 373 ? -6.709 32.642 -15.857 1.00 45.72 373 SER A CA 1
ATOM 2641 C C . SER A 1 373 ? -6.387 33.573 -14.693 1.00 45.72 373 SER A C 1
ATOM 2643 O O . SER A 1 373 ? -6.652 34.774 -14.782 1.00 45.72 373 SER A O 1
ATOM 2645 N N . THR A 1 374 ? -5.878 33.024 -13.594 1.00 47.66 374 THR A N 1
ATOM 2646 C CA . THR A 1 374 ? -5.432 33.827 -12.465 1.00 47.66 374 THR A CA 1
ATOM 2647 C C . THR A 1 374 ? -4.418 34.844 -12.995 1.00 47.66 374 THR A C 1
ATOM 2649 O O . THR A 1 374 ? -3.439 34.446 -13.635 1.00 47.66 374 THR A O 1
ATOM 2652 N N . PRO A 1 375 ? -4.639 36.159 -12.813 1.00 50.16 375 PRO A N 1
ATOM 2653 C CA . PRO A 1 375 ? -3.619 37.134 -13.152 1.00 50.16 375 PRO A CA 1
ATOM 2654 C C . PRO A 1 375 ? -2.395 36.800 -12.303 1.00 50.16 375 PRO A C 1
ATOM 2656 O O . PRO A 1 375 ? -2.493 36.617 -11.088 1.00 50.16 375 PRO A O 1
ATOM 2659 N N . ASN A 1 376 ? -1.254 36.619 -12.965 1.00 55.88 376 ASN A N 1
ATOM 2660 C CA . ASN A 1 376 ? -0.017 36.147 -12.352 1.00 55.88 376 ASN A CA 1
ATOM 2661 C C . ASN A 1 376 ? 0.572 37.279 -11.482 1.00 55.88 376 ASN A C 1
ATOM 2663 O O . ASN A 1 376 ? 1.508 37.970 -11.873 1.00 55.88 376 ASN A O 1
ATOM 2667 N N . CYS A 1 377 ? -0.042 37.528 -10.323 1.00 65.56 377 CYS A N 1
ATOM 2668 C CA . CYS A 1 377 ? 0.336 38.588 -9.386 1.00 65.56 377 CYS A CA 1
ATOM 2669 C C . CYS A 1 377 ? 1.457 38.160 -8.425 1.00 65.56 377 CYS A C 1
ATOM 2671 O O . CYS A 1 377 ? 1.866 38.945 -7.570 1.00 65.56 377 CYS A O 1
ATOM 2673 N N . TYR A 1 378 ? 1.951 36.925 -8.554 1.00 62.84 378 TYR A N 1
ATOM 2674 C CA . TYR A 1 378 ? 2.994 36.350 -7.712 1.00 62.84 378 TYR A CA 1
ATOM 2675 C C . TYR A 1 378 ? 4.304 36.244 -8.500 1.00 62.84 378 TYR A C 1
ATOM 2677 O O . TYR A 1 378 ? 4.335 35.686 -9.596 1.00 62.84 378 TYR A O 1
ATOM 2685 N N . CYS A 1 379 ? 5.403 36.767 -7.950 1.00 66.44 379 CYS A N 1
ATOM 2686 C CA . CYS A 1 379 ? 6.731 36.465 -8.486 1.00 66.44 379 CYS A CA 1
ATOM 2687 C C . CYS A 1 379 ? 7.188 35.110 -7.973 1.00 66.44 379 CYS A C 1
ATOM 2689 O O . CYS A 1 379 ? 7.117 34.867 -6.769 1.00 66.44 379 CYS A O 1
ATOM 2691 N N . ASN A 1 380 ? 7.757 34.296 -8.858 1.00 55.06 380 ASN A N 1
ATOM 2692 C CA . ASN A 1 380 ? 8.282 32.992 -8.470 1.00 55.06 380 ASN A CA 1
ATOM 2693 C C . ASN A 1 380 ? 9.786 32.989 -8.139 1.00 55.06 380 ASN A C 1
ATOM 2695 O O . ASN A 1 380 ? 10.284 31.932 -7.804 1.00 55.06 380 ASN A O 1
ATOM 2699 N N . ASP A 1 381 ? 10.499 34.130 -8.198 1.00 54.19 381 ASP A N 1
ATOM 2700 C CA . ASP A 1 381 ? 11.914 34.248 -7.786 1.00 54.19 381 ASP A CA 1
ATOM 2701 C C . ASP A 1 381 ? 12.357 35.710 -7.530 1.00 54.19 381 ASP A C 1
ATOM 2703 O O . ASP A 1 381 ? 11.661 36.663 -7.896 1.00 54.19 381 ASP A O 1
ATOM 2707 N N . THR A 1 382 ? 13.530 35.891 -6.902 1.00 53.44 382 THR A N 1
ATOM 2708 C CA . THR A 1 382 ? 14.147 37.150 -6.405 1.00 53.44 382 THR A CA 1
ATOM 2709 C C . THR A 1 382 ? 14.633 38.126 -7.493 1.00 53.44 382 THR A C 1
ATOM 2711 O O . THR A 1 382 ? 15.731 38.682 -7.421 1.00 53.44 382 THR A O 1
ATOM 2714 N N . ILE A 1 383 ? 13.812 38.380 -8.510 1.00 71.44 383 ILE A N 1
ATOM 2715 C CA . ILE A 1 383 ? 14.142 39.256 -9.641 1.00 71.44 383 ILE A CA 1
ATOM 2716 C C . ILE A 1 383 ? 13.309 40.545 -9.594 1.00 71.44 383 ILE A C 1
ATOM 2718 O O . ILE A 1 383 ? 12.166 40.564 -9.138 1.00 71.44 383 ILE A O 1
ATOM 2722 N N . THR A 1 384 ? 13.887 41.641 -10.082 1.00 75.81 384 THR A N 1
ATOM 2723 C CA . THR A 1 384 ? 13.199 42.911 -10.351 1.00 75.81 384 THR A CA 1
ATOM 2724 C C . THR A 1 384 ? 12.304 42.770 -11.593 1.00 75.81 384 THR A C 1
ATOM 2726 O O . THR A 1 384 ? 12.779 42.326 -12.638 1.00 75.81 384 THR A O 1
ATOM 2729 N N . ILE A 1 385 ? 11.033 43.182 -11.521 1.00 79.94 385 ILE A N 1
ATOM 2730 C CA . ILE A 1 385 ? 10.061 43.122 -12.632 1.00 79.94 385 ILE A CA 1
ATOM 2731 C C . ILE A 1 385 ? 9.609 44.539 -13.008 1.00 79.94 385 ILE A C 1
ATOM 2733 O O . ILE A 1 385 ? 9.287 45.342 -12.135 1.00 79.94 385 ILE A O 1
ATOM 2737 N N . CYS A 1 386 ? 9.566 44.867 -14.302 1.00 81.12 386 CYS A N 1
ATOM 2738 C CA . CYS A 1 386 ? 8.988 46.136 -14.766 1.00 81.12 386 CYS A CA 1
ATOM 2739 C C . CYS A 1 386 ? 7.462 46.124 -14.609 1.00 81.12 386 CYS A C 1
ATOM 2741 O O . CYS A 1 386 ? 6.815 45.145 -14.975 1.00 81.12 386 CYS A O 1
ATOM 2743 N N . GLY A 1 387 ? 6.874 47.229 -14.144 1.00 80.69 387 GLY A N 1
ATOM 2744 C CA . GLY A 1 387 ? 5.430 47.361 -13.929 1.00 80.69 387 GLY A CA 1
ATOM 2745 C C . GLY A 1 387 ? 4.589 47.079 -15.173 1.00 80.69 387 GLY A C 1
ATOM 2746 O O . GLY A 1 387 ? 3.471 46.596 -15.058 1.00 80.69 387 GLY A O 1
ATOM 2747 N N . SER A 1 388 ? 5.143 47.283 -16.372 1.00 79.25 388 SER A N 1
ATOM 2748 C CA . SER A 1 388 ? 4.498 46.949 -17.649 1.00 79.25 388 SER A CA 1
ATOM 2749 C C . SER A 1 388 ? 4.261 45.451 -17.873 1.00 79.25 388 SER A C 1
ATOM 2751 O O . SER A 1 388 ? 3.510 45.082 -18.772 1.00 79.25 388 SER A O 1
ATOM 2753 N N . LYS A 1 389 ? 4.912 44.586 -17.089 1.00 77.00 389 LYS A N 1
ATOM 2754 C CA . LYS A 1 389 ? 4.752 43.125 -17.120 1.00 77.00 389 LYS A CA 1
ATOM 2755 C C . LYS A 1 389 ? 3.790 42.613 -16.041 1.00 77.00 389 LYS A C 1
ATOM 2757 O O . LYS A 1 389 ? 3.540 41.413 -16.007 1.00 77.00 389 LYS A O 1
ATOM 2762 N N . ILE A 1 390 ? 3.295 43.486 -15.161 1.00 76.88 390 ILE A N 1
ATOM 2763 C CA . ILE A 1 390 ? 2.383 43.126 -14.072 1.00 76.88 390 ILE A CA 1
ATOM 2764 C C . ILE A 1 390 ? 0.952 43.387 -14.545 1.00 76.88 390 ILE A C 1
ATOM 2766 O O . ILE A 1 390 ? 0.664 44.446 -15.104 1.00 76.88 390 ILE A O 1
ATOM 2770 N N . ASP A 1 391 ? 0.059 42.418 -14.341 1.00 79.00 391 ASP A N 1
ATOM 2771 C CA . ASP A 1 391 ? -1.342 42.556 -14.735 1.00 79.00 391 ASP A CA 1
ATOM 2772 C C . ASP A 1 391 ? -2.003 43.728 -13.972 1.00 79.00 391 ASP A C 1
ATOM 2774 O O . ASP A 1 391 ? -1.887 43.796 -12.742 1.00 79.00 391 ASP A O 1
ATOM 2778 N N . PRO A 1 392 ? -2.707 44.659 -14.649 1.00 77.69 392 PRO A N 1
ATOM 2779 C CA . PRO A 1 392 ? -3.360 45.800 -14.001 1.00 77.69 392 PRO A CA 1
ATOM 2780 C C . PRO A 1 392 ? -4.347 45.417 -12.890 1.00 77.69 392 PRO A C 1
ATOM 2782 O O . PRO A 1 392 ? -4.571 46.200 -11.960 1.00 77.69 392 PRO A O 1
ATOM 2785 N N . SER A 1 393 ? -4.921 44.211 -12.951 1.00 77.56 393 SER A N 1
ATOM 2786 C CA . SER A 1 393 ? -5.813 43.681 -11.914 1.00 77.56 393 SER A CA 1
ATOM 2787 C C . SER A 1 393 ? -5.108 43.454 -10.569 1.00 77.56 393 SER A C 1
ATOM 2789 O O . SER A 1 393 ? -5.763 43.509 -9.527 1.00 77.56 393 SER A O 1
ATOM 2791 N N . CYS A 1 394 ? -3.774 43.336 -10.548 1.00 76.31 394 CYS A N 1
ATOM 2792 C CA . CYS A 1 394 ? -2.985 43.203 -9.320 1.00 76.31 394 CYS A CA 1
ATOM 2793 C C . CYS A 1 394 ? -2.924 44.497 -8.477 1.00 76.31 394 CYS A C 1
ATOM 2795 O O . CYS A 1 394 ? -2.469 44.460 -7.332 1.00 76.31 394 CYS A O 1
ATOM 2797 N N . SER A 1 395 ? -3.393 45.641 -8.996 1.00 76.25 395 SER A N 1
ATOM 2798 C CA . SER A 1 395 ? -3.420 46.938 -8.287 1.00 76.25 395 SER A CA 1
ATOM 2799 C C . SER A 1 395 ? -4.191 46.896 -6.959 1.00 76.25 395 SER A C 1
ATOM 2801 O O . SER A 1 395 ? -3.778 47.503 -5.967 1.00 76.25 395 SER A O 1
ATOM 2803 N N . THR A 1 396 ? -5.274 46.117 -6.900 1.00 69.69 396 THR A N 1
ATOM 2804 C CA . THR A 1 396 ? -6.068 45.925 -5.674 1.00 69.69 396 THR A CA 1
ATOM 2805 C C . THR A 1 396 ? -5.315 45.120 -4.618 1.00 69.69 396 THR A C 1
ATOM 2807 O O . THR A 1 396 ? -5.369 45.460 -3.435 1.00 69.69 396 THR A O 1
ATOM 2810 N N . LEU A 1 397 ? -4.553 44.108 -5.040 1.00 69.38 397 LEU A N 1
ATOM 2811 C CA . LEU A 1 397 ? -3.736 43.279 -4.154 1.00 69.38 397 LEU A CA 1
ATOM 2812 C C . LEU A 1 397 ? -2.540 44.065 -3.587 1.00 69.38 397 LEU A C 1
ATOM 2814 O O . LEU A 1 397 ? -2.211 43.945 -2.408 1.00 69.38 397 LEU A O 1
ATOM 2818 N N . LEU A 1 398 ? -1.930 44.921 -4.413 1.00 70.00 398 LEU A N 1
ATOM 2819 C CA . LEU A 1 398 ? -0.797 45.776 -4.041 1.00 70.00 398 LEU A CA 1
ATOM 2820 C C . LEU A 1 398 ? -1.199 47.047 -3.282 1.00 70.00 398 LEU A C 1
ATOM 2822 O O . LEU A 1 398 ? -0.328 47.742 -2.756 1.00 70.00 398 LEU A O 1
ATOM 2826 N N . LYS A 1 399 ? -2.503 47.348 -3.210 1.00 78.94 399 LYS A N 1
ATOM 2827 C CA . LYS A 1 399 ? -3.065 48.580 -2.624 1.00 78.94 399 LYS A CA 1
ATOM 2828 C C . LYS A 1 399 ? -2.411 49.855 -3.176 1.00 78.94 399 LYS A C 1
ATOM 2830 O O . LYS A 1 399 ? -2.289 50.853 -2.464 1.00 78.94 399 LYS A O 1
ATOM 2835 N N . ALA A 1 400 ? -1.964 49.804 -4.426 1.00 77.62 400 ALA A N 1
ATOM 2836 C CA . ALA A 1 400 ? -1.294 50.890 -5.123 1.00 77.62 400 ALA A CA 1
ATOM 2837 C C . ALA A 1 400 ? -1.459 50.712 -6.636 1.00 77.62 400 ALA A C 1
ATOM 2839 O O . ALA A 1 400 ? -1.450 49.585 -7.137 1.00 77.62 400 ALA A O 1
ATOM 2840 N N . ASP A 1 401 ? -1.563 51.826 -7.359 1.00 82.12 401 ASP A N 1
ATOM 2841 C CA . ASP A 1 401 ? -1.551 51.807 -8.819 1.00 82.12 401 ASP A CA 1
ATOM 2842 C C . ASP A 1 401 ? -0.188 51.330 -9.333 1.00 82.12 401 ASP A C 1
ATOM 2844 O O . ASP A 1 401 ? 0.873 51.713 -8.825 1.00 82.12 401 ASP A O 1
ATOM 2848 N N . ILE A 1 402 ? -0.219 50.468 -10.348 1.00 82.06 402 ILE A N 1
ATOM 2849 C CA . ILE A 1 402 ? 0.988 49.931 -10.969 1.00 82.06 402 ILE A CA 1
ATOM 2850 C C . ILE A 1 402 ? 1.474 50.942 -12.008 1.00 82.06 402 ILE A C 1
ATOM 2852 O O . ILE A 1 402 ? 0.801 51.174 -13.011 1.00 82.06 402 ILE A O 1
ATOM 2856 N N . ASP A 1 403 ? 2.646 51.536 -11.786 1.00 83.62 403 ASP A N 1
ATOM 2857 C CA . ASP A 1 403 ? 3.296 52.381 -12.784 1.00 83.62 403 ASP A CA 1
ATOM 2858 C C . ASP A 1 403 ? 4.023 51.477 -13.792 1.00 83.62 403 ASP A C 1
ATOM 2860 O O . ASP A 1 403 ? 5.003 50.815 -13.426 1.00 83.62 403 ASP A O 1
ATOM 2864 N N . PRO A 1 404 ? 3.605 51.449 -15.073 1.00 77.69 404 PRO A N 1
ATOM 2865 C CA . PRO A 1 404 ? 4.223 50.593 -16.078 1.00 77.69 404 PRO A CA 1
ATOM 2866 C C . PRO A 1 404 ? 5.708 50.909 -16.328 1.00 77.69 404 PRO A C 1
ATOM 2868 O O . PRO A 1 404 ? 6.408 50.096 -16.933 1.00 77.69 404 PRO A O 1
ATOM 2871 N N . LYS A 1 405 ? 6.203 52.070 -15.878 1.00 80.88 405 LYS A N 1
ATOM 2872 C CA . LYS A 1 405 ? 7.597 52.512 -16.040 1.00 80.88 405 LYS A CA 1
ATOM 2873 C C . LYS A 1 405 ? 8.480 52.222 -14.827 1.00 80.88 405 LYS A C 1
ATOM 2875 O O . LYS A 1 405 ? 9.703 52.351 -14.936 1.00 80.88 405 LYS A O 1
ATOM 2880 N N . ALA A 1 406 ? 7.883 51.861 -13.693 1.00 78.94 406 ALA A N 1
ATOM 2881 C CA . ALA A 1 406 ? 8.604 51.565 -12.465 1.00 78.94 406 ALA A CA 1
ATOM 2882 C C . ALA A 1 406 ? 9.088 50.112 -12.435 1.00 78.94 406 ALA A C 1
ATOM 2884 O O . ALA A 1 406 ? 8.512 49.230 -13.075 1.00 78.94 406 ALA A O 1
ATOM 2885 N N . THR A 1 407 ? 10.132 49.857 -11.649 1.00 76.50 407 THR A N 1
ATOM 2886 C CA . THR A 1 407 ? 10.621 48.499 -11.390 1.00 76.50 407 THR A CA 1
ATOM 2887 C C . THR A 1 407 ? 10.238 48.077 -9.971 1.00 76.50 407 THR A C 1
ATOM 2889 O O . THR A 1 407 ? 10.395 48.840 -9.013 1.00 76.50 407 THR A O 1
ATOM 2892 N N . TYR A 1 408 ? 9.724 46.859 -9.830 1.00 80.44 408 TYR A N 1
ATOM 2893 C CA . TYR A 1 408 ? 9.235 46.297 -8.577 1.00 80.44 408 TYR A CA 1
ATOM 2894 C C . TYR A 1 408 ? 10.133 45.144 -8.135 1.00 80.44 408 TYR A C 1
ATOM 2896 O O . TYR A 1 408 ? 10.497 44.293 -8.946 1.00 80.44 408 TYR A O 1
ATOM 2904 N N . ILE A 1 409 ? 10.500 45.118 -6.853 1.00 77.50 409 ILE A N 1
ATOM 2905 C CA . ILE A 1 409 ? 11.293 44.033 -6.262 1.00 77.50 409 ILE A CA 1
ATOM 2906 C C . ILE A 1 409 ? 10.356 43.116 -5.491 1.00 77.50 409 ILE A C 1
ATOM 2908 O O . ILE A 1 409 ? 9.561 43.584 -4.670 1.00 77.50 409 ILE A O 1
ATOM 2912 N N . CYS A 1 410 ? 10.491 41.817 -5.731 1.00 73.00 410 CYS A N 1
ATOM 2913 C CA . CYS A 1 410 ? 9.781 40.803 -4.975 1.00 73.00 410 CYS A CA 1
ATOM 2914 C C . CYS A 1 410 ? 10.520 40.458 -3.680 1.00 73.00 410 CYS A C 1
ATOM 2916 O O . CYS A 1 410 ? 11.691 40.079 -3.695 1.00 73.00 410 CYS A O 1
ATOM 2918 N N . ILE A 1 411 ? 9.833 40.632 -2.547 1.00 62.59 411 ILE A N 1
ATOM 2919 C CA . ILE A 1 411 ? 10.358 40.333 -1.214 1.00 62.59 411 ILE A CA 1
ATOM 2920 C C . ILE A 1 411 ? 9.573 39.145 -0.661 1.00 62.59 411 ILE A C 1
ATOM 2922 O O . ILE A 1 411 ? 8.380 39.265 -0.369 1.00 62.59 411 ILE A O 1
ATOM 2926 N N . VAL A 1 412 ? 10.251 38.010 -0.496 1.00 52.31 412 VAL A N 1
ATOM 2927 C CA . VAL A 1 412 ? 9.711 36.846 0.215 1.00 52.31 412 VAL A CA 1
ATOM 2928 C C . VAL A 1 412 ? 9.972 37.052 1.707 1.00 52.31 412 VAL A C 1
ATOM 2930 O O . VAL A 1 412 ? 11.123 37.192 2.122 1.00 52.31 412 VAL A O 1
ATOM 2933 N N . LYS A 1 413 ? 8.912 37.118 2.517 1.00 48.84 413 LYS A N 1
ATOM 2934 C CA . LYS A 1 413 ? 9.016 37.030 3.979 1.00 48.84 413 LYS A CA 1
ATOM 2935 C C . LYS A 1 413 ? 8.706 35.594 4.379 1.00 48.84 413 LYS A C 1
ATOM 2937 O O . LYS A 1 413 ? 7.801 34.996 3.818 1.00 48.84 413 LYS A O 1
ATOM 2942 N N . THR A 1 414 ? 9.443 35.050 5.339 1.00 43.09 414 THR A N 1
ATOM 2943 C CA . THR A 1 414 ? 9.370 33.628 5.712 1.00 43.09 414 THR A CA 1
ATOM 2944 C C . THR A 1 414 ? 8.031 33.193 6.311 1.00 43.09 414 THR A C 1
ATOM 2946 O O . THR A 1 414 ? 7.780 31.998 6.352 1.00 43.09 414 THR A O 1
ATOM 2949 N N . ASP A 1 415 ? 7.156 34.134 6.687 1.00 40.56 415 ASP A N 1
ATOM 2950 C CA . ASP A 1 415 ? 5.892 33.840 7.377 1.00 40.56 415 ASP A CA 1
ATOM 2951 C C . ASP A 1 415 ? 4.648 34.509 6.731 1.00 40.56 415 ASP A C 1
ATOM 2953 O O . ASP A 1 415 ? 3.579 34.533 7.335 1.00 40.56 415 ASP A O 1
ATOM 2957 N N . GLU A 1 416 ? 4.751 35.059 5.509 1.00 44.94 416 GLU A N 1
ATOM 2958 C CA . GLU A 1 416 ? 3.637 35.680 4.754 1.00 44.94 416 GLU A CA 1
ATOM 2959 C C . GLU A 1 416 ? 3.809 35.471 3.229 1.00 44.94 416 GLU A C 1
ATOM 2961 O O . GLU A 1 416 ? 4.945 35.345 2.764 1.00 44.94 416 GLU A O 1
ATOM 2966 N N . PRO A 1 417 ? 2.732 35.481 2.408 1.00 42.34 417 PRO A N 1
ATOM 2967 C CA . PRO A 1 417 ? 2.867 35.447 0.949 1.00 42.34 417 PRO A CA 1
ATOM 2968 C C . PRO A 1 417 ? 3.691 36.643 0.433 1.00 42.34 417 PRO A C 1
ATOM 2970 O O . PRO A 1 417 ? 3.601 37.754 0.961 1.00 42.34 417 PRO A O 1
ATOM 2973 N N . ALA A 1 418 ? 4.514 36.412 -0.597 1.00 45.97 418 ALA A N 1
ATOM 2974 C CA . ALA A 1 418 ? 5.458 37.396 -1.133 1.00 45.97 418 ALA A CA 1
ATOM 2975 C C . ALA A 1 418 ? 4.777 38.732 -1.494 1.00 45.97 418 ALA A C 1
ATOM 2977 O O . ALA A 1 418 ? 3.718 38.749 -2.120 1.00 45.97 418 ALA A O 1
ATOM 2978 N N . SER A 1 419 ? 5.403 39.859 -1.133 1.00 54.06 419 SER A N 1
ATOM 2979 C CA . SER A 1 419 ? 4.887 41.202 -1.448 1.00 54.06 419 SER A CA 1
ATOM 2980 C C . SER A 1 419 ? 5.844 41.962 -2.370 1.00 54.06 419 SER A C 1
ATOM 2982 O O . SER A 1 419 ? 7.066 41.902 -2.199 1.00 54.06 419 SER A O 1
ATOM 2984 N N . LEU A 1 420 ? 5.290 42.691 -3.341 1.00 46.84 420 LEU A N 1
ATOM 2985 C CA . LEU A 1 420 ? 6.040 43.582 -4.228 1.00 46.84 420 LEU A CA 1
ATOM 2986 C C . LEU A 1 420 ? 6.214 44.951 -3.568 1.00 46.84 420 LEU A C 1
ATOM 2988 O O . LEU A 1 420 ? 5.265 45.522 -3.028 1.00 46.84 420 LEU A O 1
ATOM 2992 N N . ARG A 1 421 ? 7.417 45.522 -3.668 1.00 58.00 421 ARG A N 1
ATOM 2993 C CA . ARG A 1 421 ? 7.678 46.908 -3.259 1.00 58.00 421 ARG A CA 1
ATOM 2994 C C . ARG A 1 421 ? 8.276 47.690 -4.425 1.00 58.00 421 ARG A C 1
ATOM 2996 O O . ARG A 1 421 ? 9.266 47.262 -5.017 1.00 58.00 421 ARG A O 1
ATOM 3003 N N . ALA A 1 422 ? 7.668 48.827 -4.759 1.00 48.97 422 ALA A N 1
ATOM 3004 C CA . ALA A 1 422 ? 8.177 49.723 -5.794 1.00 48.97 422 ALA A CA 1
ATOM 3005 C C . ALA A 1 422 ? 9.509 50.339 -5.346 1.00 48.97 422 ALA A C 1
ATOM 3007 O O . ALA A 1 422 ? 9.609 50.835 -4.218 1.00 48.97 422 ALA A O 1
ATOM 3008 N N . ASN A 1 423 ? 10.521 50.320 -6.216 1.00 54.09 423 ASN A N 1
ATOM 3009 C CA . ASN A 1 423 ? 11.809 50.938 -5.924 1.00 54.09 423 ASN A CA 1
ATOM 3010 C C . ASN A 1 423 ? 11.888 52.318 -6.595 1.00 54.09 423 ASN A C 1
ATOM 3012 O O . ASN A 1 423 ? 11.834 52.435 -7.818 1.00 54.09 423 ASN A O 1
ATOM 3016 N N . ALA A 1 424 ? 11.998 53.379 -5.794 1.00 48.69 424 ALA A N 1
ATOM 3017 C CA . ALA A 1 424 ? 12.076 54.753 -6.287 1.00 48.69 424 ALA A CA 1
ATOM 3018 C C . ALA A 1 424 ? 13.516 55.076 -6.719 1.00 48.69 424 ALA A C 1
ATOM 3020 O O . ALA A 1 424 ? 14.277 55.684 -5.968 1.00 48.69 424 ALA A O 1
ATOM 3021 N N . GLY A 1 425 ? 13.913 54.623 -7.908 1.00 50.31 425 GLY A N 1
ATOM 3022 C CA . GLY A 1 425 ? 15.252 54.904 -8.434 1.00 50.31 425 GLY A CA 1
ATOM 3023 C C . GLY A 1 425 ? 15.565 54.328 -9.811 1.00 50.31 425 GLY A C 1
ATOM 3024 O O . GLY A 1 425 ? 16.370 54.924 -10.522 1.00 50.31 425 GLY A O 1
ATOM 3025 N N . ASP A 1 426 ? 14.895 53.246 -10.220 1.00 46.28 426 ASP A N 1
ATOM 3026 C CA . ASP A 1 426 ? 15.207 52.541 -11.467 1.00 46.28 426 ASP A CA 1
ATOM 3027 C C . ASP A 1 426 ? 14.079 52.696 -12.493 1.00 46.28 426 ASP A C 1
ATOM 3029 O O . ASP A 1 426 ? 12.946 52.259 -12.273 1.00 46.28 426 ASP A O 1
ATOM 3033 N N . MET A 1 427 ? 14.402 53.335 -13.619 1.00 41.41 427 MET A N 1
ATOM 3034 C CA . MET A 1 427 ? 13.495 53.547 -14.746 1.00 41.41 427 MET A CA 1
ATOM 3035 C C . MET A 1 427 ? 13.720 52.435 -15.777 1.00 41.41 427 MET A C 1
ATOM 3037 O O . MET A 1 427 ? 14.853 52.237 -16.220 1.00 41.41 427 MET A O 1
ATOM 3041 N N . CYS A 1 428 ? 12.667 51.721 -16.182 1.00 38.94 428 CYS A N 1
ATOM 3042 C CA . CYS A 1 428 ? 12.788 50.694 -17.218 1.00 38.94 428 CYS A CA 1
ATOM 3043 C C . CYS A 1 428 ? 13.144 51.357 -18.563 1.00 38.94 428 CYS A C 1
ATOM 3045 O O . CYS A 1 428 ? 12.302 51.999 -19.191 1.00 38.94 428 CYS A O 1
ATOM 3047 N N . ILE A 1 429 ? 14.401 51.232 -19.001 1.00 43.22 429 ILE A N 1
ATOM 3048 C CA . ILE A 1 429 ? 14.807 51.620 -20.356 1.00 43.22 429 ILE A CA 1
ATOM 3049 C C . ILE A 1 429 ? 14.511 50.437 -21.272 1.00 43.22 429 ILE A C 1
ATOM 3051 O O . ILE A 1 429 ? 15.070 49.352 -21.114 1.00 43.22 429 ILE A O 1
ATOM 3055 N N . ASP A 1 430 ? 13.610 50.661 -22.219 1.00 36.59 430 ASP A N 1
ATOM 3056 C CA . ASP A 1 430 ? 13.201 49.683 -23.215 1.00 36.59 430 ASP A CA 1
ATOM 3057 C C . ASP A 1 430 ? 14.397 49.293 -24.105 1.00 36.59 430 ASP A C 1
ATOM 3059 O O . ASP A 1 430 ? 14.938 50.112 -24.855 1.00 36.59 430 ASP A O 1
ATOM 3063 N N . LEU A 1 431 ? 14.844 48.037 -24.013 1.00 35.03 431 LEU A N 1
ATOM 3064 C CA . LEU A 1 431 ? 15.982 47.521 -24.784 1.00 35.03 431 LEU A CA 1
ATOM 3065 C C . LEU A 1 431 ? 15.684 47.387 -26.294 1.00 35.03 431 LEU A C 1
ATOM 3067 O O . LEU A 1 431 ? 16.575 47.013 -27.057 1.00 35.03 431 LEU A O 1
ATOM 3071 N N . CYS A 1 432 ? 14.472 47.714 -26.756 1.00 32.03 432 CYS A N 1
ATOM 3072 C CA . CYS A 1 432 ? 14.106 47.624 -28.172 1.00 32.03 432 CYS A CA 1
ATOM 3073 C C . CYS A 1 432 ? 14.569 48.807 -29.046 1.00 32.03 432 CYS A C 1
ATOM 3075 O O . CYS A 1 432 ? 14.506 48.703 -30.270 1.00 32.03 432 CYS A O 1
ATOM 3077 N N . ALA A 1 433 ? 15.100 49.899 -28.481 1.00 30.61 433 ALA A N 1
ATOM 3078 C CA . ALA A 1 433 ? 15.526 51.063 -29.277 1.00 30.61 433 ALA A CA 1
ATOM 3079 C C . ALA A 1 433 ? 16.979 51.006 -29.812 1.00 30.61 433 ALA A C 1
ATOM 3081 O O . ALA A 1 433 ? 17.359 51.837 -30.633 1.00 30.61 433 ALA A O 1
ATOM 3082 N N . CYS A 1 434 ? 17.796 50.017 -29.428 1.00 28.25 434 CYS A N 1
ATOM 3083 C CA . CYS A 1 434 ? 19.202 49.914 -29.865 1.00 28.25 434 CYS A CA 1
ATOM 3084 C C . CYS A 1 434 ? 19.437 49.004 -31.090 1.00 28.25 434 CYS A C 1
ATOM 3086 O O . CYS A 1 434 ? 20.549 48.516 -31.282 1.00 28.25 434 CYS A O 1
ATOM 3088 N N . LYS A 1 435 ? 18.426 48.768 -31.940 1.00 27.81 435 LYS A N 1
ATOM 3089 C CA . LYS A 1 435 ? 18.567 47.932 -33.155 1.00 27.81 435 LYS A CA 1
ATOM 3090 C C . LYS A 1 435 ? 18.427 48.692 -34.484 1.00 27.81 435 LYS A C 1
ATOM 3092 O O . LYS A 1 435 ? 18.239 48.065 -35.520 1.00 27.81 435 LYS A O 1
ATOM 3097 N N . ALA A 1 436 ? 18.558 50.022 -34.475 1.00 30.14 436 ALA A N 1
ATOM 3098 C CA . ALA A 1 436 ? 18.455 50.853 -35.685 1.00 30.14 436 ALA A CA 1
ATOM 3099 C C . ALA A 1 436 ? 19.594 51.879 -35.861 1.00 30.14 436 ALA A C 1
ATOM 3101 O O . ALA A 1 436 ? 19.409 52.907 -36.504 1.00 30.14 436 ALA A O 1
ATOM 3102 N N . ALA A 1 437 ? 20.786 51.610 -35.322 1.00 28.81 437 ALA A N 1
ATOM 3103 C CA . ALA A 1 437 ? 21.971 52.423 -35.601 1.00 28.81 437 ALA A CA 1
ATOM 3104 C C . ALA A 1 437 ? 23.224 51.544 -35.681 1.00 28.81 437 ALA A C 1
ATOM 3106 O O . ALA A 1 437 ? 24.107 51.616 -34.837 1.00 28.81 437 ALA A O 1
ATOM 3107 N N . ASN A 1 438 ? 23.277 50.660 -36.679 1.00 30.56 438 ASN A N 1
ATOM 3108 C CA . ASN A 1 438 ? 24.531 50.015 -37.063 1.00 30.56 438 ASN A CA 1
ATOM 3109 C C . ASN A 1 438 ? 24.564 49.749 -38.574 1.00 30.56 438 ASN A C 1
ATOM 3111 O O . ASN A 1 438 ? 24.560 48.614 -39.037 1.00 30.56 438 ASN A O 1
ATOM 3115 N N . THR A 1 439 ? 24.590 50.837 -39.342 1.00 31.38 439 THR A N 1
ATOM 3116 C CA . THR A 1 439 ? 25.064 50.849 -40.730 1.00 31.38 439 THR A CA 1
ATOM 3117 C C . THR A 1 439 ? 25.805 52.157 -40.993 1.00 31.38 439 THR A C 1
ATOM 3119 O O . THR A 1 439 ? 25.193 53.142 -41.388 1.00 31.38 439 THR A O 1
ATOM 3122 N N . SER A 1 440 ? 27.120 52.161 -40.782 1.00 30.14 440 SER A N 1
ATOM 3123 C CA . SER A 1 440 ? 28.074 52.763 -41.724 1.00 30.14 440 SER A CA 1
ATOM 3124 C C . SER A 1 440 ? 29.502 52.432 -41.299 1.00 30.14 440 SER A C 1
ATOM 3126 O O . SER A 1 440 ? 29.945 52.776 -40.207 1.00 30.14 440 SER A O 1
ATOM 3128 N N . SER A 1 441 ? 30.207 51.775 -42.211 1.00 34.38 441 SER A N 1
ATOM 3129 C CA . SER A 1 441 ? 31.657 51.646 -42.286 1.00 34.38 441 SER A CA 1
ATOM 3130 C C . SER A 1 441 ? 32.393 52.975 -42.090 1.00 34.38 441 SER A C 1
ATOM 3132 O O . SER A 1 441 ? 31.995 53.960 -42.709 1.00 34.38 441 SER A O 1
ATOM 3134 N N . ALA A 1 442 ? 33.516 52.968 -41.370 1.00 28.98 442 ALA A N 1
ATOM 3135 C CA . ALA A 1 442 ? 34.812 53.440 -41.874 1.00 28.98 442 ALA A CA 1
ATOM 3136 C C . ALA A 1 442 ? 35.896 53.378 -40.781 1.00 28.98 442 ALA A C 1
ATOM 3138 O O . ALA A 1 442 ? 35.623 53.598 -39.607 1.00 28.98 442 ALA A O 1
ATOM 3139 N N . PHE A 1 443 ? 37.125 53.178 -41.257 1.00 26.06 443 PHE A N 1
ATOM 3140 C CA . PHE A 1 443 ? 38.428 53.289 -40.598 1.00 26.06 443 PHE A CA 1
ATOM 3141 C C . PHE A 1 443 ? 39.027 52.046 -39.925 1.00 26.06 443 PHE A C 1
ATOM 3143 O O . PHE A 1 443 ? 38.593 51.546 -38.892 1.00 26.06 443 PHE A O 1
ATOM 3150 N N . ALA A 1 444 ? 40.066 51.586 -40.621 1.00 28.64 444 ALA A N 1
ATOM 3151 C CA . ALA A 1 444 ? 41.058 50.590 -40.283 1.00 28.64 444 ALA A CA 1
ATOM 3152 C C . ALA A 1 444 ? 42.157 51.161 -39.362 1.00 28.64 444 ALA A C 1
ATOM 3154 O O . ALA A 1 444 ? 42.165 52.355 -39.076 1.00 28.64 444 ALA A O 1
ATOM 3155 N N . GLU A 1 445 ? 43.116 50.280 -39.038 1.00 27.58 445 GLU A N 1
ATOM 3156 C CA . GLU A 1 445 ? 44.401 50.505 -38.341 1.00 27.58 445 GLU A CA 1
ATOM 3157 C C . GLU A 1 445 ? 44.264 50.563 -36.803 1.00 27.58 445 GLU A C 1
ATOM 3159 O O . GLU A 1 445 ? 43.446 51.287 -36.263 1.00 27.58 445 GLU A O 1
ATOM 3164 N N . THR A 1 446 ? 45.004 49.824 -35.966 1.00 29.00 446 THR A N 1
ATOM 3165 C CA . THR A 1 446 ? 46.338 49.222 -36.103 1.00 29.00 446 THR A CA 1
ATOM 3166 C C . THR A 1 446 ? 46.582 48.223 -34.950 1.00 29.00 446 THR A C 1
ATOM 3168 O O . THR A 1 446 ? 46.067 48.417 -33.854 1.00 29.00 446 THR A O 1
ATOM 3171 N N . ALA A 1 447 ? 47.465 47.246 -35.195 1.00 27.06 447 ALA A N 1
ATOM 3172 C CA . ALA A 1 447 ? 48.393 46.600 -34.245 1.00 27.06 447 ALA A CA 1
ATOM 3173 C C . ALA A 1 447 ? 47.891 45.586 -33.176 1.00 27.06 447 ALA A C 1
ATOM 3175 O O . ALA A 1 447 ? 47.385 45.932 -32.114 1.00 27.06 447 ALA A O 1
ATOM 3176 N N . ALA A 1 448 ? 48.225 44.309 -33.415 1.00 29.44 448 ALA A N 1
ATOM 3177 C CA . ALA A 1 448 ? 48.727 43.366 -32.396 1.00 29.44 448 ALA A CA 1
ATOM 3178 C C . ALA A 1 448 ? 50.204 43.718 -32.036 1.00 29.44 448 ALA A C 1
ATOM 3180 O O . ALA A 1 448 ? 50.769 44.531 -32.775 1.00 29.44 448 ALA A O 1
ATOM 3181 N N . PRO A 1 449 ? 50.903 43.122 -31.031 1.00 44.81 449 PRO A N 1
ATOM 3182 C CA . PRO A 1 449 ? 50.588 41.967 -30.164 1.00 44.81 449 PRO A CA 1
ATOM 3183 C C . PRO A 1 449 ? 50.787 42.268 -28.646 1.00 44.81 449 PRO A C 1
ATOM 3185 O O . PRO A 1 449 ? 51.237 43.341 -28.268 1.00 44.81 449 PRO A O 1
ATOM 3188 N N . ILE A 1 450 ? 50.376 41.419 -27.699 1.00 28.09 450 ILE A N 1
ATOM 3189 C CA . ILE A 1 450 ? 51.192 40.367 -27.060 1.00 28.09 450 ILE A CA 1
ATOM 3190 C C . ILE A 1 450 ? 50.222 39.450 -26.303 1.00 28.09 450 ILE A C 1
ATOM 3192 O O . ILE A 1 450 ? 49.525 39.880 -25.385 1.00 28.09 450 ILE A O 1
ATOM 3196 N N . ALA A 1 451 ? 50.210 38.181 -26.695 1.00 31.92 451 ALA A N 1
ATOM 3197 C CA . ALA A 1 451 ? 49.764 37.084 -25.860 1.00 31.92 451 ALA A CA 1
ATOM 3198 C C . ALA A 1 451 ? 50.984 36.592 -25.078 1.00 31.92 451 ALA A C 1
ATOM 3200 O O . ALA A 1 451 ? 51.950 36.182 -25.709 1.00 31.92 451 ALA A O 1
ATOM 3201 N N . ASP A 1 452 ? 50.957 36.668 -23.747 1.00 31.55 452 ASP A N 1
ATOM 3202 C CA . ASP A 1 452 ? 51.304 35.521 -22.903 1.00 31.55 452 ASP A CA 1
ATOM 3203 C C . ASP A 1 452 ? 51.086 35.815 -21.409 1.00 31.55 452 ASP A C 1
ATOM 3205 O O . ASP A 1 452 ? 51.453 36.880 -20.914 1.00 31.55 452 ASP A O 1
ATOM 3209 N N . ARG A 1 453 ? 50.604 34.786 -20.701 1.00 31.44 453 ARG A N 1
ATOM 3210 C CA . ARG A 1 453 ? 50.472 34.613 -19.236 1.00 31.44 453 ARG A CA 1
ATOM 3211 C C . ARG A 1 453 ? 49.196 35.102 -18.526 1.00 31.44 453 ARG A C 1
ATOM 3213 O O . ARG A 1 453 ? 48.867 36.280 -18.498 1.00 31.44 453 ARG A O 1
ATOM 3220 N N . LEU A 1 454 ? 48.643 34.134 -17.780 1.00 25.66 454 LEU A N 1
ATOM 3221 C CA . LEU A 1 454 ? 47.694 34.194 -16.655 1.00 25.66 454 LEU A CA 1
ATOM 3222 C C . LEU A 1 454 ? 46.189 34.085 -16.972 1.00 25.66 454 LEU A C 1
ATOM 3224 O O . LEU A 1 454 ? 45.435 35.049 -16.919 1.00 25.66 454 LEU A O 1
ATOM 3228 N N . GLN A 1 455 ? 45.734 32.840 -17.128 1.00 29.88 455 GLN A N 1
ATOM 3229 C CA . GLN A 1 455 ? 44.575 32.341 -16.367 1.00 29.88 455 GLN A CA 1
ATOM 3230 C C . GLN A 1 455 ? 45.082 31.765 -15.024 1.00 29.88 455 GLN A C 1
ATOM 3232 O O . GLN A 1 455 ? 46.250 31.369 -14.987 1.00 29.88 455 GLN A O 1
ATOM 3237 N N . PRO A 1 456 ? 44.268 31.630 -13.951 1.00 34.78 456 PRO A N 1
ATOM 3238 C CA . PRO A 1 456 ? 42.825 31.891 -13.829 1.00 34.78 456 PRO A CA 1
ATOM 3239 C C . PRO A 1 456 ? 42.457 32.752 -12.594 1.00 34.78 456 PRO A C 1
ATOM 3241 O O . PRO A 1 456 ? 43.058 32.597 -11.545 1.00 34.78 456 PRO A O 1
ATOM 3244 N N . HIS A 1 457 ? 41.460 33.636 -12.701 1.00 32.56 457 HIS A N 1
ATOM 3245 C CA . HIS A 1 457 ? 40.544 34.094 -11.630 1.00 32.56 457 HIS A CA 1
ATOM 3246 C C . HIS A 1 457 ? 39.835 35.355 -12.141 1.00 32.56 457 HIS A C 1
ATOM 3248 O O . HIS A 1 457 ? 40.349 36.447 -11.949 1.00 32.56 457 HIS A O 1
ATOM 3254 N N . LEU A 1 458 ? 38.680 35.233 -12.804 1.00 27.38 458 LEU A N 1
ATOM 3255 C CA . LEU A 1 458 ? 37.709 36.335 -12.881 1.00 27.38 458 LEU A CA 1
ATOM 3256 C C . LEU A 1 458 ? 36.348 35.817 -13.377 1.00 27.38 458 LEU A C 1
ATOM 3258 O O . LEU A 1 458 ? 35.982 35.937 -14.543 1.00 27.38 458 LEU A O 1
ATOM 3262 N N . ALA A 1 459 ? 35.587 35.232 -12.459 1.00 31.45 459 ALA A N 1
ATOM 3263 C CA . ALA A 1 459 ? 34.139 35.339 -12.516 1.00 31.45 459 ALA A CA 1
ATOM 3264 C C . ALA A 1 459 ? 33.747 36.576 -11.695 1.00 31.45 459 ALA A C 1
ATOM 3266 O O . ALA A 1 459 ? 34.316 36.817 -10.630 1.00 31.45 459 ALA A O 1
ATOM 3267 N N . THR A 1 460 ? 32.724 37.298 -12.157 1.00 31.33 460 THR A N 1
ATOM 3268 C CA . THR A 1 460 ? 32.026 38.401 -11.462 1.00 31.33 460 THR A CA 1
ATOM 3269 C C . THR A 1 460 ? 32.736 39.762 -11.435 1.00 31.33 460 THR A C 1
ATOM 3271 O O . THR A 1 460 ? 33.567 40.035 -10.580 1.00 31.33 460 THR A O 1
ATOM 3274 N N . CYS A 1 461 ? 32.352 40.657 -12.353 1.00 24.66 461 CYS A N 1
ATOM 3275 C CA . CYS A 1 461 ? 31.757 41.963 -12.020 1.00 24.66 461 CYS A CA 1
ATOM 3276 C C . CYS A 1 461 ? 31.565 42.809 -13.284 1.00 24.66 461 CYS A C 1
ATOM 3278 O O . CYS A 1 461 ? 32.490 43.412 -13.824 1.00 24.66 461 CYS A O 1
ATOM 3280 N N . LYS A 1 462 ? 30.307 42.895 -13.716 1.00 30.28 462 LYS A N 1
ATOM 3281 C CA . LYS A 1 462 ? 29.800 43.955 -14.583 1.00 30.28 462 LYS A CA 1
ATOM 3282 C C . LYS A 1 462 ? 29.591 45.176 -13.680 1.00 30.28 462 LYS A C 1
ATOM 3284 O O . LYS A 1 462 ? 28.730 45.135 -12.809 1.00 30.28 462 LYS A O 1
ATOM 3289 N N . ALA A 1 463 ? 30.364 46.242 -13.860 1.00 27.52 463 ALA A N 1
ATOM 3290 C CA . ALA A 1 463 ? 30.097 47.524 -13.211 1.00 27.52 463 ALA A CA 1
ATOM 3291 C C . ALA A 1 463 ? 29.984 48.612 -14.281 1.00 27.52 463 ALA A C 1
ATOM 3293 O O . ALA A 1 463 ? 30.979 49.143 -14.771 1.00 27.52 463 ALA A O 1
ATOM 3294 N N . ILE A 1 464 ? 28.740 48.928 -14.643 1.00 26.72 464 ILE A N 1
ATOM 3295 C CA . ILE A 1 464 ? 28.392 50.187 -15.297 1.00 26.72 464 ILE A CA 1
ATOM 3296 C C . ILE A 1 464 ? 28.474 51.275 -14.225 1.00 26.72 464 ILE A C 1
ATOM 3298 O O . ILE A 1 464 ? 27.822 51.200 -13.185 1.00 26.72 464 ILE A O 1
ATOM 3302 N N . ARG A 1 465 ? 29.300 52.288 -14.488 1.00 29.17 465 ARG A N 1
ATOM 3303 C CA . ARG A 1 465 ? 29.266 53.574 -13.791 1.00 29.17 465 ARG A CA 1
ATOM 3304 C C . ARG A 1 465 ? 27.981 54.308 -14.169 1.00 29.17 465 ARG A C 1
ATOM 3306 O O . ARG A 1 465 ? 27.779 54.571 -15.349 1.00 29.17 465 ARG A O 1
ATOM 3313 N N . CYS A 1 466 ? 27.230 54.774 -13.178 1.00 25.58 466 CYS A N 1
ATOM 3314 C CA . CYS A 1 466 ? 26.378 55.951 -13.329 1.00 25.58 466 CYS A CA 1
ATOM 3315 C C . CYS A 1 466 ? 26.698 56.950 -12.214 1.00 25.58 466 CYS A C 1
ATOM 3317 O O . CYS A 1 466 ? 26.585 56.668 -11.023 1.00 25.58 466 CYS A O 1
ATOM 3319 N N . THR A 1 467 ? 27.180 58.110 -12.644 1.00 30.23 467 THR A N 1
ATOM 3320 C CA . THR A 1 467 ? 27.497 59.299 -11.853 1.00 30.23 467 THR A CA 1
ATOM 3321 C C . THR A 1 467 ? 26.241 60.039 -11.380 1.00 30.23 467 THR A C 1
ATOM 3323 O O . THR A 1 467 ? 25.189 59.987 -12.006 1.00 30.23 467 THR A O 1
ATOM 3326 N N . ALA A 1 468 ? 26.418 60.750 -10.266 1.00 30.97 468 ALA A N 1
ATOM 3327 C CA . ALA A 1 468 ? 25.482 61.569 -9.495 1.00 30.97 468 ALA A CA 1
ATOM 3328 C C . ALA A 1 468 ? 24.527 62.505 -10.272 1.00 30.97 468 ALA A C 1
ATOM 3330 O O . ALA A 1 468 ? 24.946 63.146 -11.231 1.00 30.97 468 ALA A O 1
ATOM 3331 N N . ALA A 1 469 ? 23.317 62.737 -9.729 1.00 29.47 469 ALA A N 1
ATOM 3332 C CA . ALA A 1 469 ? 22.957 63.974 -8.998 1.00 29.47 469 ALA A CA 1
ATOM 3333 C C . ALA A 1 469 ? 21.428 64.169 -8.827 1.00 29.47 469 ALA A C 1
ATOM 3335 O O . ALA A 1 469 ? 20.738 64.426 -9.806 1.00 29.47 469 ALA A O 1
ATOM 3336 N N . ARG A 1 470 ? 20.920 64.225 -7.582 1.00 25.70 470 ARG A N 1
ATOM 3337 C CA . ARG A 1 470 ? 20.236 65.410 -7.001 1.00 25.70 470 ARG A CA 1
ATOM 3338 C C . ARG A 1 470 ? 19.770 65.176 -5.558 1.00 25.70 470 ARG A C 1
ATOM 3340 O O . ARG A 1 470 ? 19.423 64.075 -5.158 1.00 25.70 470 ARG A O 1
ATOM 3347 N N . LYS A 1 471 ? 19.812 66.270 -4.791 1.00 39.44 471 LYS A N 1
ATOM 3348 C CA . LYS A 1 471 ? 19.360 66.434 -3.402 1.00 39.44 471 LYS A CA 1
ATOM 3349 C C . LYS A 1 471 ? 17.841 66.310 -3.313 1.00 39.44 471 LYS A C 1
ATOM 3351 O O . LYS A 1 471 ? 17.180 67.084 -3.990 1.00 39.44 471 LYS A O 1
ATOM 3356 N N . GLU A 1 472 ? 17.338 65.532 -2.356 1.00 36.75 472 GLU A N 1
ATOM 3357 C CA . GLU A 1 472 ? 16.153 65.901 -1.571 1.00 36.75 472 GLU A CA 1
ATOM 3358 C C . GLU A 1 472 ? 16.113 65.176 -0.208 1.00 36.75 472 GLU A C 1
ATOM 3360 O O . GLU A 1 472 ? 16.902 64.276 0.065 1.00 36.75 472 GLU A O 1
ATOM 3365 N N . ARG A 1 473 ? 15.328 65.736 0.717 1.00 39.28 473 ARG A N 1
ATOM 3366 C CA . ARG A 1 473 ? 15.518 65.740 2.182 1.00 39.28 473 ARG A CA 1
ATOM 3367 C C . ARG A 1 473 ? 15.245 64.389 2.869 1.00 39.28 473 ARG A C 1
ATOM 3369 O O . ARG A 1 473 ? 14.166 63.836 2.710 1.00 39.28 473 ARG A O 1
ATOM 3376 N N . PHE A 1 474 ? 16.142 63.969 3.772 1.00 34.31 474 PHE A N 1
ATOM 3377 C CA . PHE A 1 474 ? 15.893 62.906 4.764 1.00 34.31 474 PHE A CA 1
ATOM 3378 C C . PHE A 1 474 ? 15.826 63.459 6.205 1.00 34.31 474 PHE A C 1
ATOM 3380 O O . PHE A 1 474 ? 16.491 64.456 6.510 1.00 34.31 474 PHE A O 1
ATOM 3387 N N . PRO A 1 475 ? 15.047 62.824 7.106 1.00 41.72 475 PRO A N 1
ATOM 3388 C CA . PRO A 1 475 ? 14.835 63.277 8.479 1.00 41.72 475 PRO A CA 1
ATOM 3389 C C . PRO A 1 475 ? 16.080 63.138 9.372 1.00 41.72 475 PRO A C 1
ATOM 3391 O O . PRO A 1 475 ? 16.905 62.233 9.242 1.00 41.72 475 PRO A O 1
ATOM 3394 N N . THR A 1 476 ? 16.176 64.051 10.336 1.00 43.62 476 THR A N 1
ATOM 3395 C CA . THR A 1 476 ? 17.351 64.449 11.133 1.00 43.62 476 THR A CA 1
ATOM 3396 C C . THR A 1 476 ? 18.063 63.330 11.915 1.00 43.62 476 THR A C 1
ATOM 3398 O O . THR A 1 476 ? 19.198 63.524 12.341 1.00 43.62 476 THR A O 1
ATOM 3401 N N . LYS A 1 477 ? 17.465 62.142 12.080 1.00 43.56 477 LYS A N 1
ATOM 3402 C CA . LYS A 1 477 ? 18.043 61.046 12.885 1.00 43.56 477 LYS A CA 1
ATOM 3403 C C . LYS A 1 477 ? 19.046 60.152 12.136 1.00 43.56 477 LYS A C 1
ATOM 3405 O O . LYS A 1 477 ? 19.876 59.526 12.782 1.00 43.56 477 LYS A O 1
ATOM 3410 N N . VAL A 1 478 ? 19.062 60.154 10.798 1.00 45.00 478 VAL A N 1
ATOM 3411 C CA . VAL A 1 478 ? 20.028 59.358 9.998 1.00 45.00 478 VAL A CA 1
ATOM 3412 C C . VAL A 1 478 ? 21.383 60.072 9.830 1.00 45.00 478 VAL A C 1
ATOM 3414 O O . VAL A 1 478 ? 22.408 59.447 9.561 1.00 45.00 478 VAL A O 1
ATOM 3417 N N . ARG A 1 479 ? 21.431 61.389 10.074 1.00 44.69 479 ARG A N 1
ATOM 3418 C CA . ARG A 1 479 ? 22.629 62.220 9.863 1.00 44.69 479 ARG A CA 1
ATOM 3419 C C . ARG A 1 479 ? 23.763 61.935 10.859 1.00 44.69 479 ARG A C 1
ATOM 3421 O O . ARG A 1 479 ? 24.925 62.067 10.489 1.00 44.69 479 ARG A O 1
ATOM 3428 N N . ILE A 1 480 ? 23.441 61.502 12.081 1.00 50.53 480 ILE A N 1
ATOM 3429 C CA . ILE A 1 480 ? 24.435 61.248 13.141 1.00 50.53 480 ILE A CA 1
ATOM 3430 C C . ILE A 1 480 ? 25.203 59.943 12.877 1.00 50.53 480 ILE A C 1
ATOM 3432 O O . ILE A 1 480 ? 26.423 59.908 13.021 1.00 50.53 480 ILE A O 1
ATOM 3436 N N . VAL A 1 481 ? 24.520 58.898 12.400 1.00 57.78 481 VAL A N 1
ATOM 3437 C CA . VAL A 1 481 ? 25.150 57.597 12.114 1.00 57.78 481 VAL A CA 1
ATOM 3438 C C . VAL A 1 481 ? 26.064 57.687 10.889 1.00 57.78 481 VAL A C 1
ATOM 3440 O O . VAL A 1 481 ? 27.190 57.198 10.923 1.00 57.78 481 VAL A O 1
ATOM 3443 N N . TYR A 1 482 ? 25.638 58.397 9.839 1.00 50.19 482 TYR A N 1
ATOM 3444 C CA . TYR A 1 482 ? 26.461 58.583 8.638 1.00 50.19 482 TYR A CA 1
ATOM 3445 C C . TYR A 1 482 ? 27.699 59.460 8.880 1.00 50.19 482 TYR A C 1
ATOM 3447 O O . TYR A 1 482 ? 28.758 59.193 8.313 1.00 50.19 482 TYR A O 1
ATOM 3455 N N . GLN A 1 483 ? 27.604 60.483 9.739 1.00 59.34 483 GLN A N 1
ATOM 3456 C CA . GLN A 1 483 ? 28.766 61.305 10.096 1.00 59.34 483 GLN A CA 1
ATOM 3457 C C . GLN A 1 483 ? 29.773 60.540 10.963 1.00 59.34 483 GLN A C 1
ATOM 3459 O O . GLN A 1 483 ? 30.975 60.688 10.745 1.00 59.34 483 GLN A O 1
ATOM 3464 N N . ALA A 1 484 ? 29.310 59.677 11.872 1.00 62.91 484 ALA A N 1
ATOM 3465 C CA . ALA A 1 484 ? 30.191 58.804 12.646 1.00 62.91 484 ALA A CA 1
ATOM 3466 C C . ALA A 1 484 ? 30.905 57.781 11.746 1.00 62.91 484 ALA A C 1
ATOM 3468 O O . ALA A 1 484 ? 32.119 57.604 11.849 1.00 62.91 484 ALA A O 1
ATOM 3469 N N . PHE A 1 485 ? 30.185 57.171 10.798 1.00 62.69 485 PHE A N 1
ATOM 3470 C CA . PHE A 1 485 ? 30.764 56.179 9.892 1.00 62.69 485 PHE A CA 1
ATOM 3471 C C . PHE A 1 485 ? 31.822 56.786 8.958 1.00 62.69 485 PHE A C 1
ATOM 3473 O O . PHE A 1 485 ? 32.886 56.196 8.776 1.00 62.69 485 PHE A O 1
ATOM 3480 N N . ALA A 1 486 ? 31.578 57.997 8.439 1.00 67.75 486 ALA A N 1
ATOM 3481 C CA . ALA A 1 486 ? 32.523 58.726 7.589 1.00 67.75 486 ALA A CA 1
ATOM 3482 C C . ALA A 1 486 ? 33.798 59.167 8.338 1.00 67.75 486 ALA A C 1
ATOM 3484 O O . ALA A 1 486 ? 34.884 59.200 7.756 1.00 67.75 486 ALA A O 1
ATOM 3485 N N . GLN A 1 487 ? 33.698 59.488 9.633 1.00 72.75 487 GLN A N 1
ATOM 3486 C CA . GLN A 1 487 ? 34.875 59.806 10.449 1.00 72.75 487 GLN A CA 1
ATOM 3487 C C . GLN A 1 487 ? 35.738 58.568 10.717 1.00 72.75 487 GLN A C 1
ATOM 3489 O O . GLN A 1 487 ? 36.963 58.653 10.628 1.00 72.75 487 GLN A O 1
ATOM 3494 N N . VAL A 1 488 ? 35.114 57.411 10.959 1.00 76.75 488 VAL A N 1
ATOM 3495 C CA . VAL A 1 488 ? 35.829 56.141 11.156 1.00 76.75 488 VAL A CA 1
ATOM 3496 C C . VAL A 1 488 ? 36.523 55.690 9.871 1.00 76.75 488 VAL A C 1
ATOM 3498 O O . VAL A 1 488 ? 37.685 55.292 9.921 1.00 76.75 488 VAL A O 1
ATOM 3501 N N . THR A 1 489 ? 35.873 55.819 8.710 1.00 74.62 489 THR A N 1
ATOM 3502 C CA . THR A 1 489 ? 36.505 55.458 7.428 1.00 74.62 489 THR A CA 1
ATOM 3503 C C . THR A 1 489 ? 37.691 56.363 7.111 1.00 74.62 489 THR A C 1
ATOM 3505 O O . THR A 1 489 ? 38.753 55.855 6.776 1.00 74.62 489 THR A O 1
ATOM 3508 N N . ASN A 1 490 ? 37.580 57.680 7.305 1.00 72.62 490 ASN A N 1
ATOM 3509 C CA . ASN A 1 490 ? 38.708 58.592 7.081 1.00 72.62 490 ASN A CA 1
ATOM 3510 C C . ASN A 1 490 ? 39.877 58.358 8.053 1.00 72.62 490 ASN A C 1
ATOM 3512 O O . ASN A 1 490 ? 41.039 58.502 7.665 1.00 72.62 490 ASN A O 1
ATOM 3516 N N . ALA A 1 491 ? 39.597 57.971 9.301 1.00 77.06 491 ALA A N 1
ATOM 3517 C CA . ALA A 1 491 ? 40.636 57.580 10.249 1.00 77.06 491 ALA A CA 1
ATOM 3518 C C . ALA A 1 491 ? 41.350 56.294 9.799 1.00 77.06 491 ALA A C 1
ATOM 3520 O O . ALA A 1 491 ? 42.580 56.247 9.806 1.00 77.06 491 ALA A O 1
ATOM 3521 N N . LEU A 1 492 ? 40.599 55.290 9.330 1.00 76.50 492 LEU A N 1
ATOM 3522 C CA . LEU A 1 492 ? 41.160 54.032 8.835 1.00 76.50 492 LEU A CA 1
ATOM 3523 C C . LEU A 1 492 ? 42.026 54.237 7.584 1.00 76.50 492 LEU A C 1
ATOM 3525 O O . LEU A 1 492 ? 43.124 53.689 7.506 1.00 76.50 492 LEU A O 1
ATOM 3529 N N . THR A 1 493 ? 41.577 55.066 6.638 1.00 79.06 493 THR A N 1
ATOM 3530 C CA . THR A 1 493 ? 42.324 55.358 5.405 1.00 79.06 493 THR A CA 1
ATOM 3531 C C . THR A 1 493 ? 43.643 56.075 5.701 1.00 79.06 493 THR A C 1
ATOM 3533 O O . THR A 1 493 ? 44.667 55.757 5.099 1.00 79.06 493 THR A O 1
ATOM 3536 N N . ASN A 1 494 ? 43.664 56.984 6.683 1.00 75.81 494 ASN A N 1
ATOM 3537 C CA . ASN A 1 494 ? 44.894 57.657 7.113 1.00 75.81 494 ASN A CA 1
ATOM 3538 C C . ASN A 1 494 ? 45.871 56.716 7.833 1.00 75.81 494 ASN A C 1
ATOM 3540 O O . ASN A 1 494 ? 47.085 56.862 7.686 1.00 75.81 494 ASN A O 1
ATOM 3544 N N . VAL A 1 495 ? 45.365 55.741 8.594 1.00 80.69 495 VAL A N 1
ATOM 3545 C CA . VAL A 1 495 ? 46.200 54.700 9.215 1.00 80.69 495 VAL A CA 1
ATOM 3546 C C . VAL A 1 495 ? 46.789 53.776 8.147 1.00 80.69 495 VAL A C 1
ATOM 3548 O O . VAL A 1 495 ? 47.987 53.502 8.184 1.00 80.69 495 VAL A O 1
ATOM 3551 N N . LEU A 1 496 ? 45.993 53.364 7.154 1.00 74.44 496 LEU A N 1
ATOM 3552 C CA . LEU A 1 496 ? 46.468 52.532 6.045 1.00 74.44 496 LEU A CA 1
ATOM 3553 C C . LEU A 1 496 ? 47.542 53.242 5.209 1.00 74.44 496 LEU A C 1
ATOM 3555 O O . LEU A 1 496 ? 48.573 52.646 4.911 1.00 74.44 496 LEU A O 1
ATOM 3559 N N . ALA A 1 497 ? 47.343 54.526 4.898 1.00 76.62 497 ALA A N 1
ATOM 3560 C CA . ALA A 1 497 ? 48.315 55.322 4.153 1.00 76.62 497 ALA A CA 1
ATOM 3561 C C . ALA A 1 497 ? 49.649 55.474 4.910 1.00 76.62 497 ALA A C 1
ATOM 3563 O O . ALA A 1 497 ? 50.718 55.402 4.308 1.00 76.62 497 ALA A O 1
ATOM 3564 N N . ARG A 1 498 ? 49.614 55.619 6.244 1.00 75.38 498 ARG A N 1
ATOM 3565 C CA . ARG A 1 498 ? 50.831 55.674 7.076 1.00 75.38 498 ARG A CA 1
ATOM 3566 C C . ARG A 1 498 ? 51.549 54.329 7.178 1.00 75.38 498 ARG A C 1
ATOM 3568 O O . ARG A 1 498 ? 52.773 54.305 7.219 1.00 75.38 498 ARG A O 1
ATOM 3575 N N . LEU A 1 499 ? 50.811 53.220 7.204 1.00 70.06 499 LEU A N 1
ATOM 3576 C CA . LEU A 1 499 ? 51.395 51.875 7.200 1.00 70.06 499 LEU A CA 1
ATOM 3577 C C . LEU A 1 499 ? 52.033 51.525 5.851 1.00 70.06 499 LEU A C 1
ATOM 3579 O O . LEU A 1 499 ? 53.035 50.818 5.822 1.00 70.06 499 LEU A O 1
ATOM 3583 N N . GLN A 1 500 ? 51.484 52.040 4.749 1.00 72.25 500 GLN A N 1
ATOM 3584 C CA . GLN A 1 500 ? 52.054 51.869 3.412 1.00 72.25 500 GLN A CA 1
ATOM 3585 C C . GLN A 1 500 ? 53.279 52.755 3.161 1.00 72.25 500 GLN A C 1
ATOM 3587 O O . GLN A 1 500 ? 54.146 52.349 2.406 1.00 72.25 500 GLN A O 1
ATOM 3592 N N . ALA A 1 501 ? 53.382 53.921 3.807 1.00 71.00 501 ALA A N 1
ATOM 3593 C CA . ALA A 1 501 ? 54.552 54.799 3.694 1.00 71.00 501 ALA A CA 1
ATOM 3594 C C . ALA A 1 501 ? 55.762 54.353 4.545 1.00 71.00 501 ALA A C 1
ATOM 3596 O O . ALA A 1 501 ? 56.863 54.855 4.342 1.00 71.00 501 ALA A O 1
ATOM 3597 N N . ASN A 1 502 ? 55.558 53.441 5.503 1.00 62.69 502 ASN A N 1
ATOM 3598 C CA . ASN A 1 502 ? 56.608 52.869 6.361 1.00 62.69 502 ASN A CA 1
ATOM 3599 C C . ASN A 1 502 ? 57.051 51.454 5.926 1.00 62.69 502 ASN A C 1
ATOM 3601 O O . ASN A 1 502 ? 57.812 50.804 6.645 1.00 62.69 502 ASN A O 1
ATOM 3605 N N . ARG A 1 503 ? 56.556 50.970 4.784 1.00 58.97 503 ARG A N 1
ATOM 3606 C CA . ARG A 1 503 ? 57.088 49.818 4.045 1.00 58.97 503 ARG A CA 1
ATOM 3607 C C . ARG A 1 503 ? 57.848 50.332 2.836 1.00 58.97 503 ARG A C 1
ATOM 3609 O O . ARG A 1 503 ? 58.820 49.645 2.461 1.00 58.97 503 ARG A O 1
#

Sequence (503 aa):
MDCRCKDSTSACGSSFSAKCGLDPASLYDCSESGSDPLLASKCETGLCLIEEGADACQPPKPTTCQCKDSLDVCGKVYNETCQLDPDTLYTCAGIGSDPAPGPKCDQGCLMHSGDTADECIKDSCLCTESGRICGSAMPSNCSFTFNAIYDCTGGRGSRPVLQKLCLPGSTCLGHTDGPSCGGETCDCKGDQTVCSDQFLDSCGLQKNTVYQCAPSGKPVLLQTCGVNKECVSVSDGATCASKDCKCPADGTLCGEIFPLSCQLNATSLYTCAKGGDPVFEKTCLPGHCIASAASMAAVAVFDVSVADQCLRNCVCSNTGFMCGATFPPECNKGKDVLYVCYQVGSIPIESERCTDGVCSVNPGDDNCGTIASTPNCYCNDTITICGSKIDPSCSTLLKADIDPKATYICIVKTDEPASLRANAGDMCIDLCACKAANTSSAFAETAAPIADRLQPHLATCKAIRCTAARKERFPTKVRIVYQAFAQVTNALTNVLARLQANR

Organism: Mortierella alpina (NCBI:txid64518)

Secondary structure (DSSP, 8-state):
---S-SSSS-EEGGGS-GGG---TTEEEE-SSTTPPPEEEEE-TTS-EE--SSS-EEPPPPPGGGS-SSSS-EEGGGS-GGG---TTEEEE-SSTTPPPEEEEE-TT-EEPPSSSS--EE---TTS-SSSEEEEGGGS-TTS---TTEEEEETT-TTPPPEEEEEPPTT-EEE--TT--EEE-SSS---SS-EEEGGGS-GGG-PPSSEEEE--TTS--EEEEEPPTTEEEEEETTEEEEEETT---SSSEEEEGGGS-GGG---TTEEEEE-TTSPPEEEEEPPTT-EEPPHHHH--S---------EE--S-S-SSSEEEEGGGS-GGG---TTEEEEESSTTPPPEEEEE-TTS-EEP-SS--EES--------S-SSS-EEEGGGS-GGGHHHHTS---TTEEEEEEEETTEEEEEEEEEEEE---GGGGGS---------------------------------------TTSHHHHHHHHHHHHHHHHHHHHHHHT-

Foldseek 3Di:
DQQAAQAQAKDAQCVGDVVNVGQNQFIWGHNGGRHHTHTPGGQPVSDWADDPTHIDRDDPQPLQQADQAQAWAAQLSGDVSNVGDRQFTWGHPGHSHHTHTDDRAPQGKADDPDPHHIGRPLPQQADQFFAKDAQCVGDPVDQGDNQFIWGRNVTHRHHTATAGGAAPQWGFDQDPVGTDTAHPDQFDADQAKEAPRNYDVVNVDDHQFIWTHDNVRHTHTDGHADPQWGWAAAHRHIDTHGPVQAQQAAAKAAQRVGDVNVVGRRQFIFGHHHRHHTHTDGGADVLFWHGDPVSVDPDDDDPDPPGTDGNPQQAAQDAAKDAQCVGDPVNVRQNQFIFGHHGHRHHTHTDGGQPVSHWADDPDHIDRDDPDPDQCLADPDFDKDALLNHDQVCCVVLVHGRDNQWIWTWDDDPPDGIHIDTDPPDGDDPPVPPPPPPDDDDDDDDDDDDDDDDDDDDDDDDDDDDDDDDDDDDDDPVVVVVVVVVVVVVVVVVVVVVVVVVD

Radius of gyration: 39.07 Å; chains: 1; bounding box: 94×86×100 Å

pLDDT: mean 75.91, std 19.77, range [24.66, 97.5]